Protein AF-A0A836LLL8-F1 (afdb_monomer)

Radius of gyration: 77.06 Å; Cα contacts (8 Å, |Δi|>4): 62; chains: 1; bounding box: 190×107×274 Å

Foldseek 3Di:
DDDDDDDDDDDDDDDDDDDDDDPDDDDDPDDPPPPVVVVVVVVVVVVVVVVVVVVVVVVVVVVVVVVVVVVVVVVVVVVVVVVVVVVVVVVVVPPPPVNVVVVVVVVPPPDDDDDDDDDDDDDDDDDDDCVVVVVVVVVVVVVVVVVVVVVVVVVVVVVVVVVVVVVVVVVVVVVVVVVVVVVVVVVVVVVVVVVVVVVVVVVVVVVVVVVVVVVVVVVVVVVVVVVVVVVVVVVVVVVVVVVVVVVVVVVVVVVVVVVVVVVVVVVVVVVVVVVVVVVVVVVVVVVVVVVVVVVVVVVVVVVVVVVVVVVVVVVVVVVVVVVVVVVVVVVVVVVVVVVVVVVVVVVVVVPPPDDDDDDDDDDDDDDDDDDDDDDDDDDDDDDDDDDDDDDDDDDDDDDPPPPVPVVVVVVVVVVVVVVLVVLCVVQVHNDVVSSVVVVVVVVVVVVVVVVVVVVVVVVVVVVVVVVVVVVVCVVPPPPDPPPPPPDDDDDDDDDDDDDDDDDDDDDPCPLVVLVVPPPDPVSVVVSVVVVVVVPPPDDDDDDDDPPVVVVVVVVVVVVVVVVVVVVVVVVVVVVVVVVVVVVLVVLLVVLQVLLVVLVPDQVVLCVVPVDGGRDSVSPVVSVVSSVLSVLVVVVVVVVVVVVVVVVVVVPDDPPCPVPCVVVPPPVCPVVVVSDPVVPDPPPPPPDVVVCPVVDDDPPPPPPPPPPPPPPDDDDDDDDDDDDDPDPDPDPPVVVVVVVVVVVVVVVD

pLDDT: mean 73.64, std 23.31, range [28.31, 98.06]

Structure (mmCIF, N/CA/C/O backbone):
data_AF-A0A836LLL8-F1
#
_entry.id   AF-A0A836LLL8-F1
#
loop_
_atom_site.group_PDB
_atom_site.id
_atom_site.type_symbol
_atom_site.label_atom_id
_atom_site.label_alt_id
_atom_site.label_comp_id
_atom_site.label_asym_id
_atom_site.label_entity_id
_atom_site.label_seq_id
_atom_site.pdbx_PDB_ins_code
_atom_site.Cartn_x
_atom_site.Cartn_y
_atom_site.Cartn_z
_atom_site.occupancy
_atom_site.B_iso_or_equiv
_atom_site.auth_seq_id
_atom_site.auth_comp_id
_atom_site.auth_asym_id
_atom_site.auth_atom_id
_atom_site.pdbx_PDB_model_num
ATOM 1 N N . MET A 1 1 ? 35.959 -33.601 -73.409 1.00 43.94 1 MET A N 1
ATOM 2 C CA . MET A 1 1 ? 35.351 -34.896 -73.042 1.00 43.94 1 MET A CA 1
ATOM 3 C C . MET A 1 1 ? 35.423 -35.062 -71.534 1.00 43.94 1 MET A C 1
ATOM 5 O O . MET A 1 1 ? 36.520 -35.214 -71.031 1.00 43.94 1 MET A O 1
ATOM 9 N N . MET A 1 2 ? 34.290 -34.960 -70.841 1.00 38.06 2 MET A N 1
ATOM 10 C CA . MET A 1 2 ? 33.875 -35.721 -69.649 1.00 38.06 2 MET A CA 1
ATOM 11 C C . MET A 1 2 ? 32.440 -35.265 -69.341 1.00 38.06 2 MET A C 1
ATOM 13 O O . MET A 1 2 ? 32.077 -34.116 -69.584 1.00 38.06 2 MET A O 1
ATOM 17 N N . LYS A 1 3 ? 31.596 -36.224 -68.977 1.00 44.72 3 LYS A N 1
ATOM 18 C CA . LYS A 1 3 ? 30.157 -36.276 -69.246 1.00 44.72 3 LYS A CA 1
ATOM 19 C C . LYS A 1 3 ? 29.401 -36.306 -67.913 1.00 44.72 3 LYS A C 1
ATOM 21 O O . LYS A 1 3 ? 29.686 -37.178 -67.109 1.00 44.72 3 LYS A O 1
ATOM 26 N N . GLY A 1 4 ? 28.409 -35.425 -67.762 1.00 45.28 4 GLY A N 1
ATOM 27 C CA . GLY A 1 4 ? 27.162 -35.663 -67.019 1.00 45.28 4 GLY A CA 1
ATOM 28 C C . GLY A 1 4 ? 27.156 -35.507 -65.491 1.00 45.28 4 GLY A C 1
ATOM 29 O O . GLY A 1 4 ? 27.809 -36.261 -64.788 1.00 45.28 4 GLY A O 1
ATOM 30 N N . ALA A 1 5 ? 26.286 -34.619 -64.997 1.00 39.31 5 ALA A N 1
ATOM 31 C CA . ALA A 1 5 ? 25.185 -34.957 -64.082 1.00 39.31 5 ALA A CA 1
ATOM 32 C C . ALA A 1 5 ? 24.305 -33.708 -63.865 1.00 39.31 5 ALA A C 1
ATOM 34 O O . ALA A 1 5 ? 24.755 -32.702 -63.325 1.00 39.31 5 ALA A O 1
ATOM 35 N N . ALA A 1 6 ? 23.056 -33.764 -64.327 1.00 46.50 6 ALA A N 1
ATOM 36 C CA . ALA A 1 6 ? 22.037 -32.742 -64.093 1.00 46.50 6 ALA A CA 1
ATOM 37 C C . ALA A 1 6 ? 21.301 -33.014 -62.767 1.00 46.50 6 ALA A C 1
ATOM 39 O O . ALA A 1 6 ? 21.036 -34.184 -62.482 1.00 46.50 6 ALA A O 1
ATOM 40 N N . PRO A 1 7 ? 20.878 -31.993 -61.997 1.00 55.34 7 PRO A N 1
ATOM 41 C CA . PRO A 1 7 ? 19.878 -32.172 -60.962 1.00 55.34 7 PRO A CA 1
ATOM 42 C C . PRO A 1 7 ? 18.472 -31.801 -61.450 1.00 55.34 7 PRO A C 1
ATOM 44 O O . PRO A 1 7 ? 18.259 -30.964 -62.325 1.00 55.34 7 PRO A O 1
ATOM 47 N N . GLN A 1 8 ? 17.525 -32.514 -60.859 1.00 45.84 8 GLN A N 1
ATOM 48 C CA . GLN A 1 8 ? 16.149 -32.724 -61.273 1.00 45.84 8 GLN A CA 1
ATOM 49 C C . GLN A 1 8 ? 15.241 -31.504 -61.073 1.00 45.84 8 GLN A C 1
ATOM 51 O O . GLN A 1 8 ? 15.327 -30.775 -60.085 1.00 45.84 8 GLN A O 1
ATOM 56 N N . ALA A 1 9 ? 14.307 -31.356 -62.011 1.00 44.06 9 ALA A N 1
ATOM 57 C CA . ALA A 1 9 ? 13.182 -30.440 -61.956 1.00 44.06 9 ALA A CA 1
ATOM 58 C C . ALA A 1 9 ? 12.264 -30.754 -60.759 1.00 44.06 9 ALA A C 1
ATOM 60 O O . ALA A 1 9 ? 11.801 -31.883 -60.600 1.00 44.06 9 ALA A O 1
ATOM 61 N N . ARG A 1 10 ? 11.963 -29.737 -59.941 1.00 43.59 10 ARG A N 1
ATOM 62 C CA . ARG A 1 10 ? 10.875 -29.785 -58.956 1.00 43.59 10 ARG A CA 1
ATOM 63 C C . ARG A 1 10 ? 9.575 -29.298 -59.595 1.00 43.59 10 ARG A C 1
ATOM 65 O O . ARG A 1 10 ? 9.518 -28.235 -60.205 1.00 43.59 10 ARG A O 1
ATOM 72 N N . THR A 1 11 ? 8.552 -30.122 -59.431 1.00 48.66 11 THR A N 1
ATOM 73 C CA . THR A 1 11 ? 7.167 -29.992 -59.892 1.00 48.66 11 THR A CA 1
ATOM 74 C C . THR A 1 11 ? 6.408 -28.818 -59.250 1.00 48.66 11 THR A C 1
ATOM 76 O O . THR A 1 11 ? 6.720 -28.436 -58.118 1.00 48.66 11 THR A O 1
ATOM 79 N N . PRO A 1 12 ? 5.370 -28.278 -59.919 1.00 51.50 12 PRO A N 1
ATOM 80 C CA . PRO A 1 12 ? 4.552 -27.182 -59.406 1.00 51.50 12 PRO A CA 1
ATOM 81 C C . PRO A 1 12 ? 3.572 -27.650 -58.317 1.00 51.50 12 PRO A C 1
ATOM 83 O O . PRO A 1 12 ? 3.018 -28.747 -58.367 1.00 51.50 12 PRO A O 1
ATOM 86 N N . ARG A 1 13 ? 3.369 -26.789 -57.318 1.00 47.72 13 ARG A N 1
ATOM 87 C CA . ARG A 1 13 ? 2.486 -26.985 -56.158 1.00 47.72 13 ARG A CA 1
ATOM 88 C C . ARG A 1 13 ? 1.020 -26.692 -56.552 1.00 47.72 13 ARG A C 1
ATOM 90 O O . ARG A 1 13 ? 0.799 -25.711 -57.261 1.00 47.72 13 ARG A O 1
ATOM 97 N N . PRO A 1 14 ? 0.028 -27.490 -56.112 1.00 48.91 14 PRO A N 1
ATOM 98 C CA . PRO A 1 14 ? -1.379 -27.298 -56.482 1.00 48.91 14 PRO A CA 1
ATOM 99 C C . PRO A 1 14 ? -2.060 -26.165 -55.682 1.00 48.91 14 PRO A C 1
ATOM 101 O O . PRO A 1 14 ? -1.637 -25.887 -54.555 1.00 48.91 14 PRO A O 1
ATOM 104 N N . PRO A 1 15 ? -3.132 -25.538 -56.216 1.00 53.38 15 PRO A N 1
ATOM 105 C CA . PRO A 1 15 ? -3.920 -24.529 -55.518 1.00 53.38 15 PRO A CA 1
ATOM 106 C C . PRO A 1 15 ? -5.120 -25.173 -54.805 1.00 53.38 15 PRO A C 1
ATOM 108 O O . PRO A 1 15 ? -5.953 -25.822 -55.428 1.00 53.38 15 PRO A O 1
ATOM 111 N N . LEU A 1 16 ? -5.233 -24.965 -53.498 1.00 41.41 16 LEU A N 1
ATOM 112 C CA . LEU A 1 16 ? -6.417 -25.245 -52.680 1.00 41.41 16 LEU A CA 1
ATOM 113 C C . LEU A 1 16 ? -6.424 -24.164 -51.592 1.00 41.41 16 LEU A C 1
ATOM 115 O O . LEU A 1 16 ? -5.371 -23.863 -51.042 1.00 41.41 16 LEU A O 1
ATOM 119 N N . SER A 1 17 ? -7.504 -23.519 -51.186 1.00 35.22 17 SER A N 1
ATOM 120 C CA . SER A 1 17 ? -8.917 -23.535 -51.551 1.00 35.22 17 SER A CA 1
ATOM 121 C C . SER A 1 17 ? -9.537 -22.437 -50.683 1.00 35.22 17 SER A C 1
ATOM 123 O O . SER A 1 17 ? -9.153 -22.285 -49.522 1.00 35.22 17 SER A O 1
ATOM 125 N N . ALA A 1 18 ? -10.487 -21.690 -51.230 1.00 46.06 18 ALA A N 1
ATOM 126 C CA . ALA A 1 18 ? -11.328 -20.769 -50.481 1.00 46.06 18 ALA A CA 1
ATOM 127 C C . ALA A 1 18 ? -12.052 -21.477 -49.318 1.00 46.06 18 ALA A C 1
ATOM 129 O O . ALA A 1 18 ? -12.601 -22.561 -49.506 1.00 46.06 18 ALA A O 1
ATOM 130 N N . ARG A 1 19 ? -12.067 -20.853 -48.136 1.00 37.12 19 ARG A N 1
ATOM 131 C CA . ARG A 1 19 ? -13.027 -21.077 -47.036 1.00 37.12 19 ARG A CA 1
ATOM 132 C C . ARG A 1 19 ? -12.751 -20.007 -45.976 1.00 37.12 19 ARG A C 1
ATOM 134 O O . ARG A 1 19 ? -11.667 -19.968 -45.413 1.00 37.12 19 ARG A O 1
ATOM 141 N N . SER A 1 20 ? -13.566 -18.960 -45.924 1.00 36.75 20 SER A N 1
ATOM 142 C CA . SER A 1 20 ? -14.867 -18.869 -45.242 1.00 36.75 20 SER A CA 1
ATOM 143 C C . SER A 1 20 ? -14.688 -18.115 -43.929 1.00 36.75 20 SER A C 1
ATOM 145 O O . SER A 1 20 ? -14.109 -18.643 -42.980 1.00 36.75 20 SER A O 1
ATOM 147 N N . ASP A 1 21 ? -15.195 -16.886 -43.923 1.00 48.09 21 ASP A N 1
ATOM 148 C CA . ASP A 1 21 ? -15.481 -16.100 -42.730 1.00 48.09 21 ASP A CA 1
ATOM 149 C C . ASP A 1 21 ? -16.290 -16.915 -41.713 1.00 48.09 21 ASP A C 1
ATOM 151 O O . ASP A 1 21 ? -17.183 -17.681 -42.089 1.00 48.09 21 ASP A O 1
ATOM 155 N N . PRO A 1 22 ? -16.043 -16.681 -40.416 1.00 51.50 22 PRO A N 1
ATOM 156 C CA . PRO A 1 22 ? -17.154 -16.607 -39.488 1.00 51.50 22 PRO A CA 1
ATOM 157 C C . PRO A 1 22 ? -16.987 -15.403 -38.556 1.00 51.50 22 PRO A C 1
ATOM 159 O O . PRO A 1 22 ? -16.399 -15.491 -37.480 1.00 51.50 22 PRO A O 1
ATOM 162 N N . ASN A 1 23 ? -17.584 -14.282 -38.958 1.00 46.56 23 ASN A N 1
ATOM 163 C CA . ASN A 1 23 ? -18.159 -13.342 -38.004 1.00 46.56 23 ASN A CA 1
ATOM 164 C C . ASN A 1 23 ? -19.544 -13.880 -37.619 1.00 46.56 23 ASN A C 1
ATOM 166 O O . ASN A 1 23 ? -20.494 -13.761 -38.387 1.00 46.56 23 ASN A O 1
ATOM 170 N N . SER A 1 24 ? -19.649 -14.494 -36.442 1.00 36.94 24 SER A N 1
ATOM 171 C CA . SER A 1 24 ? -20.924 -14.797 -35.786 1.00 36.94 24 SER A CA 1
ATOM 172 C C . SER A 1 24 ? -20.709 -14.848 -34.276 1.00 36.94 24 SER A C 1
ATOM 174 O O . SER A 1 24 ? -20.157 -15.797 -33.728 1.00 36.94 24 SER A O 1
ATOM 176 N N . THR A 1 25 ? -21.146 -13.776 -33.630 1.00 50.94 25 THR A N 1
ATOM 177 C CA . THR A 1 25 ? -21.337 -13.573 -32.194 1.00 50.94 25 THR A CA 1
ATOM 178 C C . THR A 1 25 ? -22.162 -14.672 -31.527 1.00 50.94 25 THR A C 1
ATOM 180 O O . THR A 1 25 ? -23.303 -14.877 -31.921 1.00 50.94 25 THR A O 1
ATOM 183 N N . THR A 1 26 ? -21.667 -15.232 -30.420 1.00 37.91 26 THR A N 1
ATOM 184 C CA . THR A 1 26 ? -22.511 -15.636 -29.281 1.00 37.91 26 THR A CA 1
ATOM 185 C C . THR A 1 26 ? -21.746 -15.442 -27.977 1.00 37.91 26 THR A C 1
ATOM 187 O O . THR A 1 26 ? -20.767 -16.124 -27.686 1.00 37.91 26 THR A O 1
ATOM 190 N N . THR A 1 27 ? -22.213 -14.474 -27.199 1.00 49.72 27 THR A N 1
ATOM 191 C CA . THR A 1 27 ? -21.930 -14.276 -25.782 1.00 49.72 27 THR A CA 1
ATOM 192 C C . THR A 1 27 ? -22.440 -15.468 -24.973 1.00 49.72 27 THR A C 1
ATOM 194 O O . THR A 1 27 ? -23.646 -15.606 -24.782 1.00 49.72 27 THR A O 1
ATOM 197 N N . THR A 1 28 ? -21.534 -16.284 -24.444 1.00 39.44 28 THR A N 1
ATOM 198 C CA . THR A 1 28 ? -21.803 -17.143 -23.283 1.00 39.44 28 THR A CA 1
ATOM 199 C C . THR A 1 28 ? -20.791 -16.812 -22.198 1.00 39.44 28 THR A C 1
ATOM 201 O O . THR A 1 28 ? -19.606 -17.131 -22.276 1.00 39.44 28 THR A O 1
ATOM 204 N N . ARG A 1 29 ? -21.310 -16.070 -21.224 1.00 47.72 29 ARG A N 1
ATOM 205 C CA . ARG A 1 29 ? -20.784 -15.810 -19.891 1.00 47.72 29 ARG A CA 1
ATOM 206 C C . ARG A 1 29 ? -20.762 -17.150 -19.157 1.00 47.72 29 ARG A C 1
ATOM 208 O O . ARG A 1 29 ? -21.835 -17.692 -18.954 1.00 47.72 29 ARG A O 1
ATOM 215 N N . ASP A 1 30 ? -19.566 -17.697 -18.933 1.00 45.62 30 ASP A N 1
ATOM 216 C CA . ASP A 1 30 ? -19.170 -18.614 -17.843 1.00 45.62 30 ASP A CA 1
ATOM 217 C C . ASP A 1 30 ? -17.924 -19.406 -18.274 1.00 45.62 30 ASP A C 1
ATOM 219 O O . ASP A 1 30 ? -17.985 -20.295 -19.120 1.00 45.62 30 ASP A O 1
ATOM 223 N N . GLY A 1 31 ? -16.752 -19.056 -17.728 1.00 47.72 31 GLY A N 1
ATOM 224 C CA . GLY A 1 31 ? -15.508 -19.757 -18.073 1.00 47.72 31 GLY A CA 1
ATOM 225 C C . GLY A 1 31 ? -14.207 -19.061 -17.675 1.00 47.72 31 GLY A C 1
ATOM 226 O O . GLY A 1 31 ? -13.261 -19.044 -18.459 1.00 47.72 31 GLY A O 1
ATOM 227 N N . ALA A 1 32 ? -14.121 -18.492 -16.469 1.00 45.28 32 ALA A N 1
ATOM 228 C CA . ALA A 1 32 ? -12.918 -17.794 -15.996 1.00 45.28 32 ALA A CA 1
ATOM 229 C C . ALA A 1 32 ? -11.735 -18.722 -15.622 1.00 45.28 32 ALA A C 1
ATOM 231 O O . ALA A 1 32 ? -10.659 -18.230 -15.302 1.00 45.28 32 ALA A O 1
ATOM 232 N N . ALA A 1 33 ? -11.884 -20.051 -15.707 1.00 48.72 33 ALA A N 1
ATOM 233 C CA . ALA A 1 33 ? -10.826 -21.006 -15.346 1.00 48.72 33 ALA A CA 1
ATOM 234 C C . ALA A 1 33 ? -10.088 -21.648 -16.546 1.00 48.72 33 ALA A C 1
ATOM 236 O O . ALA A 1 33 ? -9.007 -22.201 -16.370 1.00 48.72 33 ALA A O 1
ATOM 237 N N . ALA A 1 34 ? -10.609 -21.554 -17.779 1.00 47.94 34 ALA A N 1
ATOM 238 C CA . ALA A 1 34 ? -10.011 -22.211 -18.957 1.00 47.94 34 ALA A CA 1
ATOM 239 C C . ALA A 1 34 ? -9.044 -21.317 -19.768 1.00 47.94 34 ALA A C 1
ATOM 241 O O . ALA A 1 34 ? -8.305 -21.804 -20.626 1.00 47.94 34 ALA A O 1
ATOM 242 N N . VAL A 1 35 ? -9.009 -20.007 -19.499 1.00 48.72 35 VAL A N 1
ATOM 243 C CA . VAL A 1 35 ? -8.199 -19.040 -20.268 1.00 48.72 35 VAL A CA 1
ATOM 244 C C . VAL A 1 35 ? -6.716 -19.058 -19.857 1.00 48.72 35 VAL A C 1
ATOM 246 O O . VAL A 1 35 ? -5.851 -18.754 -20.679 1.00 48.72 35 VAL A O 1
ATOM 249 N N . ALA A 1 36 ? -6.392 -19.511 -18.641 1.00 54.09 36 ALA A N 1
ATOM 250 C CA . ALA A 1 36 ? -5.007 -19.621 -18.173 1.00 54.09 36 ALA A CA 1
ATOM 251 C C . ALA A 1 36 ? -4.221 -20.766 -18.852 1.00 54.09 36 ALA A C 1
ATOM 253 O O . ALA A 1 36 ? -3.028 -20.627 -19.098 1.00 54.09 36 ALA A O 1
ATOM 254 N N . ALA A 1 37 ? -4.878 -21.866 -19.242 1.00 52.78 37 ALA A N 1
ATOM 255 C CA . ALA A 1 37 ? -4.204 -23.008 -19.878 1.00 52.78 37 ALA A CA 1
ATOM 256 C C . ALA A 1 37 ? -3.914 -22.803 -21.386 1.00 52.78 37 ALA A C 1
ATOM 258 O O . ALA A 1 37 ? -2.994 -23.404 -21.948 1.00 52.78 37 ALA A O 1
ATOM 259 N N . MET A 1 38 ? -4.676 -21.930 -22.060 1.00 55.03 38 MET A N 1
ATOM 260 C CA . MET A 1 38 ? -4.515 -21.639 -23.495 1.00 55.03 38 MET A CA 1
ATOM 261 C C . MET A 1 38 ? -3.354 -20.676 -23.800 1.00 55.03 38 MET A C 1
ATOM 263 O O . MET A 1 38 ? -2.819 -20.684 -24.914 1.00 55.03 38 MET A O 1
ATOM 267 N N . SER A 1 39 ? -2.921 -19.857 -22.836 1.00 69.56 39 SER A N 1
ATOM 268 C CA . SER A 1 39 ? -1.759 -18.977 -23.015 1.00 69.56 39 SER A CA 1
ATOM 269 C C . SER A 1 39 ? -0.445 -19.765 -22.968 1.00 69.56 39 SER A C 1
ATOM 271 O O . SER A 1 39 ? 0.431 -19.536 -23.802 1.00 69.56 39 SER A O 1
ATOM 273 N N . GLU A 1 40 ? -0.335 -20.765 -22.091 1.00 74.06 40 GLU A N 1
ATOM 274 C CA . GLU A 1 40 ? 0.884 -21.563 -21.932 1.00 74.06 40 GLU A CA 1
ATOM 275 C C . GLU A 1 40 ? 1.197 -22.415 -23.173 1.00 74.06 40 GLU A C 1
ATOM 277 O O . GLU A 1 40 ? 2.322 -22.411 -23.678 1.00 74.06 40 GLU A O 1
ATOM 282 N N . THR A 1 41 ? 0.198 -23.085 -23.754 1.00 82.19 41 THR A N 1
ATOM 283 C CA . THR A 1 41 ? 0.381 -23.857 -24.999 1.00 82.19 41 THR A CA 1
ATOM 284 C C . THR A 1 41 ? 0.769 -22.967 -26.180 1.00 82.19 41 THR A C 1
ATOM 286 O O . THR A 1 41 ? 1.560 -23.376 -27.036 1.00 82.19 41 THR A O 1
ATOM 289 N N . ARG A 1 42 ? 0.271 -21.725 -26.225 1.00 82.94 42 ARG A N 1
ATOM 290 C CA . ARG A 1 42 ? 0.655 -20.736 -27.242 1.00 82.94 42 ARG A CA 1
ATOM 291 C C . ARG A 1 42 ? 2.094 -20.252 -27.054 1.00 82.94 42 ARG A C 1
ATOM 293 O O . ARG A 1 42 ? 2.795 -20.073 -28.050 1.00 82.94 42 ARG A O 1
ATOM 300 N N . VAL A 1 43 ? 2.544 -20.084 -25.810 1.00 78.12 43 VAL A N 1
ATOM 301 C CA . VAL A 1 43 ? 3.940 -19.752 -25.489 1.00 78.12 43 VAL A CA 1
ATOM 302 C C . VAL A 1 43 ? 4.868 -20.905 -25.872 1.00 78.12 43 VAL A C 1
ATOM 304 O O . VAL A 1 43 ? 5.839 -20.671 -26.585 1.00 78.12 43 VAL A O 1
ATOM 307 N N . ARG A 1 44 ? 4.525 -22.156 -25.533 1.00 88.44 44 ARG A N 1
ATOM 308 C CA . ARG A 1 44 ? 5.313 -23.342 -25.920 1.00 88.44 44 ARG A CA 1
ATOM 309 C C . ARG A 1 44 ? 5.445 -23.492 -27.440 1.00 88.44 44 ARG A C 1
ATOM 311 O O . ARG A 1 44 ? 6.534 -23.763 -27.932 1.00 88.44 44 ARG A O 1
ATOM 318 N N . ARG A 1 45 ? 4.373 -23.244 -28.208 1.00 91.62 45 ARG A N 1
ATOM 319 C CA . ARG A 1 45 ? 4.446 -23.237 -29.685 1.00 91.62 45 ARG A CA 1
ATOM 320 C C . ARG A 1 45 ? 5.338 -22.121 -30.227 1.00 91.62 45 ARG A C 1
ATOM 322 O O . ARG A 1 45 ? 6.074 -22.356 -31.178 1.00 91.62 45 ARG A O 1
ATOM 329 N N . ARG A 1 46 ? 5.278 -20.920 -29.641 1.00 84.44 46 ARG A N 1
ATOM 330 C CA . ARG A 1 46 ? 6.145 -19.802 -30.046 1.00 84.44 46 ARG A CA 1
ATOM 331 C C . ARG A 1 46 ? 7.613 -20.075 -29.726 1.00 84.44 46 ARG A C 1
ATOM 333 O O . ARG A 1 46 ? 8.452 -19.787 -30.568 1.00 84.44 46 ARG A O 1
ATOM 340 N N . LEU A 1 47 ? 7.910 -20.673 -28.573 1.00 88.00 47 LEU A N 1
ATOM 341 C CA . LEU A 1 47 ? 9.268 -21.094 -28.224 1.00 88.00 47 LEU A CA 1
ATOM 342 C C . LEU A 1 47 ? 9.794 -22.142 -29.208 1.00 88.00 47 LEU A C 1
ATOM 344 O O . LEU A 1 47 ? 10.843 -21.924 -29.799 1.00 88.00 47 LEU A O 1
ATOM 348 N N . ALA A 1 48 ? 9.018 -23.191 -29.498 1.00 93.44 48 ALA A N 1
ATOM 349 C CA . ALA A 1 48 ? 9.406 -24.201 -30.487 1.00 93.44 48 ALA A CA 1
ATOM 350 C C . ALA A 1 48 ? 9.631 -23.606 -31.894 1.00 93.44 48 ALA A C 1
ATOM 352 O O . ALA A 1 48 ? 10.518 -24.039 -32.625 1.00 93.44 48 ALA A O 1
ATOM 353 N N . GLN A 1 49 ? 8.849 -22.591 -32.278 1.00 94.19 49 GLN A N 1
ATOM 354 C CA . GLN A 1 49 ? 9.029 -21.887 -33.548 1.00 94.19 49 GLN A CA 1
ATOM 355 C C . GLN A 1 49 ? 10.320 -21.055 -33.575 1.00 94.19 49 GLN A C 1
ATOM 357 O O . GLN A 1 49 ? 11.017 -21.058 -34.586 1.00 94.19 49 GLN A O 1
ATOM 362 N N . ILE A 1 50 ? 10.644 -20.359 -32.482 1.00 87.88 50 ILE A N 1
ATOM 363 C CA . ILE A 1 50 ? 11.885 -19.581 -32.363 1.00 87.88 50 ILE A CA 1
ATOM 364 C C . ILE A 1 50 ? 13.100 -20.517 -32.347 1.00 87.88 50 ILE A C 1
ATOM 366 O O . ILE A 1 50 ? 14.079 -20.255 -33.037 1.00 87.88 50 ILE A O 1
ATOM 370 N N . GLU A 1 51 ? 13.024 -21.638 -31.630 1.00 90.75 51 GLU A N 1
ATOM 371 C CA . GLU A 1 51 ? 14.079 -22.658 -31.617 1.00 90.75 51 GLU A CA 1
ATOM 372 C C . GLU A 1 51 ? 14.328 -23.251 -33.009 1.00 90.75 51 GLU A C 1
ATOM 374 O O . GLU A 1 51 ? 15.480 -23.436 -33.399 1.00 90.75 51 GLU A O 1
ATOM 379 N N . ALA A 1 52 ? 13.271 -23.511 -33.786 1.00 92.88 52 ALA A N 1
ATOM 380 C CA . ALA A 1 52 ? 13.408 -23.958 -35.171 1.00 92.88 52 ALA A CA 1
ATOM 381 C C . ALA A 1 52 ? 14.085 -22.892 -36.051 1.00 92.88 52 ALA A C 1
ATOM 383 O O . ALA A 1 52 ? 15.010 -23.212 -36.791 1.00 92.88 52 ALA A O 1
ATOM 384 N N . GLN A 1 53 ? 13.695 -21.620 -35.912 1.00 89.31 53 GLN A N 1
ATOM 385 C CA . GLN A 1 53 ? 14.319 -20.515 -36.651 1.00 89.31 53 GLN A CA 1
ATOM 386 C C . GLN A 1 53 ? 15.800 -20.323 -36.300 1.00 89.31 53 GLN A C 1
ATOM 388 O O . GLN A 1 53 ? 16.593 -20.001 -37.182 1.00 89.31 53 GLN A O 1
ATOM 393 N N . LEU A 1 54 ? 16.185 -20.535 -35.037 1.00 89.12 54 LEU A N 1
ATOM 394 C CA . LEU A 1 54 ? 17.588 -20.493 -34.622 1.00 89.12 54 LEU A CA 1
ATOM 395 C C . LEU A 1 54 ? 18.400 -21.627 -35.259 1.00 89.12 54 LEU A C 1
ATOM 397 O O . LEU A 1 54 ? 19.500 -21.377 -35.743 1.00 89.12 54 LEU A O 1
ATOM 401 N N . ARG A 1 55 ? 17.847 -22.846 -35.334 1.00 93.12 55 ARG A N 1
ATOM 402 C CA . ARG A 1 55 ? 18.513 -23.969 -36.016 1.00 93.12 55 ARG A CA 1
ATOM 403 C C . ARG A 1 55 ? 18.697 -23.712 -37.509 1.00 93.12 55 ARG A C 1
ATOM 405 O O . ARG A 1 55 ? 19.785 -23.955 -38.020 1.00 93.12 55 ARG A O 1
ATOM 412 N N . ASP A 1 56 ? 17.679 -23.183 -38.184 1.00 91.56 56 ASP A N 1
ATOM 413 C CA . ASP A 1 56 ? 17.770 -22.841 -39.609 1.00 91.56 56 ASP A CA 1
ATOM 414 C C . ASP A 1 56 ? 18.841 -21.761 -39.856 1.00 91.56 56 ASP A C 1
ATOM 416 O O . ASP A 1 56 ? 19.655 -21.885 -40.772 1.00 91.56 56 ASP A O 1
ATOM 420 N N . ALA A 1 57 ? 18.901 -20.733 -38.999 1.00 88.00 57 ALA A N 1
ATOM 421 C CA . ALA A 1 57 ? 19.920 -19.687 -39.080 1.00 88.00 57 ALA A CA 1
ATOM 422 C C . ALA A 1 57 ? 21.342 -20.226 -38.829 1.00 88.00 57 ALA A C 1
ATOM 424 O O . ALA A 1 57 ? 22.280 -19.838 -39.530 1.00 88.00 57 ALA A O 1
ATOM 425 N N . ASP A 1 58 ? 21.507 -21.144 -37.872 1.00 91.94 58 ASP A N 1
ATOM 426 C CA . ASP A 1 58 ? 22.784 -21.811 -37.603 1.00 91.94 58 ASP A CA 1
ATOM 427 C C . ASP A 1 58 ? 23.221 -22.711 -38.770 1.00 91.94 58 ASP A C 1
ATOM 429 O O . ASP A 1 58 ? 24.405 -22.749 -39.119 1.00 91.94 58 ASP A O 1
ATOM 433 N N . GLU A 1 59 ? 22.289 -23.429 -39.403 1.00 95.62 59 GLU A N 1
ATOM 434 C CA . GLU A 1 59 ? 22.566 -24.228 -40.601 1.00 95.62 59 GLU A CA 1
ATOM 435 C C . GLU A 1 59 ? 22.977 -23.356 -41.790 1.00 95.62 59 GLU A C 1
ATOM 437 O O . GLU A 1 59 ? 23.949 -23.678 -42.479 1.00 95.62 59 GLU A O 1
ATOM 442 N N . ASP A 1 60 ? 22.301 -22.230 -42.014 1.00 91.00 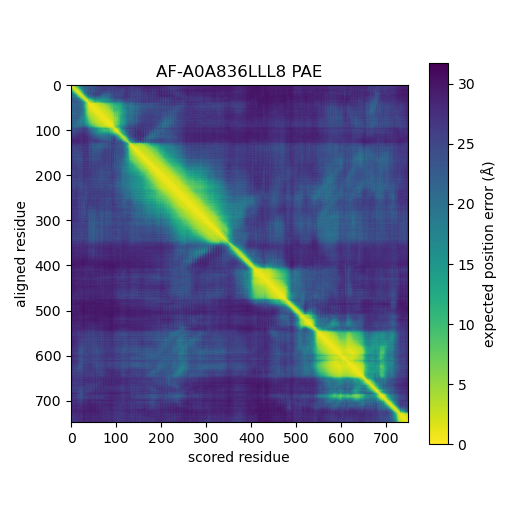60 ASP A N 1
ATOM 443 C CA . ASP A 1 60 ? 22.668 -21.289 -43.072 1.00 91.00 60 ASP A CA 1
ATOM 444 C C . ASP A 1 60 ? 24.029 -20.632 -42.798 1.00 91.00 60 ASP A C 1
ATOM 446 O O . ASP A 1 60 ? 24.856 -20.531 -43.708 1.00 91.00 60 ASP A O 1
ATOM 450 N N . ALA A 1 61 ? 24.338 -20.289 -41.543 1.00 89.38 61 ALA A N 1
ATOM 451 C CA . ALA A 1 61 ? 25.666 -19.812 -41.161 1.00 89.38 61 ALA A CA 1
ATOM 452 C C . ALA A 1 61 ? 26.757 -20.864 -41.436 1.00 89.38 61 ALA A C 1
ATOM 454 O O . ALA A 1 61 ? 27.839 -20.521 -41.920 1.00 89.38 61 ALA A O 1
ATOM 455 N N . ARG A 1 62 ? 26.479 -22.154 -41.191 1.00 95.94 62 ARG A N 1
ATOM 456 C CA . ARG A 1 62 ? 27.395 -23.255 -41.546 1.00 95.94 62 ARG A CA 1
ATOM 457 C C . ARG A 1 62 ? 27.575 -23.389 -43.057 1.00 95.94 62 ARG A C 1
ATOM 459 O O . ARG A 1 62 ? 28.704 -23.584 -43.500 1.00 95.94 62 ARG A O 1
ATOM 466 N N . ARG A 1 63 ? 26.508 -23.249 -43.853 1.00 96.56 63 ARG A N 1
ATOM 467 C CA . ARG A 1 63 ? 26.590 -23.276 -45.327 1.00 96.56 63 ARG A CA 1
ATOM 468 C C . ARG A 1 63 ? 27.439 -22.131 -45.868 1.00 96.56 63 ARG A C 1
ATOM 470 O O . ARG A 1 63 ? 28.265 -22.357 -46.744 1.00 96.56 63 ARG A O 1
ATOM 477 N N . VAL A 1 64 ? 27.269 -20.923 -45.329 1.00 93.00 64 VAL A N 1
ATOM 478 C CA . VAL A 1 64 ? 28.069 -19.757 -45.731 1.00 93.00 64 VAL A CA 1
ATOM 479 C C . VAL A 1 64 ? 29.546 -19.964 -45.396 1.00 93.00 64 VAL A C 1
ATOM 481 O O . VAL A 1 64 ? 30.385 -19.723 -46.258 1.00 93.00 64 VAL A O 1
ATOM 484 N N . ARG A 1 65 ? 29.869 -20.474 -44.198 1.00 91.94 65 ARG A N 1
ATOM 485 C CA . ARG A 1 65 ? 31.258 -20.808 -43.833 1.00 91.94 65 ARG A CA 1
ATOM 486 C C . ARG A 1 65 ? 31.859 -21.855 -44.769 1.00 91.94 65 ARG A C 1
ATOM 488 O O . ARG A 1 65 ? 32.939 -21.634 -45.291 1.00 91.94 65 ARG A O 1
ATOM 495 N N . ALA A 1 66 ? 31.125 -22.926 -45.075 1.00 94.88 66 ALA A N 1
ATOM 496 C CA . ALA A 1 66 ? 31.598 -23.958 -45.998 1.00 94.88 66 ALA A CA 1
ATOM 497 C C . ALA A 1 66 ? 31.875 -23.419 -47.418 1.00 94.88 66 ALA A C 1
ATOM 499 O O . ALA A 1 66 ? 32.838 -23.835 -48.057 1.00 94.88 66 ALA A O 1
ATOM 500 N N . LEU A 1 67 ? 31.060 -22.477 -47.913 1.00 95.50 67 LEU A N 1
ATOM 501 C CA . LEU A 1 67 ? 31.309 -21.810 -49.198 1.00 95.50 67 LEU A CA 1
ATOM 502 C C . LEU A 1 67 ? 32.544 -20.900 -49.147 1.00 95.50 67 LEU A C 1
ATOM 504 O O . LEU A 1 67 ? 33.318 -20.883 -50.101 1.00 95.50 67 LEU A O 1
ATOM 508 N N . GLN A 1 68 ? 32.739 -20.173 -48.044 1.00 92.81 68 GLN A N 1
ATOM 509 C CA . GLN A 1 68 ? 33.931 -19.346 -47.836 1.00 92.81 68 GLN A CA 1
ATOM 510 C C . GLN A 1 68 ? 35.200 -20.199 -47.768 1.00 92.81 68 GLN A C 1
ATOM 512 O O . GLN A 1 68 ? 36.183 -19.866 -48.422 1.00 92.81 68 GLN A O 1
ATOM 517 N N . ASP A 1 69 ? 35.167 -21.324 -47.054 1.00 92.25 69 ASP A N 1
ATOM 518 C CA . ASP A 1 69 ? 36.293 -22.259 -46.978 1.00 92.25 69 ASP A CA 1
ATOM 519 C C . ASP A 1 69 ? 36.631 -22.825 -48.369 1.00 92.25 69 ASP A C 1
ATOM 521 O O . ASP A 1 69 ? 37.794 -22.850 -48.770 1.00 92.25 69 ASP A O 1
ATOM 525 N N . GLN A 1 70 ? 35.618 -23.177 -49.170 1.00 96.56 70 GLN A N 1
ATOM 526 C CA . GLN A 1 70 ? 35.813 -23.627 -50.553 1.00 96.56 70 GLN A CA 1
ATOM 527 C C . GLN A 1 70 ? 36.419 -22.534 -51.458 1.00 96.56 70 GLN A C 1
ATOM 529 O O . GLN A 1 70 ? 37.238 -22.830 -52.337 1.00 96.56 70 GLN A O 1
ATOM 534 N N . GLU A 1 71 ? 36.015 -21.275 -51.273 1.00 95.94 71 GLU A N 1
ATOM 535 C CA . GLU A 1 71 ? 36.582 -20.127 -51.988 1.00 95.94 71 GLU A CA 1
ATOM 536 C C . GLU A 1 71 ? 38.048 -19.904 -51.594 1.00 95.94 71 GLU A C 1
ATOM 538 O O . GLU A 1 71 ? 38.899 -19.763 -52.478 1.00 95.94 71 GLU A O 1
ATOM 543 N N . ILE A 1 72 ? 38.366 -19.973 -50.296 1.00 93.31 72 ILE A N 1
ATOM 544 C CA . ILE A 1 72 ? 39.736 -19.885 -49.772 1.00 93.31 72 ILE A CA 1
ATOM 545 C C . ILE A 1 72 ? 40.606 -20.995 -50.368 1.00 93.31 72 ILE A C 1
ATOM 547 O O . ILE A 1 72 ? 41.650 -20.696 -50.946 1.00 93.31 72 ILE A O 1
ATOM 551 N N . GLU A 1 73 ? 40.156 -22.252 -50.347 1.00 96.19 73 GLU A N 1
ATOM 552 C CA . GLU A 1 73 ? 40.883 -23.370 -50.965 1.00 96.19 73 GLU A CA 1
ATOM 553 C C . GLU A 1 73 ? 41.116 -23.159 -52.472 1.00 96.19 73 GLU A C 1
ATOM 555 O O . GLU A 1 73 ? 42.137 -23.579 -53.028 1.00 96.19 73 GLU A O 1
ATOM 560 N N . SER A 1 74 ? 40.176 -22.515 -53.174 1.00 96.75 74 SER A N 1
ATOM 561 C CA . SER A 1 74 ? 40.358 -22.176 -54.587 1.00 96.75 74 SER A CA 1
ATOM 562 C C . SER A 1 74 ? 41.415 -21.099 -54.794 1.00 96.75 74 SER A C 1
ATOM 564 O O . SER A 1 74 ? 42.280 -21.256 -55.659 1.00 96.75 74 SER A O 1
ATOM 566 N N . LEU A 1 75 ? 41.385 -20.047 -53.977 1.00 92.31 75 LEU A N 1
ATOM 567 C CA . LEU A 1 75 ? 42.377 -18.976 -54.006 1.00 92.31 75 LEU A CA 1
ATOM 568 C C . LEU A 1 75 ? 43.772 -19.480 -53.616 1.00 92.31 75 LEU A C 1
ATOM 570 O O . LEU A 1 75 ? 44.766 -19.031 -54.186 1.00 92.31 75 LEU A O 1
ATOM 574 N N . GLU A 1 76 ? 43.878 -20.436 -52.696 1.00 94.81 76 GLU A N 1
ATOM 575 C CA . GLU A 1 76 ? 45.145 -21.088 -52.349 1.00 94.81 76 GLU A CA 1
ATOM 576 C C . GLU A 1 76 ? 45.706 -21.908 -53.516 1.00 94.81 76 GLU A C 1
ATOM 578 O O . GLU A 1 76 ? 46.897 -21.800 -53.831 1.00 94.81 76 GLU A O 1
ATOM 583 N N . ARG A 1 77 ? 44.854 -22.674 -54.215 1.00 96.94 77 ARG A N 1
ATOM 584 C CA . ARG A 1 77 ? 45.241 -23.408 -55.433 1.00 96.94 77 ARG A CA 1
ATOM 585 C C . ARG A 1 77 ? 45.738 -22.470 -56.533 1.00 96.94 77 ARG A C 1
ATOM 587 O O . ARG A 1 77 ? 46.759 -22.758 -57.159 1.00 96.94 77 ARG A O 1
ATOM 594 N N . ASP A 1 78 ? 45.063 -21.347 -56.754 1.00 94.62 78 ASP A N 1
ATOM 595 C CA . ASP A 1 78 ? 45.471 -20.374 -57.770 1.00 94.62 78 ASP A CA 1
ATOM 596 C C . ASP A 1 78 ? 46.738 -19.608 -57.364 1.00 94.62 78 ASP A C 1
ATOM 598 O O . ASP A 1 78 ? 47.635 -19.431 -58.189 1.00 94.62 78 ASP A O 1
ATOM 602 N N . ASN A 1 79 ? 46.895 -19.254 -56.085 1.00 94.25 79 ASN A N 1
ATOM 603 C CA . ASN A 1 79 ? 48.146 -18.694 -55.568 1.00 94.25 79 ASN A CA 1
ATOM 604 C C . ASN A 1 79 ? 49.322 -19.658 -55.743 1.00 94.25 79 ASN A C 1
ATOM 606 O O . ASN A 1 79 ? 50.413 -19.232 -56.123 1.00 94.25 79 ASN A O 1
ATOM 610 N N . LYS A 1 80 ? 49.115 -20.958 -55.506 1.00 96.88 80 LYS A N 1
ATOM 611 C CA . LYS A 1 80 ? 50.140 -21.977 -55.748 1.00 96.88 80 LYS A CA 1
ATOM 612 C C . LYS A 1 80 ? 50.552 -22.014 -57.223 1.00 96.88 80 LYS A C 1
ATOM 614 O O . LYS A 1 80 ? 51.742 -21.943 -57.511 1.00 96.88 80 LYS A O 1
ATOM 619 N N . ARG A 1 81 ? 49.588 -22.006 -58.151 1.00 95.88 81 ARG A N 1
ATOM 620 C CA . ARG A 1 81 ? 49.856 -21.941 -59.603 1.00 95.88 81 ARG A CA 1
ATOM 621 C C . ARG A 1 81 ? 50.608 -20.676 -60.010 1.00 95.88 81 ARG A C 1
ATOM 623 O O . ARG A 1 81 ? 51.502 -20.730 -60.851 1.00 95.88 81 ARG A O 1
ATOM 630 N N . LEU A 1 82 ? 50.251 -19.527 -59.436 1.00 95.50 82 LEU A N 1
ATOM 631 C CA . LEU A 1 82 ? 50.939 -18.265 -59.708 1.00 95.50 82 LEU A CA 1
ATOM 632 C C . LEU A 1 82 ? 52.376 -18.280 -59.182 1.00 95.50 82 LEU A C 1
ATOM 634 O O . LEU A 1 82 ? 53.263 -17.782 -59.870 1.00 95.50 82 LEU A O 1
ATOM 638 N N . ARG A 1 83 ? 52.625 -18.881 -58.012 1.00 95.19 83 ARG A N 1
ATOM 639 C CA . ARG A 1 83 ? 53.986 -19.082 -57.488 1.00 95.19 83 ARG A CA 1
ATOM 640 C C . ARG A 1 83 ? 54.811 -19.988 -58.398 1.00 95.19 83 ARG A C 1
ATOM 642 O O . ARG A 1 83 ? 55.907 -19.592 -58.767 1.00 95.19 83 ARG A O 1
ATOM 649 N N . GLU A 1 84 ? 54.261 -21.126 -58.820 1.00 95.19 84 GLU A N 1
ATOM 650 C CA . GLU A 1 84 ? 54.913 -22.033 -59.779 1.00 95.19 84 GLU A CA 1
ATOM 651 C C . GLU A 1 84 ? 55.239 -21.307 -61.097 1.00 95.19 84 GLU A C 1
ATOM 653 O O . GLU A 1 84 ? 56.351 -21.405 -61.609 1.00 95.19 84 GLU A O 1
ATOM 658 N N . ARG A 1 85 ? 54.315 -20.490 -61.623 1.00 95.25 85 ARG A N 1
ATOM 659 C CA . ARG A 1 85 ? 54.549 -19.690 -62.837 1.00 95.25 85 ARG A CA 1
ATOM 660 C C . ARG A 1 85 ? 55.612 -18.607 -62.645 1.00 95.25 85 ARG A C 1
ATOM 662 O O . ARG A 1 85 ? 56.408 -18.379 -63.549 1.00 95.25 85 ARG A O 1
ATOM 669 N N . LEU A 1 86 ? 55.624 -17.930 -61.498 1.00 92.56 86 LEU A N 1
ATOM 670 C CA . LEU A 1 86 ? 56.667 -16.957 -61.165 1.00 92.56 86 LEU A CA 1
ATOM 671 C C . LEU A 1 86 ? 58.035 -17.624 -61.029 1.00 92.56 86 LEU A C 1
ATOM 673 O O . LEU A 1 86 ? 59.037 -17.017 -61.388 1.00 92.56 86 LEU A O 1
ATOM 677 N N . GLU A 1 87 ? 58.087 -18.856 -60.533 1.00 94.31 87 GLU A N 1
ATOM 678 C CA . GLU A 1 87 ? 59.319 -19.634 -60.450 1.00 94.31 87 GLU A CA 1
ATOM 679 C C . GLU A 1 87 ? 59.819 -20.059 -61.835 1.00 94.31 87 GLU A C 1
ATOM 681 O O . GLU A 1 87 ? 61.004 -19.905 -62.110 1.00 94.31 87 GLU A O 1
ATOM 686 N N . VAL A 1 88 ? 58.924 -20.456 -62.748 1.00 89.19 88 VAL A N 1
ATOM 687 C CA . VAL A 1 88 ? 59.267 -20.677 -64.166 1.00 89.19 88 VAL A CA 1
ATOM 688 C C . VAL A 1 88 ? 59.832 -19.406 -64.800 1.00 89.19 88 VAL A C 1
ATOM 690 O O . VAL A 1 88 ? 60.906 -19.461 -65.385 1.00 89.19 88 VAL A O 1
ATOM 693 N N . ILE A 1 89 ? 59.171 -18.256 -64.623 1.00 88.81 89 ILE A N 1
ATOM 694 C CA . ILE A 1 89 ? 59.660 -16.972 -65.153 1.00 88.81 89 ILE A CA 1
ATOM 695 C C . ILE A 1 89 ? 61.015 -16.614 -64.536 1.00 88.81 89 ILE A C 1
ATOM 697 O O . ILE A 1 89 ? 61.911 -16.180 -65.246 1.00 88.81 89 ILE A O 1
ATOM 701 N N . ARG A 1 90 ? 61.214 -16.837 -63.231 1.00 90.19 90 ARG A N 1
ATOM 702 C CA . ARG A 1 90 ? 62.523 -16.631 -62.596 1.00 90.19 90 ARG A CA 1
ATOM 703 C C . ARG A 1 90 ? 63.588 -17.552 -63.172 1.00 90.19 90 ARG A C 1
ATOM 705 O O . ARG A 1 90 ? 64.703 -17.093 -63.376 1.00 90.19 90 ARG A O 1
ATOM 712 N N . MET A 1 91 ? 63.273 -18.818 -63.445 1.00 82.19 91 MET A N 1
ATOM 713 C CA . MET A 1 91 ? 64.213 -19.710 -64.122 1.00 82.19 91 MET A CA 1
ATOM 714 C C . MET A 1 91 ? 64.512 -19.221 -65.544 1.00 82.19 91 MET A C 1
ATOM 716 O O . MET A 1 91 ? 65.676 -19.194 -65.918 1.00 82.19 91 MET A O 1
ATOM 720 N N . GLU A 1 92 ? 63.510 -18.759 -66.296 1.00 80.50 92 GLU A N 1
ATOM 721 C CA . GLU A 1 92 ? 63.683 -18.157 -67.628 1.00 80.50 92 GLU A CA 1
ATOM 722 C C . GLU A 1 92 ? 64.537 -16.876 -67.592 1.00 80.50 92 GLU A C 1
ATOM 724 O O . GLU A 1 92 ? 65.388 -16.684 -68.455 1.00 80.50 92 GLU A O 1
ATOM 729 N N . GLU A 1 93 ? 64.351 -16.015 -66.589 1.00 81.06 93 GLU A N 1
ATOM 730 C CA . GLU A 1 93 ? 65.117 -14.776 -66.397 1.00 81.06 93 GLU A CA 1
ATOM 731 C C . GLU A 1 93 ? 66.537 -15.031 -65.864 1.00 81.06 93 GLU A C 1
ATOM 733 O O . GLU A 1 93 ? 67.454 -14.259 -66.154 1.00 81.06 93 GLU A O 1
ATOM 738 N N . CYS A 1 94 ? 66.736 -16.105 -65.093 1.00 75.31 94 CYS A N 1
ATOM 739 C CA . CYS A 1 94 ? 68.047 -16.544 -64.614 1.00 75.31 94 CYS A CA 1
ATOM 740 C C . CYS A 1 94 ? 68.812 -17.399 -65.637 1.00 75.31 94 CYS A C 1
ATOM 742 O O . CYS A 1 94 ? 70.015 -17.596 -65.450 1.00 75.31 94 CYS A O 1
ATOM 744 N N . MET A 1 95 ? 68.174 -17.864 -66.720 1.00 68.81 95 MET A N 1
ATOM 745 C CA . MET A 1 95 ? 68.898 -18.414 -67.865 1.00 68.81 95 MET A CA 1
ATOM 746 C C . MET A 1 95 ? 69.686 -17.293 -68.544 1.00 68.81 95 MET A C 1
ATOM 748 O O . MET A 1 95 ? 69.146 -16.293 -69.019 1.00 68.81 95 MET A O 1
ATOM 752 N N . SER A 1 96 ? 71.001 -17.469 -68.598 1.00 67.19 96 SER A N 1
ATOM 753 C CA . SER A 1 96 ? 71.911 -16.554 -69.276 1.00 67.19 96 SER A CA 1
ATOM 754 C C . SER A 1 96 ? 71.498 -16.373 -70.744 1.00 67.19 96 SER A C 1
ATOM 756 O O . SER A 1 96 ? 71.174 -17.339 -71.435 1.00 67.19 96 SER A O 1
ATOM 758 N N . LEU A 1 97 ? 71.587 -15.144 -71.270 1.00 59.28 97 LEU A N 1
ATOM 759 C CA . LEU A 1 97 ? 71.370 -14.833 -72.696 1.00 59.28 97 LEU A CA 1
ATOM 760 C C . LEU A 1 97 ? 72.209 -15.712 -73.65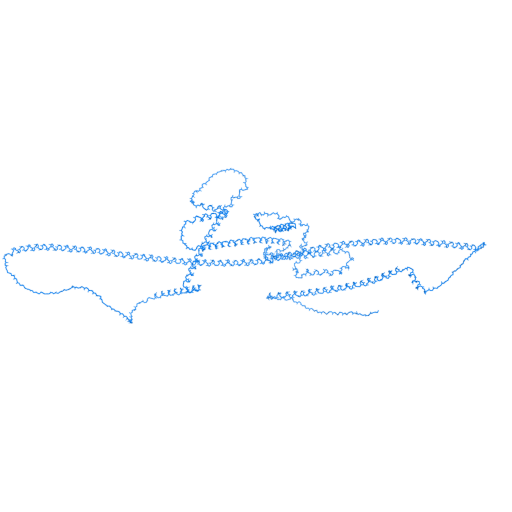2 1.00 59.28 97 LEU A C 1
ATOM 762 O O . LEU A 1 97 ? 71.886 -15.788 -74.835 1.00 59.28 97 LEU A O 1
ATOM 766 N N . ALA A 1 98 ? 73.273 -16.364 -73.166 1.00 57.78 98 ALA A N 1
ATOM 767 C CA . ALA A 1 98 ? 74.057 -17.341 -73.922 1.00 57.78 98 ALA A CA 1
ATOM 768 C C . ALA A 1 98 ? 73.387 -18.731 -74.008 1.00 57.78 98 ALA A C 1
ATOM 770 O O . ALA A 1 98 ? 73.457 -19.371 -75.052 1.00 57.78 98 ALA A O 1
ATOM 771 N N . GLU A 1 99 ? 72.686 -19.176 -72.963 1.00 59.09 99 GLU A N 1
ATOM 772 C CA . GLU A 1 99 ? 71.980 -20.469 -72.916 1.00 59.09 99 GLU A CA 1
ATOM 773 C C . GLU A 1 99 ? 70.627 -20.404 -73.642 1.00 59.09 99 GLU A C 1
ATOM 775 O O . GLU A 1 99 ? 70.265 -21.330 -74.367 1.00 59.09 99 GLU A O 1
ATOM 780 N N . ALA A 1 100 ? 69.928 -19.264 -73.558 1.00 57.28 100 ALA A N 1
ATOM 781 C CA . ALA A 1 100 ? 68.723 -19.008 -74.352 1.00 57.28 100 ALA A CA 1
ATOM 782 C C . ALA A 1 100 ? 69.016 -18.988 -75.868 1.00 57.28 100 ALA A C 1
ATOM 784 O O . ALA A 1 100 ? 68.212 -19.470 -76.664 1.00 57.28 100 ALA A O 1
ATOM 785 N N . ARG A 1 101 ? 70.198 -18.493 -76.275 1.00 58.09 101 ARG A N 1
ATOM 786 C CA . ARG A 1 101 ? 70.663 -18.548 -77.674 1.00 58.09 101 ARG A CA 1
ATOM 787 C C . ARG A 1 101 ? 71.051 -19.961 -78.111 1.00 58.09 101 ARG A C 1
ATOM 789 O O . ARG A 1 101 ? 70.722 -20.326 -79.231 1.00 58.09 101 ARG A O 1
ATOM 796 N N . ALA A 1 102 ? 71.644 -20.774 -77.235 1.00 58.69 102 ALA A N 1
ATOM 797 C CA . ALA A 1 102 ? 71.978 -22.168 -77.542 1.00 58.69 102 ALA A CA 1
ATOM 798 C C . ALA A 1 102 ? 70.731 -23.054 -77.769 1.00 58.69 102 ALA A C 1
ATOM 800 O O . ALA A 1 102 ? 70.748 -23.941 -78.621 1.00 58.69 102 ALA A O 1
ATOM 801 N N . LEU A 1 103 ? 69.622 -22.795 -77.060 1.00 57.25 103 LEU A N 1
ATOM 802 C CA . LEU A 1 103 ? 68.339 -23.476 -77.296 1.00 57.25 103 LEU A CA 1
ATOM 803 C C . LEU A 1 103 ? 67.614 -22.964 -78.552 1.00 57.25 103 LEU A C 1
ATOM 805 O O . LEU A 1 103 ? 66.985 -23.755 -79.253 1.00 57.25 103 LEU A O 1
ATOM 809 N N . GLN A 1 104 ? 67.743 -21.674 -78.875 1.00 53.53 104 GLN A N 1
ATOM 810 C CA . GLN A 1 104 ? 67.170 -21.091 -80.092 1.00 53.53 104 GLN A CA 1
ATOM 811 C C . GLN A 1 104 ? 67.931 -21.530 -81.360 1.00 53.53 104 GLN A C 1
ATOM 813 O O . GLN A 1 104 ? 67.310 -21.824 -82.383 1.00 53.53 104 GLN A O 1
ATOM 818 N N . GLU A 1 105 ? 69.255 -21.709 -81.264 1.00 51.25 105 GLU A N 1
ATOM 819 C CA . GLU A 1 105 ? 70.093 -22.311 -82.313 1.00 51.25 105 GLU A CA 1
ATOM 820 C C . GLU A 1 105 ? 69.766 -23.799 -82.555 1.00 51.25 105 GLU A C 1
ATOM 822 O O . GLU A 1 105 ? 69.904 -24.269 -83.684 1.00 51.25 105 GLU A O 1
ATOM 827 N N . TYR A 1 106 ? 69.231 -24.525 -81.562 1.00 52.38 106 TYR A N 1
ATOM 828 C CA . TYR A 1 106 ? 68.775 -25.913 -81.737 1.00 52.38 106 TYR A CA 1
ATOM 829 C C . TYR A 1 106 ? 67.428 -26.020 -82.482 1.00 52.38 106 TYR A C 1
ATOM 831 O O . TYR A 1 106 ? 67.175 -27.012 -83.166 1.00 52.38 106 TYR A O 1
ATOM 839 N N . THR A 1 107 ? 66.565 -24.998 -82.406 1.00 54.38 107 THR A N 1
ATOM 840 C CA . THR A 1 107 ? 65.264 -24.978 -83.105 1.00 54.38 107 THR A CA 1
ATOM 841 C C . THR A 1 107 ? 65.312 -24.418 -84.532 1.00 54.38 107 THR A C 1
ATOM 843 O O . THR A 1 107 ? 64.456 -24.774 -85.342 1.00 54.38 107 THR A O 1
ATOM 846 N N . ASP A 1 108 ? 66.326 -23.620 -84.883 1.00 46.72 108 ASP A N 1
ATOM 847 C CA . ASP A 1 108 ? 66.433 -22.974 -86.206 1.00 46.72 108 ASP A CA 1
ATOM 848 C C . ASP A 1 108 ? 67.278 -23.754 -87.239 1.00 46.72 108 ASP A C 1
ATOM 850 O O . ASP A 1 108 ? 67.444 -23.323 -88.381 1.00 46.72 108 ASP A O 1
ATOM 854 N N . HIS A 1 109 ? 67.760 -24.956 -86.911 1.00 45.03 109 HIS A N 1
ATOM 855 C CA . HIS A 1 109 ? 68.559 -25.793 -87.823 1.00 45.03 109 HIS A CA 1
ATOM 856 C C . HIS A 1 109 ? 67.766 -26.591 -88.880 1.00 45.03 109 HIS A C 1
ATOM 858 O O . HIS A 1 109 ? 68.306 -27.528 -89.466 1.00 45.03 109 HIS A O 1
ATOM 864 N N . HIS A 1 110 ? 66.521 -26.215 -89.209 1.00 45.09 110 HIS A N 1
ATOM 865 C CA . HIS A 1 110 ? 65.734 -26.954 -90.213 1.00 45.09 110 HIS A CA 1
ATOM 866 C C . HIS A 1 110 ? 65.159 -26.190 -91.412 1.00 45.09 110 HIS A C 1
ATOM 868 O O . HIS A 1 110 ? 64.404 -26.791 -92.180 1.00 45.09 110 HIS A O 1
ATOM 874 N N . ARG A 1 111 ? 65.547 -24.938 -91.695 1.00 40.25 111 ARG A N 1
ATOM 875 C CA . ARG A 1 111 ? 65.156 -24.303 -92.972 1.00 40.25 111 ARG A CA 1
ATOM 876 C C . ARG A 1 111 ? 66.279 -23.529 -93.670 1.00 40.25 111 ARG A C 1
ATOM 878 O O . ARG A 1 111 ? 66.494 -22.357 -93.408 1.00 40.25 111 ARG A O 1
ATOM 885 N N . THR A 1 112 ? 66.877 -24.225 -94.646 1.00 37.44 112 THR A N 1
ATOM 886 C CA . THR A 1 112 ? 67.214 -23.757 -96.015 1.00 37.44 112 THR A CA 1
ATOM 887 C C . THR A 1 112 ? 68.153 -22.546 -96.139 1.00 37.44 112 THR A C 1
ATOM 889 O O . THR A 1 112 ? 67.768 -21.423 -95.856 1.00 37.44 112 THR A O 1
ATOM 892 N N . ALA A 1 113 ? 69.425 -22.746 -96.504 1.00 35.78 113 ALA A N 1
ATOM 893 C CA . ALA A 1 113 ? 69.931 -22.897 -97.884 1.00 35.78 113 ALA A CA 1
ATOM 894 C C . ALA A 1 113 ? 69.932 -21.589 -98.703 1.00 35.78 113 ALA A C 1
ATOM 896 O O . ALA A 1 113 ? 68.874 -21.032 -98.972 1.00 35.78 113 ALA A O 1
ATOM 897 N N . GLY A 1 114 ? 71.112 -21.165 -99.183 1.00 34.72 114 GLY A N 1
ATOM 898 C CA . GLY A 1 114 ? 71.221 -20.198 -100.287 1.00 34.72 114 GLY A CA 1
ATOM 899 C C . GLY A 1 114 ? 72.385 -19.207 -100.205 1.00 34.72 114 GLY A C 1
ATOM 900 O O . GLY A 1 114 ? 72.224 -18.095 -99.728 1.00 34.72 114 GLY A O 1
ATOM 901 N N . ALA A 1 115 ? 73.544 -19.624 -100.708 1.00 36.47 115 ALA A N 1
ATOM 902 C CA . ALA A 1 115 ? 74.758 -18.847 -100.997 1.00 36.47 115 ALA A CA 1
ATOM 903 C C . ALA A 1 115 ? 74.571 -17.920 -102.251 1.00 36.47 115 ALA A C 1
ATOM 905 O O . ALA A 1 115 ? 73.466 -17.895 -102.789 1.00 36.47 115 ALA A O 1
ATOM 906 N N . PRO A 1 116 ? 75.615 -17.372 -102.922 1.00 56.53 116 PRO A N 1
ATOM 907 C CA . PRO A 1 116 ? 76.744 -16.506 -102.511 1.00 56.53 116 PRO A CA 1
ATOM 908 C C . PRO A 1 116 ? 77.067 -15.385 -103.560 1.00 56.53 116 PRO A C 1
ATOM 910 O O . PRO A 1 116 ? 76.303 -15.166 -104.494 1.00 56.53 116 PRO A O 1
ATOM 913 N N . ALA A 1 117 ? 78.272 -14.790 -103.439 1.00 33.56 117 ALA A N 1
ATOM 914 C CA . ALA A 1 117 ? 79.140 -14.154 -104.463 1.00 33.56 117 ALA A CA 1
ATOM 915 C C . ALA A 1 117 ? 79.288 -12.622 -104.330 1.00 33.56 117 ALA A C 1
ATOM 917 O O . ALA A 1 117 ? 78.304 -11.916 -104.186 1.00 33.56 117 ALA A O 1
ATOM 918 N N . GLY A 1 118 ? 80.471 -12.003 -104.383 1.00 33.22 118 GLY A N 1
ATOM 919 C CA . GLY A 1 118 ? 81.850 -12.460 -104.584 1.00 33.22 118 GLY A CA 1
ATOM 920 C C . GLY A 1 118 ? 82.680 -11.324 -105.211 1.00 33.22 118 GLY A C 1
ATOM 921 O O . GLY A 1 118 ? 82.114 -10.550 -105.970 1.00 33.22 118 GLY A O 1
ATOM 922 N N . SER A 1 119 ? 84.002 -11.311 -104.956 1.00 33.72 119 SER A N 1
ATOM 923 C CA . SER A 1 119 ? 85.067 -10.818 -105.870 1.00 33.72 119 SER A CA 1
ATOM 924 C C . SER A 1 119 ? 85.113 -9.299 -106.187 1.00 33.72 119 SER A C 1
ATOM 926 O O . SER A 1 119 ? 84.087 -8.664 -106.345 1.00 33.72 119 SER A O 1
ATOM 928 N N . ALA A 1 120 ? 86.221 -8.580 -106.372 1.00 35.81 120 ALA A N 1
ATOM 929 C CA . ALA A 1 120 ? 87.662 -8.797 -106.323 1.00 35.81 120 ALA A CA 1
ATOM 930 C C . ALA A 1 120 ? 88.340 -7.407 -106.323 1.00 35.81 120 ALA A C 1
ATOM 932 O O . ALA A 1 120 ? 87.766 -6.396 -106.730 1.00 35.81 120 ALA A O 1
ATOM 933 N N . GLU A 1 121 ? 89.591 -7.395 -105.885 1.00 36.09 121 GLU A N 1
ATOM 934 C CA . GLU A 1 121 ? 90.583 -6.331 -106.025 1.00 36.09 121 GLU A CA 1
ATOM 935 C C . GLU A 1 121 ? 90.973 -6.108 -107.506 1.00 36.09 121 GLU A C 1
ATOM 937 O O . GLU A 1 121 ? 90.936 -7.062 -108.275 1.00 36.09 121 GLU A O 1
ATOM 942 N N . SER A 1 122 ? 91.432 -4.908 -107.904 1.00 34.84 122 SER A N 1
ATOM 943 C CA . SER A 1 122 ? 92.678 -4.729 -108.691 1.00 34.84 122 SER A CA 1
ATOM 944 C C . SER A 1 122 ? 92.963 -3.259 -109.052 1.00 34.84 122 SER A C 1
ATOM 946 O O . SER A 1 122 ? 92.078 -2.416 -109.169 1.00 34.84 122 SER A O 1
ATOM 948 N N . LYS A 1 123 ? 94.259 -2.984 -109.195 1.00 40.31 123 LYS A N 1
ATOM 949 C CA . LYS A 1 123 ? 94.953 -1.701 -109.333 1.00 40.31 123 LYS A CA 1
ATOM 950 C C . LYS A 1 123 ? 95.073 -1.255 -110.806 1.00 40.31 123 LYS A C 1
ATOM 952 O O . LYS A 1 123 ? 94.957 -2.063 -111.717 1.00 40.31 123 LYS A O 1
ATOM 957 N N . LEU A 1 124 ? 95.541 -0.008 -110.960 1.00 37.00 124 LEU A N 1
ATOM 958 C CA . LEU A 1 124 ? 96.498 0.477 -111.979 1.00 37.00 124 LEU A CA 1
ATOM 959 C C . LEU A 1 124 ? 95.972 1.298 -113.192 1.00 37.00 124 LEU A C 1
ATOM 961 O O . LEU A 1 124 ? 95.482 0.766 -114.175 1.00 37.00 124 LEU A O 1
ATOM 965 N N . VAL A 1 125 ? 96.217 2.618 -113.091 1.00 34.28 125 VAL A N 1
ATOM 966 C CA . VAL A 1 125 ? 96.863 3.543 -114.063 1.00 34.28 125 VAL A CA 1
ATOM 967 C C . VAL A 1 125 ? 96.228 3.811 -115.448 1.00 34.28 125 VAL A C 1
ATOM 969 O O . VAL A 1 125 ? 96.171 2.949 -116.308 1.00 34.28 125 VAL A O 1
ATOM 972 N N . GLY A 1 126 ? 95.973 5.105 -115.718 1.00 32.56 126 GLY A N 1
ATOM 973 C CA . GLY A 1 126 ? 96.549 5.781 -116.899 1.00 32.56 126 GLY A CA 1
ATOM 974 C C . GLY A 1 126 ? 95.658 6.122 -118.107 1.00 32.56 126 GLY A C 1
ATOM 975 O O . GLY A 1 126 ? 95.371 5.279 -118.941 1.00 32.56 126 GLY A O 1
ATOM 976 N N . SER A 1 127 ? 95.397 7.427 -118.271 1.00 39.41 127 SER A N 1
ATOM 977 C CA . SER A 1 127 ? 95.253 8.189 -119.537 1.00 39.41 127 SER A CA 1
ATOM 978 C C . SER A 1 127 ? 94.072 7.953 -120.511 1.00 39.41 127 SER A C 1
ATOM 980 O O . SER A 1 127 ? 94.076 7.074 -121.364 1.00 39.41 127 SER A O 1
ATOM 982 N N . ALA A 1 128 ? 93.142 8.920 -120.456 1.00 49.62 128 ALA A N 1
ATOM 983 C CA . ALA A 1 128 ? 92.540 9.666 -121.576 1.00 49.62 128 ALA A CA 1
ATOM 984 C C . ALA A 1 128 ? 91.868 8.887 -122.726 1.00 49.62 128 ALA A C 1
ATOM 986 O O . ALA A 1 128 ? 92.413 8.746 -123.813 1.00 49.62 128 ALA A O 1
ATOM 987 N N . THR A 1 129 ? 90.612 8.485 -122.527 1.00 46.84 129 THR A N 1
ATOM 988 C CA . THR A 1 129 ? 89.683 8.033 -123.584 1.00 46.84 129 THR A CA 1
ATOM 989 C C . THR A 1 129 ? 88.243 8.169 -123.066 1.00 46.84 129 THR A C 1
ATOM 991 O O . THR A 1 129 ? 88.044 8.217 -121.856 1.00 46.84 129 THR A O 1
ATOM 994 N N . LEU A 1 130 ? 87.231 8.251 -123.941 1.00 56.78 130 LEU A N 1
ATOM 995 C CA . LEU A 1 130 ? 85.785 8.450 -123.660 1.00 56.78 130 LEU A CA 1
ATOM 996 C C . LEU A 1 130 ? 85.209 7.724 -122.422 1.00 56.78 130 LEU A C 1
ATOM 998 O O . LEU A 1 130 ? 84.281 8.225 -121.787 1.00 56.78 130 LEU A O 1
ATOM 1002 N N . LYS A 1 131 ? 85.803 6.598 -122.016 1.00 56.22 131 LYS A N 1
ATOM 1003 C CA . LYS A 1 131 ? 85.512 5.902 -120.755 1.00 56.22 131 LYS A CA 1
ATOM 1004 C C . LYS A 1 131 ? 85.709 6.776 -119.510 1.00 56.22 131 LYS A C 1
ATOM 1006 O O . LYS A 1 131 ? 84.982 6.583 -118.553 1.00 56.22 131 LYS A O 1
ATOM 1011 N N . TYR A 1 132 ? 86.606 7.766 -119.511 1.00 59.44 132 TYR A N 1
ATOM 1012 C CA . TYR A 1 132 ? 86.746 8.740 -118.419 1.00 59.44 132 TYR A CA 1
ATOM 1013 C C . TYR A 1 132 ? 85.598 9.752 -118.390 1.00 59.44 132 TYR A C 1
ATOM 1015 O O . TYR A 1 132 ? 85.194 10.165 -117.313 1.00 59.44 132 TYR A O 1
ATOM 1023 N N . GLN A 1 133 ? 85.033 10.145 -119.537 1.00 63.62 133 GLN A N 1
ATOM 1024 C CA . GLN A 1 133 ? 83.834 10.993 -119.544 1.00 63.62 133 GLN A CA 1
ATOM 1025 C C . GLN A 1 133 ? 82.609 10.204 -119.078 1.00 63.62 133 GLN A C 1
ATOM 1027 O O . GLN A 1 133 ? 81.837 10.725 -118.278 1.00 63.62 133 GLN A O 1
ATOM 1032 N N . HIS A 1 134 ? 82.491 8.937 -119.487 1.00 73.81 134 HIS A N 1
ATOM 1033 C CA . HIS A 1 134 ? 81.465 8.026 -118.978 1.00 73.81 134 HIS A CA 1
ATOM 1034 C C . HIS A 1 134 ? 81.643 7.753 -117.480 1.00 73.81 134 HIS A C 1
ATOM 1036 O O . HIS A 1 134 ? 80.717 7.973 -116.717 1.00 73.81 134 HIS A O 1
ATOM 1042 N N . ALA A 1 135 ? 82.850 7.407 -117.029 1.00 73.94 135 ALA A N 1
ATOM 1043 C CA . ALA A 1 135 ? 83.164 7.203 -115.617 1.00 73.94 135 ALA A CA 1
ATOM 1044 C C . ALA A 1 135 ? 83.014 8.495 -114.805 1.00 73.94 135 ALA A C 1
ATOM 1046 O O . ALA A 1 135 ? 82.601 8.449 -113.659 1.00 73.94 135 ALA A O 1
ATOM 1047 N N . LYS A 1 136 ? 83.290 9.676 -115.373 1.00 76.75 136 LYS A N 1
ATOM 1048 C CA . LYS A 1 136 ? 83.033 10.968 -114.719 1.00 76.75 136 LYS A CA 1
ATOM 1049 C C . LYS A 1 136 ? 81.537 11.265 -114.640 1.00 76.75 136 LYS A C 1
ATOM 1051 O O . LYS A 1 136 ? 81.103 11.790 -113.620 1.00 76.75 136 LYS A O 1
ATOM 1056 N N . ALA A 1 137 ? 80.757 10.927 -115.666 1.00 80.69 137 ALA A N 1
ATOM 1057 C CA . ALA A 1 137 ? 79.300 11.034 -115.651 1.00 80.69 137 ALA A CA 1
ATOM 1058 C C . ALA A 1 137 ? 78.672 10.032 -114.668 1.00 80.69 137 ALA A C 1
ATOM 1060 O O . ALA A 1 137 ? 77.782 10.409 -113.914 1.00 80.69 137 ALA A O 1
ATOM 1061 N N . GLU A 1 138 ? 79.187 8.804 -114.591 1.00 83.38 138 GLU A N 1
ATOM 1062 C CA . GLU A 1 138 ? 78.813 7.796 -113.595 1.00 83.38 138 GLU A CA 1
ATOM 1063 C C . GLU A 1 138 ? 79.231 8.216 -112.192 1.00 83.38 138 GLU A C 1
ATOM 1065 O O . GLU A 1 138 ? 78.416 8.158 -111.287 1.00 83.38 138 GLU A O 1
ATOM 1070 N N . VAL A 1 139 ? 80.440 8.740 -111.992 1.00 83.44 139 VAL A N 1
ATOM 1071 C CA . VAL A 1 139 ? 80.868 9.302 -110.704 1.00 83.44 139 VAL A CA 1
ATOM 1072 C C . VAL A 1 139 ? 80.009 10.509 -110.337 1.00 83.44 139 VAL A C 1
ATOM 1074 O O . VAL A 1 139 ? 79.685 10.686 -109.171 1.00 83.44 139 VAL A O 1
ATOM 1077 N N . GLN A 1 140 ? 79.594 11.344 -111.292 1.00 85.75 140 GLN A N 1
ATOM 1078 C CA . GLN A 1 140 ? 78.652 12.434 -111.028 1.00 85.75 140 GLN A CA 1
ATOM 1079 C C . GLN A 1 140 ? 77.245 11.921 -110.701 1.00 85.75 140 GLN A C 1
ATOM 1081 O O . GLN A 1 140 ? 76.602 12.480 -109.816 1.00 85.75 140 GLN A O 1
ATOM 1086 N N . LYS A 1 141 ? 76.775 10.861 -111.365 1.00 88.06 141 LYS A N 1
ATOM 1087 C CA . LYS A 1 141 ? 75.508 10.185 -111.065 1.00 88.06 141 LYS A CA 1
ATOM 1088 C C . LYS A 1 141 ? 75.549 9.559 -109.670 1.00 88.06 141 LYS A C 1
ATOM 1090 O O . LYS A 1 141 ? 74.706 9.895 -108.851 1.00 88.06 141 LYS A O 1
ATOM 1095 N N . LEU A 1 142 ? 76.590 8.794 -109.356 1.00 88.00 142 LEU A N 1
ATOM 1096 C CA . LEU A 1 142 ? 76.848 8.222 -108.035 1.00 88.00 142 LEU A CA 1
ATOM 1097 C C . LEU A 1 142 ? 77.025 9.305 -106.970 1.00 88.00 142 LEU A C 1
ATOM 1099 O O . LEU A 1 142 ? 76.545 9.146 -105.862 1.00 88.00 142 LEU A O 1
ATOM 1103 N N . ARG A 1 143 ? 77.639 10.454 -107.280 1.00 88.56 143 ARG A N 1
ATOM 1104 C CA . ARG A 1 143 ? 77.691 11.598 -106.351 1.00 88.56 143 ARG A CA 1
ATOM 1105 C C . ARG A 1 143 ? 76.311 12.189 -106.088 1.00 88.56 143 ARG A C 1
ATOM 1107 O O . ARG A 1 143 ? 76.050 12.602 -104.965 1.00 88.56 143 ARG A O 1
ATOM 1114 N N . ARG A 1 144 ? 75.432 12.245 -107.094 1.00 90.06 144 ARG A N 1
ATOM 1115 C CA . ARG A 1 144 ? 74.035 12.675 -106.911 1.00 90.06 144 ARG A CA 1
ATOM 1116 C C . ARG A 1 144 ? 73.243 11.650 -106.103 1.00 90.06 144 ARG A C 1
ATOM 1118 O O . ARG A 1 144 ? 72.495 12.062 -105.228 1.00 90.06 144 ARG A O 1
ATOM 1125 N N . GLU A 1 145 ? 73.444 10.359 -106.349 1.00 89.88 145 GLU A N 1
ATOM 1126 C CA . GLU A 1 145 ? 72.826 9.264 -105.590 1.00 89.88 145 GLU A CA 1
ATOM 1127 C C . GLU A 1 145 ? 73.332 9.225 -104.143 1.00 89.88 145 GLU A C 1
ATOM 1129 O O . GLU A 1 145 ? 72.519 9.139 -103.232 1.00 89.88 145 GLU A O 1
ATOM 1134 N N . CYS A 1 146 ? 74.635 9.406 -103.902 1.00 89.06 146 CYS A N 1
ATOM 1135 C CA . CYS A 1 146 ? 75.197 9.574 -102.561 1.00 89.06 146 CYS A CA 1
ATOM 1136 C C . CYS A 1 146 ? 74.630 10.818 -101.880 1.00 89.06 146 CYS A C 1
ATOM 1138 O O . CYS A 1 146 ? 74.168 10.719 -100.753 1.00 89.06 146 CYS A O 1
ATOM 1140 N N . ALA A 1 147 ? 74.577 11.966 -102.561 1.00 90.19 147 ALA A N 1
ATOM 1141 C CA . ALA A 1 147 ? 73.971 13.172 -101.998 1.00 90.19 147 ALA A CA 1
ATOM 1142 C C . ALA A 1 147 ? 72.469 12.984 -101.708 1.00 90.19 147 ALA A C 1
ATOM 1144 O O . ALA A 1 147 ? 71.947 13.538 -100.744 1.00 90.19 147 ALA A O 1
ATOM 1145 N N . GLN A 1 148 ? 71.754 12.202 -102.522 1.00 92.62 148 GLN A N 1
ATOM 1146 C CA . GLN A 1 148 ? 70.353 11.853 -102.291 1.00 92.62 148 GLN A CA 1
ATOM 1147 C C . GLN A 1 148 ? 70.201 10.891 -101.106 1.00 92.62 148 GLN A C 1
ATOM 1149 O O . GLN A 1 148 ? 69.339 11.117 -100.261 1.00 92.62 148 GLN A O 1
ATOM 1154 N N . ALA A 1 149 ? 71.052 9.872 -101.000 1.00 89.62 149 ALA A N 1
ATOM 1155 C CA . ALA A 1 149 ? 71.087 8.948 -99.874 1.00 89.62 149 ALA A CA 1
ATOM 1156 C C . ALA A 1 149 ? 71.470 9.668 -98.572 1.00 89.62 149 ALA A C 1
ATOM 1158 O O . ALA A 1 149 ? 70.865 9.420 -97.538 1.00 89.62 149 ALA A O 1
ATOM 1159 N N . GLU A 1 150 ? 72.406 10.619 -98.613 1.00 90.31 150 GLU A N 1
ATOM 1160 C CA . GLU A 1 150 ? 72.771 11.474 -97.480 1.00 90.31 150 GLU A CA 1
ATOM 1161 C C . GLU A 1 150 ? 71.606 12.365 -97.040 1.00 90.31 150 GLU A C 1
ATOM 1163 O O . GLU A 1 150 ? 71.374 12.497 -95.839 1.00 90.31 150 GLU A O 1
ATOM 1168 N N . ARG A 1 151 ? 70.832 12.926 -97.983 1.00 91.44 151 ARG A N 1
ATOM 1169 C CA . ARG A 1 151 ? 69.594 13.659 -97.664 1.00 91.44 151 ARG A CA 1
ATOM 1170 C C . ARG A 1 151 ? 68.554 12.750 -97.021 1.00 91.44 151 ARG A C 1
ATOM 1172 O O . ARG A 1 151 ? 68.054 13.092 -95.959 1.00 91.44 151 ARG A O 1
ATOM 1179 N N . GLN A 1 152 ? 68.293 11.574 -97.593 1.00 92.81 152 GLN A N 1
ATOM 1180 C CA . GLN A 1 152 ? 67.362 10.594 -97.020 1.00 92.81 152 GLN A CA 1
ATOM 1181 C C . GLN A 1 152 ? 67.808 10.129 -95.629 1.00 92.81 152 GLN A C 1
ATOM 1183 O O . GLN A 1 152 ? 66.992 9.955 -94.728 1.00 92.81 152 GLN A O 1
ATOM 1188 N N . LEU A 1 153 ? 69.114 9.962 -95.422 1.00 90.31 153 LEU A N 1
ATOM 1189 C CA . LEU A 1 153 ? 69.685 9.585 -94.137 1.00 90.31 153 LEU A CA 1
ATOM 1190 C C . LEU A 1 153 ? 69.571 10.739 -93.130 1.00 90.31 153 LEU A C 1
ATOM 1192 O O . LEU A 1 153 ? 69.233 10.502 -91.970 1.00 90.31 153 LEU A O 1
ATOM 1196 N N . ALA A 1 154 ? 69.794 11.985 -93.553 1.00 91.44 154 ALA A N 1
ATOM 1197 C CA . ALA A 1 154 ? 69.569 13.171 -92.730 1.00 91.44 154 ALA A CA 1
ATOM 1198 C C . ALA A 1 154 ? 68.085 13.332 -92.349 1.00 91.44 154 ALA A C 1
ATOM 1200 O O . ALA A 1 154 ? 67.789 13.562 -91.178 1.00 91.44 154 ALA A O 1
ATOM 1201 N N . GLU A 1 155 ? 67.161 13.123 -93.289 1.00 93.06 155 GLU A N 1
ATOM 1202 C CA . GLU A 1 155 ? 65.709 13.110 -93.060 1.00 93.06 155 GLU A CA 1
ATOM 1203 C C . GLU A 1 155 ? 65.305 11.993 -92.087 1.00 93.06 155 GLU A C 1
ATOM 1205 O O . GLU A 1 155 ? 64.611 12.248 -91.104 1.00 93.06 155 GLU A O 1
ATOM 1210 N N . ALA A 1 156 ? 65.807 10.769 -92.278 1.00 91.62 156 ALA A N 1
ATOM 1211 C CA . ALA A 1 156 ? 65.554 9.645 -91.377 1.00 91.62 156 ALA A CA 1
ATOM 1212 C C . ALA A 1 156 ? 66.125 9.888 -89.969 1.00 91.62 156 ALA A C 1
ATOM 1214 O O . ALA A 1 156 ? 65.480 9.567 -88.968 1.00 91.62 156 ALA A O 1
ATOM 1215 N N . ARG A 1 157 ? 67.316 10.496 -89.862 1.00 93.19 157 ARG A N 1
ATOM 1216 C CA . ARG A 1 157 ? 67.895 10.924 -88.578 1.00 93.19 157 ARG A CA 1
ATOM 1217 C C . ARG A 1 157 ? 67.037 12.002 -87.914 1.00 93.19 157 ARG A C 1
ATOM 1219 O O . ARG A 1 157 ? 66.802 11.898 -86.711 1.00 93.19 157 ARG A O 1
ATOM 1226 N N . GLY A 1 158 ? 66.540 12.976 -88.677 1.00 93.19 158 GLY A N 1
ATOM 1227 C CA . GLY A 1 158 ? 65.588 13.987 -88.208 1.00 93.19 158 GLY A CA 1
ATOM 1228 C C . GLY A 1 158 ? 64.313 13.349 -87.655 1.00 93.19 158 GLY A C 1
ATOM 1229 O O . GLY A 1 158 ? 63.977 13.545 -86.488 1.00 93.19 158 GLY A O 1
ATOM 1230 N N . HIS A 1 159 ? 63.683 12.461 -88.429 1.00 94.56 159 HIS A N 1
ATOM 1231 C CA . HIS A 1 159 ? 62.508 11.703 -87.996 1.00 94.56 159 HIS A CA 1
ATOM 1232 C C . HIS A 1 159 ? 62.764 10.854 -86.744 1.00 94.56 159 HIS A C 1
ATOM 1234 O O . HIS A 1 159 ? 61.916 10.802 -85.853 1.00 94.56 159 HIS A O 1
ATOM 1240 N N . LEU A 1 160 ? 63.928 10.208 -86.621 1.00 92.81 160 LEU A N 1
ATOM 1241 C CA . LEU A 1 160 ? 64.283 9.453 -85.416 1.00 92.81 160 LEU A CA 1
ATOM 1242 C C . LEU A 1 160 ? 64.427 10.354 -84.184 1.00 92.81 160 LEU A C 1
ATOM 1244 O O . LEU A 1 160 ? 64.022 9.954 -83.089 1.00 92.81 160 LEU A O 1
ATOM 1248 N N . VAL A 1 161 ? 64.993 11.553 -84.336 1.00 95.12 161 VAL A N 1
ATOM 1249 C CA . VAL A 1 161 ? 65.063 12.545 -83.254 1.00 95.12 161 VAL A CA 1
ATOM 1250 C C . VAL A 1 161 ? 63.656 12.992 -82.856 1.00 95.12 161 VAL A C 1
ATOM 1252 O O . VAL A 1 161 ? 63.343 12.980 -81.664 1.00 95.12 161 VAL A O 1
ATOM 1255 N N . ASP A 1 162 ? 62.777 13.264 -83.819 1.00 93.69 162 ASP A N 1
ATOM 1256 C CA . ASP A 1 162 ? 61.384 13.637 -83.558 1.00 93.69 162 ASP A CA 1
ATOM 1257 C C . ASP A 1 162 ? 60.604 12.527 -82.851 1.00 93.69 162 ASP A C 1
ATOM 1259 O O . ASP A 1 162 ? 59.914 12.784 -81.864 1.00 93.69 162 ASP A O 1
ATOM 1263 N N . VAL A 1 163 ? 60.746 11.271 -83.285 1.00 94.00 163 VAL A N 1
ATOM 1264 C CA . VAL A 1 163 ? 60.118 10.113 -82.627 1.00 94.00 163 VAL A CA 1
ATOM 1265 C C . VAL A 1 163 ? 60.660 9.934 -81.208 1.00 94.00 163 VAL A C 1
ATOM 1267 O O . VAL A 1 163 ? 59.886 9.684 -80.282 1.00 94.00 163 VAL A O 1
ATOM 1270 N N . ARG A 1 164 ? 61.970 10.111 -80.988 1.00 94.00 164 ARG A N 1
ATOM 1271 C CA . ARG A 1 164 ? 62.562 10.075 -79.640 1.00 94.00 164 ARG A CA 1
ATOM 1272 C C . ARG A 1 164 ? 62.032 11.205 -78.760 1.00 94.00 164 ARG A C 1
ATOM 1274 O O . ARG A 1 164 ? 61.736 10.955 -77.592 1.00 94.00 164 ARG A O 1
ATOM 1281 N N . ASN A 1 165 ? 61.877 12.411 -79.299 1.00 93.88 165 ASN A N 1
ATOM 1282 C CA . ASN A 1 165 ? 61.312 13.550 -78.579 1.00 93.88 165 ASN A CA 1
ATOM 1283 C C . ASN A 1 165 ? 59.832 13.319 -78.246 1.00 93.88 165 ASN A C 1
ATOM 1285 O O . ASN A 1 165 ? 59.447 13.466 -77.087 1.00 93.88 165 ASN A O 1
ATOM 1289 N N . ARG A 1 166 ? 59.026 12.834 -79.200 1.00 93.81 166 ARG A N 1
ATOM 1290 C CA . ARG A 1 166 ? 57.625 12.431 -78.972 1.00 93.81 166 ARG A CA 1
ATOM 1291 C C . ARG A 1 166 ? 57.512 11.326 -77.923 1.00 93.81 166 ARG A C 1
ATOM 1293 O O . ARG A 1 166 ? 56.657 11.408 -77.050 1.00 93.81 166 ARG A O 1
ATOM 1300 N N . ARG A 1 167 ? 58.399 10.325 -77.945 1.00 93.69 167 ARG A N 1
ATOM 1301 C CA . ARG A 1 167 ? 58.444 9.265 -76.924 1.00 93.69 167 ARG A CA 1
ATOM 1302 C C . ARG A 1 167 ? 58.789 9.818 -75.540 1.00 93.69 167 ARG A C 1
ATOM 1304 O O . ARG A 1 167 ? 58.166 9.411 -74.564 1.00 93.69 167 ARG A O 1
ATOM 1311 N N . LYS A 1 168 ? 59.765 10.730 -75.435 1.00 94.75 168 LYS A N 1
ATOM 1312 C CA . LYS A 1 168 ? 60.109 11.398 -74.166 1.00 94.75 168 LYS A CA 1
ATOM 1313 C C . LYS A 1 168 ? 58.930 12.211 -73.630 1.00 94.75 168 LYS A C 1
ATOM 1315 O O . LYS A 1 168 ? 58.644 12.131 -72.441 1.00 94.75 168 LYS A O 1
ATOM 1320 N N . GLU A 1 169 ? 58.236 12.936 -74.500 1.00 94.56 169 GLU A N 1
ATOM 1321 C CA . GLU A 1 169 ? 57.055 13.725 -74.144 1.00 94.56 169 GLU A CA 1
ATOM 1322 C C . GLU A 1 169 ? 55.886 12.836 -73.694 1.00 94.56 169 GLU A C 1
ATOM 1324 O O . GLU A 1 169 ? 55.317 13.064 -72.631 1.00 94.56 169 GLU A O 1
ATOM 1329 N N . LEU A 1 170 ? 55.584 11.759 -74.427 1.00 93.81 170 LEU A N 1
ATOM 1330 C CA . LEU A 1 170 ? 54.584 10.769 -74.011 1.00 93.81 170 LEU A CA 1
ATOM 1331 C C . LEU A 1 170 ? 54.947 10.119 -72.674 1.00 93.81 170 LEU A C 1
ATOM 1333 O O . LEU A 1 170 ? 54.073 9.951 -71.831 1.00 93.81 170 LEU A O 1
ATOM 1337 N N . LYS A 1 171 ? 56.229 9.809 -72.438 1.00 95.31 171 LYS A N 1
ATOM 1338 C CA . LYS A 1 171 ? 56.686 9.273 -71.149 1.00 95.31 171 LYS A CA 1
ATOM 1339 C C . LYS A 1 171 ? 56.483 10.282 -70.017 1.00 95.31 171 LYS A C 1
ATOM 1341 O O . LYS A 1 171 ? 56.008 9.893 -68.958 1.00 95.31 171 LYS A O 1
ATOM 1346 N N . ARG A 1 172 ? 56.793 11.567 -70.233 1.00 94.06 172 ARG A N 1
ATOM 1347 C CA . ARG A 1 172 ? 56.519 12.633 -69.250 1.00 94.06 172 ARG A CA 1
ATOM 1348 C C . ARG A 1 172 ? 55.028 12.732 -68.950 1.00 94.06 172 ARG A C 1
ATOM 1350 O O . ARG A 1 172 ? 54.663 12.715 -67.783 1.00 94.06 172 ARG A O 1
ATOM 1357 N N . ARG A 1 173 ? 54.181 12.743 -69.986 1.00 94.12 173 ARG A N 1
ATOM 1358 C CA . ARG A 1 173 ? 52.718 12.767 -69.839 1.00 94.12 173 ARG A CA 1
ATOM 1359 C C . ARG A 1 173 ? 52.189 11.544 -69.090 1.00 94.12 173 ARG A C 1
ATOM 1361 O O . ARG A 1 173 ? 51.372 11.719 -68.193 1.00 94.12 173 ARG A O 1
ATOM 1368 N N . SER A 1 174 ? 52.686 10.344 -69.405 1.00 94.38 174 SER A N 1
ATOM 1369 C CA . SER A 1 174 ? 52.341 9.099 -68.698 1.00 94.38 174 SER A CA 1
ATOM 1370 C C . SER A 1 174 ? 52.684 9.204 -67.219 1.00 94.38 174 SER A C 1
ATOM 1372 O O . SER A 1 174 ? 51.802 9.044 -66.388 1.00 94.38 174 SER A O 1
ATOM 1374 N N . VAL A 1 175 ? 53.918 9.595 -66.885 1.00 94.81 175 VAL A N 1
ATOM 1375 C CA . VAL A 1 175 ? 54.353 9.741 -65.487 1.00 94.81 175 VAL A CA 1
ATOM 1376 C C . VAL A 1 175 ? 53.535 10.812 -64.761 1.00 94.81 175 VAL A C 1
ATOM 1378 O O . VAL A 1 175 ? 53.091 10.581 -63.643 1.00 94.81 175 VAL A O 1
ATOM 1381 N N . THR A 1 176 ? 53.254 11.963 -65.381 1.00 94.06 176 THR A N 1
ATOM 1382 C CA . THR A 1 176 ? 52.392 12.983 -64.754 1.00 94.06 176 THR A CA 1
ATOM 1383 C C . THR A 1 176 ? 50.954 12.497 -64.565 1.00 94.06 176 THR A C 1
ATOM 1385 O O . THR A 1 176 ? 50.339 12.792 -63.541 1.00 94.06 176 THR A O 1
ATOM 1388 N N . ALA A 1 177 ? 50.415 11.722 -65.513 1.00 93.25 177 ALA A N 1
ATOM 1389 C CA . ALA A 1 177 ? 49.084 11.138 -65.406 1.00 93.25 177 ALA A CA 1
ATOM 1390 C C . ALA A 1 177 ? 49.039 10.073 -64.300 1.00 93.25 177 ALA A C 1
ATOM 1392 O O . ALA A 1 177 ? 48.115 10.097 -63.490 1.00 93.25 177 ALA A O 1
ATOM 1393 N N . GLU A 1 178 ? 50.059 9.219 -64.205 1.00 94.44 178 GLU A N 1
ATOM 1394 C CA . GLU A 1 178 ? 50.246 8.234 -63.135 1.00 94.44 178 GLU A CA 1
ATOM 1395 C C . GLU A 1 178 ? 50.351 8.912 -61.766 1.00 94.44 178 GLU A C 1
ATOM 1397 O O . GLU A 1 178 ? 49.620 8.537 -60.854 1.00 94.44 178 GLU A O 1
ATOM 1402 N N . MET A 1 179 ? 51.157 9.971 -61.626 1.00 93.62 179 MET A N 1
ATOM 1403 C CA . MET A 1 179 ? 51.240 10.748 -60.383 1.00 93.62 179 MET A CA 1
ATOM 1404 C C . MET A 1 179 ? 49.897 11.397 -60.026 1.00 93.62 179 MET A C 1
ATOM 1406 O O . MET A 1 179 ? 49.484 11.352 -58.870 1.00 93.62 179 MET A O 1
ATOM 1410 N N . SER A 1 180 ? 49.171 11.952 -61.004 1.00 94.69 180 SER A N 1
ATOM 1411 C CA . SER A 1 180 ? 47.834 12.523 -60.772 1.00 94.69 180 SER A CA 1
ATOM 1412 C C . SER A 1 180 ? 46.788 11.462 -60.398 1.00 94.69 180 SER A C 1
ATOM 1414 O O . SER A 1 180 ? 45.871 11.730 -59.623 1.00 94.69 180 SER A O 1
ATOM 1416 N N . ALA A 1 181 ? 46.901 10.245 -60.939 1.00 93.56 181 ALA A N 1
ATOM 1417 C CA . ALA A 1 181 ? 46.042 9.121 -60.592 1.00 93.56 181 ALA A CA 1
ATOM 1418 C C . ALA A 1 181 ? 46.366 8.611 -59.184 1.00 93.56 181 ALA A C 1
ATOM 1420 O O . ALA A 1 181 ? 45.451 8.464 -58.380 1.00 93.56 181 ALA A O 1
ATOM 1421 N N . ALA A 1 182 ? 47.650 8.449 -58.854 1.00 94.44 182 ALA A N 1
ATOM 1422 C CA . ALA A 1 182 ? 48.111 8.088 -57.518 1.00 94.44 182 ALA A CA 1
ATOM 1423 C C . ALA A 1 182 ? 47.674 9.121 -56.468 1.00 94.44 182 ALA A C 1
ATOM 1425 O O . ALA A 1 182 ? 47.162 8.741 -55.420 1.00 94.44 182 ALA A O 1
ATOM 1426 N N . ALA A 1 183 ? 47.771 10.420 -56.772 1.00 94.75 183 ALA A N 1
ATOM 1427 C CA . ALA A 1 183 ? 47.287 11.484 -55.893 1.00 94.75 183 ALA A CA 1
ATOM 1428 C C . ALA A 1 183 ? 45.766 11.413 -55.668 1.00 94.75 183 ALA A C 1
ATOM 1430 O O . ALA A 1 183 ? 45.300 11.591 -54.545 1.00 94.75 183 ALA A O 1
ATOM 1431 N N . ARG A 1 184 ? 44.980 11.107 -56.712 1.00 95.12 184 ARG A N 1
ATOM 1432 C CA . ARG A 1 184 ? 43.525 10.905 -56.584 1.00 95.12 184 ARG A CA 1
ATOM 1433 C C . ARG A 1 184 ? 43.173 9.661 -55.769 1.00 95.12 184 ARG A C 1
ATOM 1435 O O . ARG A 1 184 ? 42.231 9.719 -54.986 1.00 95.12 184 ARG A O 1
ATOM 1442 N N . ILE A 1 185 ? 43.918 8.566 -55.932 1.00 94.94 185 ILE A N 1
ATOM 1443 C CA . ILE A 1 185 ? 43.741 7.342 -55.138 1.00 94.94 185 ILE A CA 1
ATOM 1444 C C . ILE A 1 185 ? 44.065 7.627 -53.668 1.00 94.94 185 ILE A C 1
ATOM 1446 O O . ILE A 1 185 ? 43.224 7.372 -52.814 1.00 94.94 185 ILE A O 1
ATOM 1450 N N . ALA A 1 186 ? 45.202 8.267 -53.382 1.00 95.75 186 ALA A N 1
ATOM 1451 C CA . ALA A 1 186 ? 45.577 8.656 -52.023 1.00 95.75 186 ALA A CA 1
ATOM 1452 C C . ALA A 1 186 ? 44.540 9.592 -51.377 1.00 95.75 186 ALA A C 1
ATOM 1454 O O . ALA A 1 186 ? 44.178 9.413 -50.218 1.00 95.75 186 ALA A O 1
ATOM 1455 N N . ALA A 1 187 ? 44.001 10.558 -52.130 1.00 95.38 187 ALA A N 1
ATOM 1456 C CA . ALA A 1 187 ? 42.912 11.404 -51.648 1.00 95.38 187 ALA A CA 1
ATOM 1457 C C . ALA A 1 187 ? 41.645 10.586 -51.339 1.00 95.38 187 ALA A C 1
ATOM 1459 O O . ALA A 1 187 ? 41.039 10.777 -50.287 1.00 95.38 187 ALA A O 1
ATOM 1460 N N . ALA A 1 188 ? 41.258 9.651 -52.213 1.00 94.25 188 ALA A N 1
ATOM 1461 C CA . ALA A 1 188 ? 40.112 8.772 -51.986 1.00 94.25 188 ALA A CA 1
ATOM 1462 C C . ALA A 1 188 ? 40.302 7.868 -50.756 1.00 94.25 188 ALA A C 1
ATOM 1464 O O . ALA A 1 188 ? 39.357 7.685 -49.988 1.00 94.25 188 ALA A O 1
ATOM 1465 N N . ASP A 1 189 ? 41.508 7.349 -50.534 1.00 94.62 189 ASP A N 1
ATOM 1466 C CA . ASP A 1 189 ? 41.827 6.527 -49.366 1.00 94.62 189 ASP A CA 1
ATOM 1467 C C . ASP A 1 189 ? 41.819 7.352 -48.071 1.00 94.62 189 ASP A C 1
ATOM 1469 O O . ASP A 1 189 ? 41.258 6.901 -47.072 1.00 94.62 1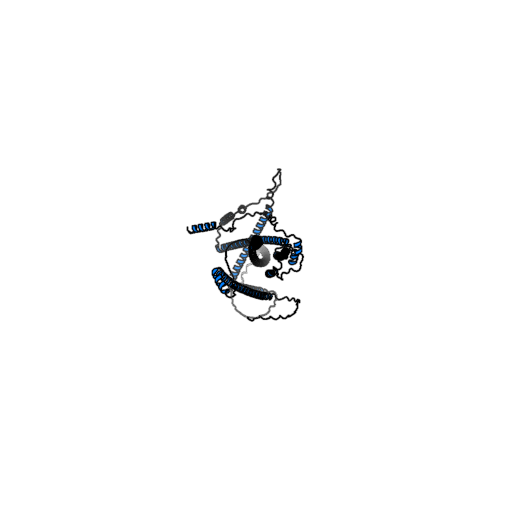89 ASP A O 1
ATOM 1473 N N . ASN A 1 190 ? 42.295 8.601 -48.106 1.00 95.50 190 ASN A N 1
ATOM 1474 C CA . ASN A 1 190 ? 42.152 9.535 -46.984 1.00 95.50 190 ASN A CA 1
ATOM 1475 C C . ASN A 1 190 ? 40.675 9.819 -46.660 1.00 95.50 190 ASN A C 1
ATOM 1477 O O . ASN A 1 190 ? 40.288 9.821 -45.491 1.00 95.50 190 ASN A O 1
ATOM 1481 N N . TYR A 1 191 ? 39.822 10.005 -47.675 1.00 96.12 191 TYR A N 1
ATOM 1482 C CA . TYR A 1 191 ? 38.381 10.168 -47.454 1.00 96.12 191 TYR A CA 1
ATOM 1483 C C . TYR A 1 191 ? 37.736 8.908 -46.872 1.00 96.12 191 TYR A C 1
ATOM 1485 O O . TYR A 1 191 ? 36.905 9.016 -45.973 1.00 96.12 191 TYR A O 1
ATOM 1493 N N . ARG A 1 192 ? 38.121 7.711 -47.333 1.00 96.06 192 ARG A N 1
ATOM 1494 C CA . ARG A 1 192 ? 37.640 6.448 -46.747 1.00 96.06 192 ARG A CA 1
ATOM 1495 C C . ARG A 1 192 ? 38.047 6.326 -45.284 1.00 96.06 192 ARG A C 1
ATOM 1497 O O . ARG A 1 192 ? 37.197 5.996 -44.464 1.00 96.06 192 ARG A O 1
ATOM 1504 N N . ALA A 1 193 ? 39.301 6.632 -44.951 1.00 95.25 193 ALA A N 1
ATOM 1505 C CA . ALA A 1 193 ? 39.789 6.610 -43.575 1.00 95.25 193 ALA A CA 1
ATOM 1506 C C . ALA A 1 193 ? 38.977 7.556 -42.673 1.00 95.25 193 ALA A C 1
ATOM 1508 O O . ALA A 1 193 ? 38.497 7.129 -41.625 1.00 95.25 193 ALA A O 1
ATOM 1509 N N . LEU A 1 194 ? 38.719 8.787 -43.129 1.00 97.44 194 LEU A N 1
ATOM 1510 C CA . LEU A 1 194 ? 37.894 9.760 -42.405 1.00 97.44 194 LEU A CA 1
ATOM 1511 C C . LEU A 1 194 ? 36.449 9.270 -42.201 1.00 97.44 194 LEU A C 1
ATOM 1513 O O . LEU A 1 194 ? 35.867 9.442 -41.130 1.00 97.44 194 LEU A O 1
ATOM 1517 N N . ILE A 1 195 ? 35.852 8.647 -43.223 1.00 96.00 195 ILE A N 1
ATOM 1518 C CA . ILE A 1 195 ? 34.506 8.067 -43.118 1.00 96.00 195 ILE A CA 1
ATOM 1519 C C . ILE A 1 195 ? 34.497 6.921 -42.103 1.00 96.00 195 ILE A C 1
ATOM 1521 O O . ILE A 1 195 ? 33.583 6.855 -41.286 1.00 96.00 195 ILE A O 1
ATOM 1525 N N . HIS A 1 196 ? 35.505 6.047 -42.113 1.00 97.25 196 HIS A N 1
ATOM 1526 C CA . HIS A 1 196 ? 35.615 4.953 -41.148 1.00 97.25 196 HIS A CA 1
ATOM 1527 C C . HIS A 1 196 ? 35.811 5.451 -39.715 1.00 97.25 196 HIS A C 1
ATOM 1529 O O . HIS A 1 196 ? 35.187 4.912 -38.806 1.00 97.25 196 HIS A O 1
ATOM 1535 N N . GLU A 1 197 ? 36.611 6.495 -39.506 1.00 97.12 197 GLU A N 1
ATOM 1536 C CA . GLU A 1 197 ? 36.776 7.122 -38.192 1.00 97.12 197 GLU A CA 1
ATOM 1537 C C . GLU A 1 197 ? 35.454 7.714 -37.683 1.00 97.12 197 GLU A C 1
ATOM 1539 O O . GLU A 1 197 ? 35.064 7.481 -36.539 1.00 97.12 197 GLU A O 1
ATOM 1544 N N . ARG A 1 198 ? 34.702 8.397 -38.555 1.00 96.81 198 ARG A N 1
ATOM 1545 C CA . ARG A 1 198 ? 33.372 8.918 -38.215 1.00 96.81 198 ARG A CA 1
ATOM 1546 C C . ARG A 1 198 ? 32.347 7.812 -37.955 1.00 96.81 198 ARG A C 1
ATOM 1548 O O . ARG A 1 198 ? 31.489 7.972 -37.093 1.00 96.81 198 ARG A O 1
ATOM 1555 N N . LEU A 1 199 ? 32.393 6.711 -38.704 1.00 96.50 199 LEU A N 1
ATOM 1556 C CA . LEU A 1 199 ? 31.521 5.562 -38.453 1.00 96.50 199 LEU A CA 1
ATOM 1557 C C . LEU A 1 199 ? 31.846 4.924 -37.102 1.00 96.50 199 LEU A C 1
ATOM 1559 O O . LEU A 1 199 ? 30.928 4.685 -36.328 1.00 96.50 199 LEU A O 1
ATOM 1563 N N . ARG A 1 200 ? 33.133 4.755 -36.779 1.00 97.69 200 ARG A N 1
ATOM 1564 C CA . ARG A 1 200 ? 33.573 4.233 -35.483 1.00 97.69 200 ARG A CA 1
ATOM 1565 C C . ARG A 1 200 ? 33.116 5.122 -34.322 1.00 97.69 200 ARG A C 1
ATOM 1567 O O . ARG A 1 200 ? 32.612 4.602 -33.335 1.00 97.69 200 ARG A O 1
ATOM 1574 N N . SER A 1 201 ? 33.224 6.448 -34.435 1.00 96.50 201 SER A N 1
ATOM 1575 C CA . SER A 1 201 ? 32.764 7.347 -33.364 1.00 96.50 201 SER A CA 1
ATOM 1576 C C . SER A 1 201 ? 31.243 7.322 -33.175 1.00 96.50 201 SER A C 1
ATOM 1578 O O . SER A 1 201 ? 30.766 7.369 -32.041 1.00 96.50 201 SER A O 1
ATOM 1580 N N . LEU A 1 202 ? 30.470 7.183 -34.259 1.00 96.50 202 LEU A N 1
ATOM 1581 C CA . LEU A 1 202 ? 29.020 6.981 -34.181 1.00 96.50 202 LEU A CA 1
ATOM 1582 C C . LEU A 1 202 ? 28.658 5.619 -33.574 1.00 96.50 202 LEU A C 1
ATOM 1584 O O . LEU A 1 202 ? 27.722 5.544 -32.785 1.00 96.50 202 LEU A O 1
ATOM 1588 N N . GLU A 1 203 ? 29.389 4.554 -33.906 1.00 96.75 203 GLU A N 1
ATOM 1589 C CA . GLU A 1 203 ? 29.216 3.228 -33.298 1.00 96.75 203 GLU A CA 1
ATOM 1590 C C . GLU A 1 203 ? 29.492 3.264 -31.790 1.00 96.75 203 GLU A C 1
ATOM 1592 O O . GLU A 1 203 ? 28.695 2.750 -31.006 1.00 96.75 203 GLU A O 1
ATOM 1597 N N . GLU A 1 204 ? 30.566 3.936 -31.367 1.00 97.44 204 GLU A N 1
ATOM 1598 C CA . GLU A 1 204 ? 30.867 4.156 -29.951 1.00 97.44 204 GLU A CA 1
ATOM 1599 C C . GLU A 1 204 ? 29.780 4.976 -29.250 1.00 97.44 204 GLU A C 1
ATOM 1601 O O . GLU A 1 204 ? 29.411 4.661 -28.119 1.00 97.44 204 GLU A O 1
ATOM 1606 N N . GLN A 1 205 ? 29.243 6.011 -29.902 1.00 97.56 205 GLN A N 1
ATOM 1607 C CA . GLN A 1 205 ? 28.145 6.797 -29.343 1.00 97.56 205 GLN A CA 1
ATOM 1608 C C . GLN A 1 205 ? 26.883 5.943 -29.174 1.00 97.56 205 GLN A C 1
ATOM 1610 O O . GLN A 1 205 ? 26.285 5.955 -28.104 1.00 97.56 205 GLN A O 1
ATOM 1615 N N . VAL A 1 206 ? 26.510 5.151 -30.184 1.00 96.88 206 VAL A N 1
ATOM 1616 C CA . VAL A 1 206 ? 25.366 4.228 -30.098 1.00 96.88 206 VAL A CA 1
ATOM 1617 C C . VAL A 1 206 ? 25.567 3.203 -28.980 1.00 96.88 206 VAL A C 1
ATOM 1619 O O . VAL A 1 206 ? 24.623 2.925 -28.244 1.00 96.88 206 VAL A O 1
ATOM 1622 N N . ALA A 1 207 ? 26.783 2.681 -28.799 1.00 97.12 207 ALA A N 1
ATOM 1623 C CA . ALA A 1 207 ? 27.087 1.761 -27.705 1.00 97.12 207 ALA A CA 1
ATOM 1624 C C . ALA A 1 207 ? 26.895 2.414 -26.323 1.00 97.12 207 ALA A C 1
ATOM 1626 O O . ALA A 1 207 ? 26.295 1.799 -25.442 1.00 97.12 207 ALA A O 1
ATOM 1627 N N . ARG A 1 208 ? 27.336 3.669 -26.144 1.00 97.62 208 ARG A N 1
ATOM 1628 C CA . ARG A 1 208 ? 27.132 4.429 -24.894 1.00 97.62 208 ARG A CA 1
ATOM 1629 C C . ARG A 1 208 ? 25.656 4.707 -24.625 1.00 97.62 208 ARG A C 1
ATOM 1631 O O . ARG A 1 208 ? 25.201 4.511 -23.503 1.00 97.62 208 ARG A O 1
ATOM 1638 N N . GLU A 1 209 ? 24.902 5.117 -25.643 1.00 95.69 209 GLU A N 1
ATOM 1639 C CA . GLU A 1 209 ? 23.455 5.336 -25.514 1.00 95.69 209 GLU A CA 1
ATOM 1640 C C . GLU A 1 209 ? 22.717 4.034 -25.187 1.00 95.69 209 GLU A C 1
ATOM 1642 O O . GLU A 1 209 ? 21.795 4.022 -24.375 1.00 95.69 209 GLU A O 1
ATOM 1647 N N . GLN A 1 210 ? 23.148 2.909 -25.758 1.00 96.81 210 GLN A N 1
ATOM 1648 C CA . GLN A 1 210 ? 22.572 1.607 -25.443 1.00 96.81 210 GLN A CA 1
ATOM 1649 C C . GLN A 1 210 ? 22.896 1.156 -24.012 1.00 96.81 210 GLN A C 1
ATOM 1651 O O . GLN A 1 210 ? 22.036 0.583 -23.343 1.00 96.81 210 GLN A O 1
ATOM 1656 N N . GLU A 1 211 ? 24.101 1.434 -23.512 1.00 96.94 211 GLU A N 1
ATOM 1657 C CA . GLU A 1 211 ? 24.444 1.210 -22.106 1.00 96.94 211 GLU A CA 1
ATOM 1658 C C . GLU A 1 211 ? 23.605 2.098 -21.176 1.00 96.94 211 GLU A C 1
ATOM 1660 O O . GLU A 1 211 ? 23.044 1.599 -20.200 1.00 96.94 211 GLU A O 1
ATOM 1665 N N . CYS A 1 212 ? 23.450 3.383 -21.511 1.00 97.56 212 CYS A N 1
ATOM 1666 C CA . CYS A 1 212 ? 22.598 4.327 -20.787 1.00 97.56 212 CYS A CA 1
ATOM 1667 C C . CYS A 1 212 ? 21.141 3.840 -20.728 1.00 97.56 212 CYS A C 1
ATOM 1669 O O . CYS A 1 212 ? 20.558 3.735 -19.650 1.00 97.56 212 CYS A O 1
ATOM 1671 N N . PHE A 1 213 ? 20.578 3.431 -21.869 1.00 95.75 213 PHE A N 1
ATOM 1672 C CA . PHE A 1 213 ? 19.234 2.861 -21.943 1.00 95.75 213 PHE A CA 1
ATOM 1673 C C . PHE A 1 213 ? 19.090 1.604 -21.077 1.00 95.75 213 PHE A C 1
ATOM 1675 O O . PHE A 1 213 ? 18.107 1.462 -20.354 1.00 95.75 213 PHE A O 1
ATOM 1682 N N . ASN A 1 214 ? 20.074 0.701 -21.102 1.00 96.69 214 ASN A N 1
ATOM 1683 C CA . ASN A 1 214 ? 20.043 -0.497 -20.267 1.00 96.69 214 ASN A CA 1
ATOM 1684 C C . ASN A 1 214 ? 20.046 -0.157 -18.768 1.00 96.69 214 ASN A C 1
ATOM 1686 O O . ASN A 1 214 ? 19.308 -0.798 -18.019 1.00 96.69 214 ASN A O 1
ATOM 1690 N N . ARG A 1 215 ? 20.812 0.859 -18.341 1.00 96.75 215 ARG A N 1
ATOM 1691 C CA . ARG A 1 215 ? 20.808 1.349 -16.951 1.00 96.75 215 ARG A CA 1
ATOM 1692 C C . ARG A 1 215 ? 19.437 1.903 -16.554 1.00 96.75 215 ARG A C 1
ATOM 1694 O O . ARG A 1 215 ? 18.874 1.458 -15.557 1.00 96.75 215 ARG A O 1
ATOM 1701 N N . LEU A 1 216 ? 18.842 2.756 -17.388 1.00 96.00 216 LEU A N 1
ATOM 1702 C CA . LEU A 1 216 ? 17.491 3.285 -17.156 1.00 96.00 216 LEU A CA 1
ATOM 1703 C C . LEU A 1 216 ? 16.435 2.171 -17.088 1.00 96.00 216 LEU A C 1
ATOM 1705 O O . LEU A 1 216 ? 15.531 2.212 -16.259 1.00 96.00 216 LEU A O 1
ATOM 1709 N N . VAL A 1 217 ? 16.554 1.129 -17.917 1.00 96.75 217 VAL A N 1
ATOM 1710 C CA . VAL A 1 217 ? 15.658 -0.038 -17.858 1.00 96.75 217 VAL A CA 1
ATOM 1711 C C . VAL A 1 217 ? 15.836 -0.824 -16.556 1.00 96.75 217 VAL A C 1
ATOM 1713 O O . VAL A 1 217 ? 14.849 -1.332 -16.023 1.00 96.75 217 VAL A O 1
ATOM 1716 N N . THR A 1 218 ? 17.059 -0.961 -16.035 1.00 96.38 218 THR A N 1
ATOM 1717 C CA . THR A 1 218 ? 17.280 -1.611 -14.733 1.00 96.38 218 THR A CA 1
ATOM 1718 C C . THR A 1 218 ? 16.738 -0.781 -13.575 1.00 96.38 218 THR A C 1
ATOM 1720 O O . THR A 1 218 ? 16.085 -1.347 -12.703 1.00 96.38 218 THR A O 1
ATOM 1723 N N . GLU A 1 219 ? 16.908 0.540 -13.608 1.00 95.88 219 GLU A N 1
ATOM 1724 C CA . GLU A 1 219 ? 16.334 1.459 -12.617 1.00 95.88 219 GLU A CA 1
ATOM 1725 C C . GLU A 1 219 ? 14.802 1.419 -12.652 1.00 95.88 219 GLU A C 1
ATOM 1727 O O . GLU A 1 219 ? 14.166 1.235 -11.620 1.00 95.88 219 GLU A O 1
ATOM 1732 N N . ALA A 1 220 ? 14.190 1.457 -13.838 1.00 93.31 220 ALA A N 1
ATOM 1733 C CA . ALA A 1 220 ? 12.740 1.340 -13.980 1.00 93.31 220 ALA A CA 1
ATOM 1734 C C . ALA A 1 220 ? 12.200 -0.003 -13.451 1.00 93.31 220 ALA A C 1
ATOM 1736 O O . ALA A 1 220 ? 11.114 -0.058 -12.874 1.00 93.31 220 ALA A O 1
ATOM 1737 N N . LYS A 1 221 ? 12.949 -1.102 -13.627 1.00 97.12 221 LYS A N 1
ATOM 1738 C CA . LYS A 1 221 ? 12.602 -2.404 -13.031 1.00 97.12 221 LYS A CA 1
ATOM 1739 C C . LYS A 1 221 ? 12.716 -2.387 -11.510 1.00 97.12 221 LYS A C 1
ATOM 1741 O O . LYS A 1 221 ? 11.863 -2.985 -10.860 1.00 97.12 221 LYS A O 1
ATOM 1746 N N . GLN A 1 222 ? 13.734 -1.720 -10.969 1.00 96.69 222 GLN A N 1
ATOM 1747 C CA . GLN A 1 222 ? 13.905 -1.566 -9.529 1.00 96.69 222 GLN A CA 1
ATOM 1748 C C . GLN A 1 222 ? 12.743 -0.771 -8.931 1.00 96.69 222 GLN A C 1
ATOM 1750 O O . GLN A 1 222 ? 12.042 -1.296 -8.076 1.00 96.69 222 GLN A O 1
ATOM 1755 N N . VAL A 1 223 ? 12.441 0.409 -9.483 1.00 95.69 223 VAL A N 1
ATOM 1756 C CA . VAL A 1 223 ? 11.304 1.240 -9.052 1.00 95.69 223 VAL A CA 1
ATOM 1757 C C . VAL A 1 223 ? 9.992 0.459 -9.117 1.00 95.69 223 VAL A C 1
ATOM 1759 O O . VAL A 1 223 ? 9.171 0.549 -8.211 1.00 95.69 223 VAL A O 1
ATOM 1762 N N . ARG A 1 224 ? 9.788 -0.363 -10.154 1.00 97.25 224 ARG A N 1
ATOM 1763 C CA . ARG A 1 224 ? 8.604 -1.229 -10.239 1.00 97.25 224 ARG A CA 1
ATOM 1764 C C . ARG A 1 224 ? 8.550 -2.263 -9.111 1.00 97.25 224 ARG A C 1
ATOM 1766 O O . ARG A 1 224 ? 7.486 -2.457 -8.538 1.00 97.25 224 ARG A O 1
ATOM 1773 N N . SER A 1 225 ? 9.675 -2.904 -8.796 1.00 95.12 225 SER A N 1
ATOM 1774 C CA . SER A 1 225 ? 9.772 -3.840 -7.671 1.00 95.12 225 SER A CA 1
ATOM 1775 C C . SER A 1 225 ? 9.491 -3.150 -6.335 1.00 95.12 225 SER A C 1
ATOM 1777 O O . SER A 1 225 ? 8.832 -3.734 -5.478 1.00 95.12 225 SER A O 1
ATOM 1779 N N . ASP A 1 226 ? 9.960 -1.914 -6.167 1.00 93.62 226 ASP A N 1
ATOM 1780 C CA . ASP A 1 226 ? 9.737 -1.124 -4.956 1.00 93.62 226 ASP A CA 1
ATOM 1781 C C . ASP A 1 226 ? 8.256 -0.731 -4.826 1.00 93.62 226 ASP A C 1
ATOM 1783 O O . ASP A 1 226 ? 7.668 -0.874 -3.756 1.00 93.62 226 ASP A O 1
ATOM 1787 N N . VAL A 1 227 ? 7.609 -0.331 -5.929 1.00 94.88 227 VAL A N 1
ATOM 1788 C CA . VAL A 1 227 ? 6.157 -0.082 -5.976 1.00 94.88 227 VAL A CA 1
ATOM 1789 C C . VAL A 1 227 ? 5.369 -1.343 -5.619 1.00 94.88 227 VAL A C 1
ATOM 1791 O O . VAL A 1 227 ? 4.454 -1.274 -4.800 1.00 94.88 227 VAL A O 1
ATOM 1794 N N . ASP A 1 228 ? 5.726 -2.499 -6.180 1.00 96.81 228 ASP A N 1
ATOM 1795 C CA . ASP A 1 228 ? 5.059 -3.766 -5.864 1.00 96.81 228 ASP A CA 1
ATOM 1796 C C . ASP A 1 228 ? 5.222 -4.126 -4.372 1.00 96.81 228 ASP A C 1
ATOM 1798 O O . ASP A 1 228 ? 4.259 -4.553 -3.728 1.00 96.81 228 ASP A O 1
ATOM 1802 N N . ALA A 1 229 ? 6.404 -3.897 -3.788 1.00 93.75 229 ALA A N 1
ATOM 1803 C CA . ALA A 1 229 ? 6.650 -4.098 -2.359 1.00 93.75 229 ALA A CA 1
ATOM 1804 C C . ALA A 1 229 ? 5.813 -3.148 -1.483 1.00 93.75 229 ALA A C 1
ATOM 1806 O O . ALA A 1 229 ? 5.197 -3.591 -0.509 1.00 93.75 229 ALA A O 1
ATOM 1807 N N . LEU A 1 230 ? 5.724 -1.866 -1.851 1.00 95.56 230 LEU A N 1
ATOM 1808 C CA . LEU A 1 230 ? 4.890 -0.883 -1.154 1.00 95.56 230 LEU A CA 1
ATOM 1809 C C . LEU A 1 230 ? 3.403 -1.245 -1.220 1.00 95.56 230 LEU A C 1
ATOM 1811 O O . LEU A 1 230 ? 2.710 -1.142 -0.209 1.00 95.56 230 LEU A O 1
ATOM 1815 N N . LEU A 1 231 ? 2.913 -1.741 -2.360 1.00 95.38 231 LEU A N 1
ATOM 1816 C CA . LEU A 1 231 ? 1.528 -2.202 -2.494 1.00 95.38 231 LEU A CA 1
ATOM 1817 C C . LEU A 1 231 ? 1.243 -3.426 -1.611 1.00 95.38 231 LEU A C 1
ATOM 1819 O O . LEU A 1 231 ? 0.195 -3.491 -0.965 1.00 95.38 231 LEU A O 1
ATOM 1823 N N . VAL A 1 232 ? 2.171 -4.386 -1.525 1.00 96.69 232 VAL A N 1
ATOM 1824 C CA . VAL A 1 232 ? 2.036 -5.530 -0.604 1.00 96.69 232 VAL A CA 1
ATOM 1825 C C . VAL A 1 232 ? 1.982 -5.047 0.847 1.00 96.69 232 VAL A C 1
ATOM 1827 O O . VAL A 1 232 ? 1.075 -5.448 1.583 1.00 96.69 232 VAL A O 1
ATOM 1830 N N . ASN A 1 233 ? 2.873 -4.136 1.243 1.00 93.00 233 ASN A N 1
ATOM 1831 C CA . ASN A 1 233 ? 2.879 -3.556 2.587 1.00 93.00 233 ASN A CA 1
ATOM 1832 C C . ASN A 1 233 ? 1.581 -2.795 2.890 1.00 93.00 233 ASN A C 1
ATOM 1834 O O . ASN A 1 233 ? 0.984 -3.010 3.944 1.00 93.00 233 ASN A O 1
ATOM 1838 N N . GLN A 1 234 ? 1.079 -1.994 1.947 1.00 96.94 234 GLN A N 1
ATOM 1839 C CA . GLN A 1 234 ? -0.199 -1.294 2.077 1.00 96.94 234 GLN A CA 1
ATOM 1840 C C . GLN A 1 234 ? -1.355 -2.277 2.302 1.00 96.94 234 GLN A C 1
ATOM 1842 O O . GLN A 1 234 ? -2.124 -2.119 3.247 1.00 96.94 234 GLN A O 1
ATOM 1847 N N . THR A 1 235 ? -1.447 -3.350 1.506 1.00 95.25 235 THR A N 1
ATOM 1848 C CA . THR A 1 235 ? -2.507 -4.358 1.698 1.00 95.25 235 THR A CA 1
ATOM 1849 C C . THR A 1 235 ? -2.393 -5.108 3.028 1.00 95.25 235 THR A C 1
ATOM 1851 O O . THR A 1 235 ? -3.413 -5.519 3.587 1.00 95.25 235 THR A O 1
ATOM 1854 N N . SER A 1 236 ? -1.176 -5.297 3.547 1.00 96.94 236 SER A N 1
ATOM 1855 C CA . SER A 1 236 ? -0.943 -5.872 4.875 1.00 96.94 236 SER A CA 1
ATOM 1856 C C . SER A 1 236 ? -1.416 -4.922 5.979 1.00 96.94 236 SER A C 1
ATOM 1858 O O . SER A 1 236 ? -2.180 -5.326 6.860 1.00 96.94 236 SER A O 1
ATOM 1860 N N . ASN A 1 237 ? -1.052 -3.642 5.883 1.00 94.81 237 ASN A N 1
ATOM 1861 C CA . ASN A 1 237 ? -1.468 -2.602 6.822 1.00 94.81 237 ASN A CA 1
ATOM 1862 C C . ASN A 1 237 ? -2.992 -2.438 6.841 1.00 94.81 237 ASN A C 1
ATOM 1864 O O . ASN A 1 237 ? -3.591 -2.452 7.914 1.00 94.81 237 ASN A O 1
ATOM 1868 N N . ASP A 1 238 ? -3.645 -2.413 5.677 1.00 93.88 238 ASP A N 1
ATOM 1869 C CA . ASP A 1 238 ? -5.108 -2.358 5.572 1.00 93.88 238 ASP A CA 1
ATOM 1870 C C . ASP A 1 238 ? -5.793 -3.516 6.312 1.00 93.88 238 ASP A C 1
ATOM 1872 O O . ASP A 1 238 ? -6.831 -3.332 6.954 1.00 93.88 238 ASP A O 1
ATOM 1876 N N . ARG A 1 239 ? -5.222 -4.727 6.252 1.00 94.81 239 ARG A N 1
ATOM 1877 C CA . ARG A 1 239 ? -5.739 -5.878 7.008 1.00 94.81 239 ARG A CA 1
ATOM 1878 C C . ARG A 1 239 ? -5.577 -5.676 8.510 1.00 94.81 239 ARG A C 1
ATOM 1880 O O . ARG A 1 239 ? -6.515 -5.973 9.249 1.00 94.81 239 ARG A O 1
ATOM 1887 N N . MET A 1 240 ? -4.434 -5.154 8.959 1.00 93.81 240 MET A N 1
ATOM 1888 C CA . MET A 1 240 ? -4.222 -4.838 10.373 1.00 93.81 240 MET A CA 1
ATOM 1889 C C . MET A 1 240 ? -5.203 -3.770 10.866 1.00 93.81 240 MET A C 1
ATOM 1891 O O . MET A 1 240 ? -5.801 -3.949 11.926 1.00 93.81 240 MET A O 1
ATOM 1895 N N . TYR A 1 241 ? -5.442 -2.708 10.091 1.00 93.25 241 TYR A N 1
ATOM 1896 C CA . TYR A 1 241 ? -6.408 -1.668 10.451 1.00 93.25 241 TYR A CA 1
ATOM 1897 C C . TYR A 1 241 ? -7.831 -2.203 10.548 1.00 93.25 241 TYR A C 1
ATOM 1899 O O . TYR A 1 241 ? -8.519 -1.917 11.527 1.00 93.25 241 TYR A O 1
ATOM 1907 N N . ARG A 1 242 ? -8.265 -3.030 9.590 1.00 96.56 242 ARG A N 1
ATOM 1908 C CA . ARG A 1 242 ? -9.579 -3.689 9.667 1.00 96.56 242 ARG A CA 1
ATOM 1909 C C . ARG A 1 242 ? -9.686 -4.571 10.907 1.00 96.56 242 ARG A C 1
ATOM 1911 O O . ARG A 1 242 ? -10.650 -4.446 11.650 1.00 96.56 242 ARG A O 1
ATOM 1918 N N . SER A 1 243 ? -8.660 -5.374 11.191 1.00 95.88 243 SER A N 1
ATOM 1919 C CA . SER A 1 243 ? -8.629 -6.212 12.393 1.00 95.88 243 SER A CA 1
ATOM 1920 C C . SER A 1 243 ? -8.698 -5.392 13.687 1.00 95.88 243 SER A C 1
ATOM 1922 O O . SER A 1 243 ? -9.407 -5.779 14.614 1.00 95.88 243 SER A O 1
ATOM 1924 N N . ARG A 1 244 ? -7.977 -4.265 13.771 1.00 94.62 244 ARG A N 1
ATOM 1925 C CA . ARG A 1 244 ? -8.029 -3.354 14.927 1.00 94.62 244 ARG A CA 1
ATOM 1926 C C . ARG A 1 244 ? -9.405 -2.697 15.054 1.00 94.62 244 ARG A C 1
ATOM 1928 O O . ARG A 1 244 ? -9.940 -2.612 16.155 1.00 94.62 244 ARG A O 1
ATOM 1935 N N . HIS A 1 245 ? -10.001 -2.282 13.939 1.00 94.81 245 HIS A N 1
ATOM 1936 C CA . HIS A 1 245 ? -11.345 -1.712 13.917 1.00 94.81 245 HIS A CA 1
ATOM 1937 C C . HIS A 1 245 ? -12.400 -2.717 14.400 1.00 94.81 245 HIS A C 1
ATOM 1939 O O . HIS A 1 245 ? -13.220 -2.384 15.255 1.00 94.81 245 HIS A O 1
ATOM 1945 N N . ASP A 1 246 ? -12.333 -3.964 13.932 1.00 95.88 246 ASP A N 1
ATOM 1946 C CA . ASP A 1 246 ? -13.225 -5.040 14.371 1.00 95.88 246 ASP A CA 1
ATOM 1947 C C . ASP A 1 246 ? -13.070 -5.331 15.874 1.00 95.88 246 ASP A C 1
ATOM 1949 O O . ASP A 1 246 ? -14.068 -5.501 16.580 1.00 95.88 246 ASP A O 1
ATOM 1953 N N . ALA A 1 247 ? -11.837 -5.311 16.395 1.00 92.06 247 ALA A N 1
ATOM 1954 C CA . ALA A 1 247 ? -11.569 -5.463 17.826 1.00 92.06 247 ALA A CA 1
ATOM 1955 C C . ALA A 1 247 ? -12.151 -4.305 18.660 1.00 92.06 247 ALA A C 1
ATOM 1957 O O . ALA A 1 247 ? -12.768 -4.543 19.701 1.00 92.06 247 ALA A O 1
ATOM 1958 N N . LEU A 1 248 ? -12.028 -3.058 18.191 1.00 94.94 248 LEU A N 1
ATOM 1959 C CA . LEU A 1 248 ? -12.645 -1.894 18.837 1.00 94.94 248 LEU A CA 1
ATOM 1960 C C . LEU A 1 248 ? -14.176 -1.981 18.827 1.00 94.94 248 LEU A C 1
ATOM 1962 O O . LEU A 1 248 ? -14.823 -1.672 19.829 1.00 94.94 248 LEU A O 1
ATOM 1966 N N . LEU A 1 249 ? -14.773 -2.445 17.725 1.00 95.12 249 LEU A N 1
ATOM 1967 C CA . LEU A 1 249 ? -16.215 -2.681 17.652 1.00 95.12 249 LEU A CA 1
ATOM 1968 C C . LEU A 1 249 ? -16.665 -3.775 18.626 1.00 95.12 249 LEU A C 1
ATOM 1970 O O . LEU A 1 249 ? -17.704 -3.615 19.268 1.00 95.12 249 LEU A O 1
ATOM 1974 N N . ALA A 1 250 ? -15.896 -4.856 18.776 1.00 93.44 250 ALA A N 1
ATOM 1975 C CA . ALA A 1 250 ? -16.169 -5.890 19.771 1.00 93.44 250 ALA A CA 1
ATOM 1976 C C . ALA A 1 250 ? -16.121 -5.319 21.198 1.00 93.44 250 ALA A C 1
ATOM 1978 O O . ALA A 1 250 ? -17.081 -5.484 21.948 1.00 93.44 250 ALA A O 1
ATOM 1979 N N . LYS A 1 251 ? -15.083 -4.542 21.537 1.00 95.75 251 LYS A N 1
ATOM 1980 C CA . LYS A 1 251 ? -14.964 -3.877 22.846 1.00 95.75 251 LYS A CA 1
ATOM 1981 C C . LYS A 1 251 ? -16.098 -2.892 23.117 1.00 95.75 251 LYS A C 1
ATOM 1983 O O . LYS A 1 251 ? -16.624 -2.848 24.225 1.00 95.75 251 LYS A O 1
ATOM 1988 N N . ARG A 1 252 ? -16.550 -2.151 22.102 1.00 94.94 252 ARG A N 1
ATOM 1989 C CA . ARG A 1 252 ? -17.718 -1.266 22.221 1.00 94.94 252 ARG A CA 1
ATOM 1990 C C . ARG A 1 252 ? -19.004 -2.043 22.514 1.00 94.94 252 ARG A C 1
ATOM 1992 O O . ARG A 1 252 ? -19.817 -1.571 23.303 1.00 94.94 252 ARG A O 1
ATOM 1999 N N . ARG A 1 253 ? -19.194 -3.218 21.902 1.00 96.38 253 ARG A N 1
ATOM 2000 C CA . ARG A 1 253 ? -20.338 -4.103 22.192 1.00 96.38 253 ARG A CA 1
ATOM 2001 C C . ARG A 1 253 ? -20.257 -4.679 23.607 1.00 96.38 253 ARG A C 1
ATOM 2003 O O . ARG A 1 253 ? -21.264 -4.672 24.301 1.00 96.38 253 ARG A O 1
ATOM 2010 N N . GLU A 1 254 ? -19.076 -5.112 24.048 1.00 94.31 254 GLU A N 1
ATOM 2011 C CA . GLU A 1 254 ? -18.847 -5.572 25.428 1.00 94.31 254 GLU A CA 1
ATOM 2012 C C . GLU A 1 254 ? -19.148 -4.467 26.452 1.00 94.31 254 GLU A C 1
ATOM 2014 O O . GLU A 1 254 ? -19.832 -4.712 27.441 1.00 94.31 254 GLU A O 1
ATOM 2019 N N . MET A 1 255 ? -18.703 -3.234 26.193 1.00 94.06 255 MET A N 1
ATOM 2020 C CA . MET A 1 255 ? -18.986 -2.086 27.058 1.00 94.06 255 MET A CA 1
ATOM 2021 C C . MET A 1 255 ? -20.480 -1.736 27.081 1.00 94.06 255 MET A C 1
ATOM 2023 O O . MET A 1 255 ? -21.017 -1.441 28.145 1.00 94.06 255 MET A O 1
ATOM 2027 N N . ALA A 1 256 ? -21.168 -1.807 25.936 1.00 91.44 256 ALA A N 1
ATOM 2028 C CA . ALA A 1 256 ? 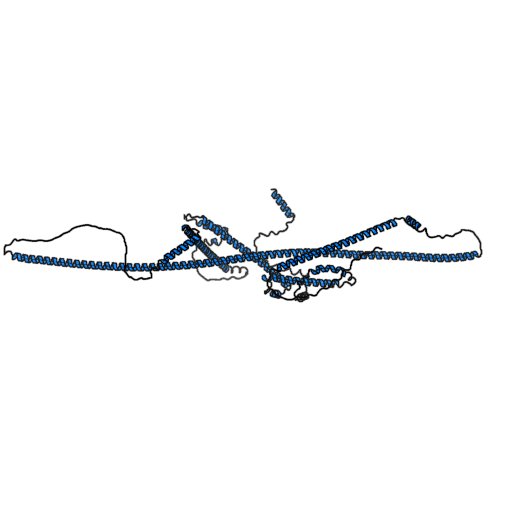-22.621 -1.640 25.875 1.00 91.44 256 ALA A CA 1
ATOM 2029 C C . ALA A 1 256 ? -23.355 -2.699 26.712 1.00 91.44 256 ALA A C 1
ATOM 2031 O O . ALA A 1 256 ? -24.215 -2.349 27.515 1.00 91.44 256 ALA A O 1
ATOM 2032 N N . TYR A 1 257 ? -22.947 -3.964 26.599 1.00 96.88 257 TYR A N 1
ATOM 2033 C CA . TYR A 1 257 ? -23.481 -5.051 27.417 1.00 96.88 257 TYR A CA 1
ATOM 2034 C C . TYR A 1 257 ? -23.229 -4.828 28.917 1.00 96.88 257 TYR A C 1
ATOM 2036 O O . TYR A 1 257 ? -24.137 -4.994 29.728 1.00 96.88 257 TYR A O 1
ATOM 2044 N N . LEU A 1 258 ? -22.024 -4.396 29.308 1.00 96.75 258 LEU A N 1
ATOM 2045 C CA . LEU A 1 258 ? -21.716 -4.101 30.709 1.00 96.75 258 LEU A CA 1
ATOM 2046 C C . LEU A 1 258 ? -22.589 -2.961 31.256 1.00 96.75 258 LEU A C 1
ATOM 2048 O O . LEU A 1 258 ? -23.087 -3.065 32.375 1.00 96.75 258 LEU A O 1
ATOM 2052 N N . MET A 1 259 ? -22.821 -1.907 30.465 1.00 91.94 259 MET A N 1
ATOM 2053 C CA . MET A 1 259 ? -23.738 -0.825 30.842 1.00 91.94 259 MET A CA 1
ATOM 2054 C C . MET A 1 259 ? -25.171 -1.333 31.044 1.00 91.94 259 MET A C 1
ATOM 2056 O O . MET A 1 259 ? -25.810 -0.947 32.019 1.00 91.94 259 MET A O 1
ATOM 2060 N N . GLU A 1 260 ? -25.670 -2.216 30.174 1.00 96.69 260 GLU A N 1
ATOM 2061 C CA . GLU A 1 260 ? -26.992 -2.837 30.340 1.00 96.69 260 GLU A CA 1
ATOM 2062 C C . GLU A 1 260 ? -27.075 -3.649 31.639 1.00 96.69 260 GLU A C 1
ATOM 2064 O O . GLU A 1 260 ? -28.012 -3.469 32.415 1.00 96.69 260 GLU A O 1
ATOM 2069 N N . VAL A 1 261 ? -26.064 -4.472 31.936 1.00 96.38 261 VAL A N 1
ATOM 2070 C CA . VAL A 1 261 ? -25.998 -5.235 33.194 1.00 96.38 261 VAL A CA 1
ATOM 2071 C C . VAL A 1 261 ? -25.966 -4.303 34.412 1.00 96.38 261 VAL A C 1
ATOM 2073 O O . VAL A 1 261 ? -26.684 -4.535 35.385 1.00 96.38 261 VAL A O 1
ATOM 2076 N N . CYS A 1 262 ? -25.178 -3.225 34.372 1.00 93.50 262 CYS A N 1
ATOM 2077 C CA . CYS A 1 262 ? -25.137 -2.232 35.447 1.00 93.50 262 CYS A CA 1
ATOM 2078 C C . CYS A 1 262 ? -26.480 -1.514 35.640 1.00 93.50 262 CYS A C 1
ATOM 2080 O O . CYS A 1 262 ? -26.855 -1.243 36.782 1.00 93.50 262 CYS A O 1
ATOM 2082 N N . ASN A 1 263 ? -27.212 -1.234 34.559 1.00 95.19 263 ASN A N 1
ATOM 2083 C CA . ASN A 1 263 ? -28.547 -0.644 34.638 1.00 95.19 263 ASN A CA 1
ATOM 2084 C C . ASN A 1 263 ? -29.533 -1.603 35.314 1.00 95.19 263 ASN A C 1
ATOM 2086 O O . ASN A 1 263 ? -30.202 -1.194 36.259 1.00 95.19 263 ASN A O 1
ATOM 2090 N N . VAL A 1 264 ? -29.544 -2.885 34.926 1.00 96.00 264 VAL A N 1
ATOM 2091 C CA . VAL A 1 264 ? -30.390 -3.912 35.565 1.00 96.00 264 VAL A CA 1
ATOM 2092 C C . VAL A 1 264 ? -30.082 -4.032 37.059 1.00 96.00 264 VAL A C 1
ATOM 2094 O O . VAL A 1 264 ? -30.992 -4.005 37.882 1.00 96.00 264 VAL A O 1
ATOM 2097 N N . LEU A 1 265 ? -28.803 -4.074 37.447 1.00 95.75 265 LEU A N 1
ATOM 2098 C CA . LEU A 1 265 ? -28.416 -4.117 38.863 1.00 95.75 265 LEU A CA 1
ATOM 2099 C C . LEU A 1 265 ? -28.851 -2.858 39.633 1.00 95.75 265 LEU A C 1
ATOM 2101 O O . LEU A 1 265 ? -29.229 -2.940 40.805 1.00 95.75 265 LEU A O 1
ATOM 2105 N N . CYS A 1 266 ? -28.807 -1.683 38.999 1.00 95.62 266 CYS A N 1
ATOM 2106 C CA . CYS A 1 266 ? -29.322 -0.451 39.594 1.00 95.62 266 CYS A CA 1
ATOM 2107 C C . CYS A 1 266 ? -30.845 -0.504 39.786 1.00 95.62 266 CYS A C 1
ATOM 2109 O O . CYS A 1 266 ? -31.326 -0.104 40.848 1.00 95.62 266 CYS A O 1
ATOM 2111 N N . GLU A 1 267 ? -31.589 -1.011 38.802 1.00 95.81 267 GLU A N 1
ATOM 2112 C CA . GLU A 1 267 ? -33.042 -1.203 38.874 1.00 95.81 267 GLU A CA 1
ATOM 2113 C C . GLU A 1 267 ? -33.423 -2.200 39.979 1.00 95.81 267 GLU A C 1
ATOM 2115 O O . GLU A 1 267 ? -34.282 -1.902 40.812 1.00 95.81 267 GLU A O 1
ATOM 2120 N N . GLU A 1 268 ? -32.730 -3.339 40.070 1.00 96.50 268 GLU A N 1
ATOM 2121 C CA . GLU A 1 268 ? -32.920 -4.326 41.140 1.00 96.50 268 GLU A CA 1
ATOM 2122 C C . GLU A 1 268 ? -32.630 -3.730 42.521 1.00 96.50 268 GLU A C 1
ATOM 2124 O O . GLU A 1 268 ? -33.417 -3.891 43.457 1.00 96.50 268 GLU A O 1
ATOM 2129 N N . ARG A 1 269 ? -31.534 -2.974 42.661 1.00 97.00 269 ARG A N 1
ATOM 2130 C CA . ARG A 1 269 ? -31.216 -2.275 43.912 1.00 97.00 269 ARG A CA 1
ATOM 2131 C C . ARG A 1 269 ? -32.317 -1.287 44.293 1.00 97.00 269 ARG A C 1
ATOM 2133 O O . ARG A 1 269 ? -32.715 -1.251 45.456 1.00 97.00 269 ARG A O 1
ATOM 2140 N N . GLN A 1 270 ? -32.802 -0.480 43.348 1.00 97.31 270 GLN A N 1
ATOM 2141 C CA . GLN A 1 270 ? -33.903 0.457 43.591 1.00 97.31 270 GLN A CA 1
ATOM 2142 C C . GLN A 1 270 ? -35.178 -0.283 44.009 1.00 97.31 270 GLN A C 1
ATOM 2144 O O . GLN A 1 270 ? -35.854 0.149 44.944 1.00 97.31 270 GLN A O 1
ATOM 2149 N N . HIS A 1 271 ? -35.463 -1.426 43.385 1.00 96.62 271 HIS A N 1
ATOM 2150 C CA . HIS A 1 271 ? -36.586 -2.281 43.746 1.00 96.62 271 HIS A CA 1
ATOM 2151 C C . HIS A 1 271 ? -36.474 -2.805 45.186 1.00 96.62 271 HIS A C 1
ATOM 2153 O O . HIS A 1 271 ? -37.418 -2.664 45.963 1.00 96.62 271 HIS A O 1
ATOM 2159 N N . VAL A 1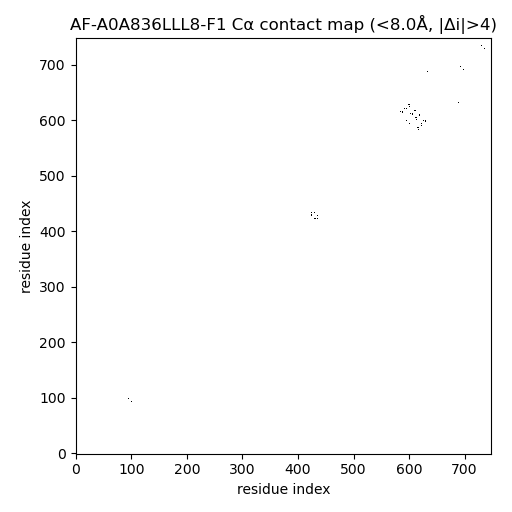 272 ? -35.314 -3.336 45.585 1.00 96.88 272 VAL A N 1
ATOM 2160 C CA . VAL A 1 272 ? -35.073 -3.817 46.959 1.00 96.88 272 VAL A CA 1
ATOM 2161 C C . VAL A 1 272 ? -35.167 -2.679 47.976 1.00 96.88 272 VAL A C 1
ATOM 2163 O O . VAL A 1 272 ? -35.778 -2.844 49.031 1.00 96.88 272 VAL A O 1
ATOM 2166 N N . VAL A 1 273 ? -34.621 -1.500 47.666 1.00 95.56 273 VAL A N 1
ATOM 2167 C CA . VAL A 1 273 ? -34.753 -0.317 48.532 1.00 95.56 273 VAL A CA 1
ATOM 2168 C C . VAL A 1 273 ? -36.224 0.076 48.695 1.00 95.56 273 VAL A C 1
ATOM 2170 O O . VAL A 1 273 ? -36.645 0.353 49.815 1.00 95.56 273 VAL A O 1
ATOM 2173 N N . ALA A 1 274 ? -37.021 0.043 47.623 1.00 97.19 274 ALA A N 1
ATOM 2174 C CA . ALA A 1 274 ? -38.459 0.305 47.689 1.00 97.19 274 ALA A CA 1
ATOM 2175 C C . ALA A 1 274 ? -39.218 -0.742 48.529 1.00 97.19 274 ALA A C 1
ATOM 2177 O O . ALA A 1 274 ? -40.147 -0.400 49.260 1.00 97.19 274 ALA A O 1
ATOM 2178 N N . GLN A 1 275 ? -38.813 -2.015 48.478 1.00 97.19 275 GLN A N 1
ATOM 2179 C CA . GLN A 1 275 ? -39.375 -3.050 49.350 1.00 97.19 275 GLN A CA 1
ATOM 2180 C C . GLN A 1 275 ? -39.010 -2.816 50.823 1.00 97.19 275 GLN A C 1
ATOM 2182 O O . GLN A 1 275 ? -39.880 -2.909 51.689 1.00 97.19 275 GLN A O 1
ATOM 2187 N N . LEU A 1 276 ? -37.749 -2.479 51.116 1.00 94.81 276 LEU A N 1
ATOM 2188 C CA . LEU A 1 276 ? -37.283 -2.193 52.476 1.00 94.81 276 LEU A CA 1
ATOM 2189 C C . LEU A 1 276 ? -37.993 -0.983 53.082 1.00 94.81 276 LEU A C 1
ATOM 2191 O O . LEU A 1 276 ? -38.430 -1.053 54.229 1.00 94.81 276 LEU A O 1
ATOM 2195 N N . THR A 1 277 ? -38.159 0.103 52.326 1.00 96.56 277 THR A N 1
ATOM 2196 C CA . THR A 1 277 ? -38.917 1.274 52.793 1.00 96.56 277 THR A CA 1
ATOM 2197 C C . THR A 1 277 ? -40.392 0.935 53.004 1.00 96.56 277 THR A C 1
ATOM 2199 O O . THR A 1 277 ? -40.975 1.356 54.002 1.00 96.56 277 THR A O 1
ATOM 2202 N N . GLY A 1 278 ? -40.984 0.108 52.135 1.00 96.44 278 GLY A N 1
ATOM 2203 C CA . GLY A 1 278 ? -42.336 -0.420 52.321 1.00 96.44 278 GLY A CA 1
ATOM 2204 C C . GLY A 1 278 ? -42.490 -1.257 53.598 1.00 96.44 278 GLY A C 1
ATOM 2205 O O . GLY A 1 278 ? -43.457 -1.077 54.337 1.00 96.44 278 GLY A O 1
ATOM 2206 N N . LEU A 1 279 ? -41.530 -2.137 53.900 1.00 96.25 279 LEU A N 1
ATOM 2207 C CA . LEU A 1 279 ? -41.514 -2.924 55.139 1.00 96.25 279 LEU A CA 1
ATOM 2208 C C . LEU A 1 279 ? -41.314 -2.045 56.376 1.00 96.25 279 LEU A C 1
ATOM 2210 O O . LEU A 1 279 ? -42.022 -2.223 57.362 1.00 96.25 279 LEU A O 1
ATOM 2214 N N . GLN A 1 280 ? -40.409 -1.066 56.323 1.00 96.25 280 GLN A N 1
ATOM 2215 C CA . GLN A 1 280 ? -40.218 -0.096 57.406 1.00 96.25 280 GLN A CA 1
ATOM 2216 C C . GLN A 1 280 ? -41.491 0.709 57.683 1.00 96.25 280 GLN A C 1
ATOM 2218 O O . GLN A 1 280 ? -41.844 0.901 58.843 1.00 96.25 280 GLN A O 1
ATOM 2223 N N . ALA A 1 281 ? -42.209 1.132 56.638 1.00 97.44 281 ALA A N 1
ATOM 2224 C CA . ALA A 1 281 ? -43.487 1.821 56.787 1.00 97.44 281 ALA A CA 1
ATOM 2225 C C . ALA A 1 281 ? -44.547 0.929 57.455 1.00 97.44 281 ALA A C 1
ATOM 2227 O O . ALA A 1 281 ? -45.249 1.395 58.349 1.00 97.44 281 ALA A O 1
ATOM 2228 N N . ARG A 1 282 ? -44.628 -0.357 57.080 1.00 97.00 282 ARG A N 1
ATOM 2229 C CA . ARG A 1 282 ? -45.527 -1.327 57.734 1.00 97.00 282 ARG A CA 1
ATOM 2230 C C . ARG A 1 282 ? -45.159 -1.558 59.198 1.00 97.00 282 ARG A C 1
ATOM 2232 O O . ARG A 1 282 ? -46.041 -1.495 60.040 1.00 97.00 282 ARG A O 1
ATOM 2239 N N . MET A 1 283 ? -43.875 -1.740 59.514 1.00 96.19 283 MET A N 1
ATOM 2240 C CA . MET A 1 283 ? -43.419 -1.890 60.903 1.00 96.19 283 MET A CA 1
ATOM 2241 C C . MET A 1 283 ? -43.708 -0.642 61.744 1.00 96.19 283 MET A C 1
ATOM 2243 O O . MET A 1 283 ? -44.102 -0.762 62.899 1.00 96.19 283 MET A O 1
ATOM 2247 N N . ALA A 1 284 ? -43.532 0.558 61.183 1.00 96.88 284 ALA A N 1
ATOM 2248 C CA . ALA A 1 284 ? -43.864 1.801 61.875 1.00 96.88 284 ALA A CA 1
ATOM 2249 C C . ALA A 1 284 ? -45.373 1.921 62.138 1.00 96.88 284 ALA A C 1
ATOM 2251 O O . ALA A 1 284 ? -45.774 2.382 63.203 1.00 96.88 284 ALA A O 1
ATOM 2252 N N . GLU A 1 285 ? -46.204 1.490 61.189 1.00 98.06 285 GLU A N 1
ATOM 2253 C CA . GLU A 1 285 ? -47.656 1.464 61.350 1.00 98.06 285 GLU A CA 1
ATOM 2254 C C . GLU A 1 285 ? -48.096 0.436 62.400 1.00 98.06 285 GLU A C 1
ATOM 2256 O O . GLU A 1 285 ? -48.862 0.773 63.297 1.00 98.06 285 GLU A O 1
ATOM 2261 N N . GLU A 1 286 ? -47.553 -0.783 62.364 1.00 97.00 286 GLU A N 1
ATOM 2262 C CA . GLU A 1 286 ? -47.788 -1.796 63.400 1.00 97.00 286 GLU A CA 1
ATOM 2263 C C . GLU A 1 286 ? -47.334 -1.293 64.779 1.00 97.00 286 GLU A C 1
ATOM 2265 O O . GLU A 1 286 ? -48.075 -1.419 65.749 1.00 97.00 286 GLU A O 1
ATOM 2270 N N . SER A 1 287 ? -46.167 -0.645 64.877 1.00 94.56 287 SER A N 1
ATOM 2271 C CA . SER A 1 287 ? -45.689 -0.032 66.126 1.00 94.56 287 SER A CA 1
ATOM 2272 C C . SER A 1 287 ? -46.665 1.017 66.659 1.00 94.56 287 SER A C 1
ATOM 2274 O O . SER A 1 287 ? -46.976 1.005 67.847 1.00 94.56 287 SER A O 1
ATOM 2276 N N . ARG A 1 288 ? -47.203 1.888 65.794 1.00 97.81 288 ARG A N 1
ATOM 2277 C CA . ARG A 1 288 ? -48.233 2.868 66.183 1.00 97.81 288 ARG A CA 1
ATOM 2278 C C . ARG A 1 288 ? -49.518 2.195 66.650 1.00 97.81 288 ARG A C 1
ATOM 2280 O O . ARG A 1 288 ? -50.137 2.661 67.605 1.00 97.81 288 ARG A O 1
ATOM 2287 N N . GLN A 1 289 ? -49.925 1.107 65.998 1.00 97.38 289 GLN A N 1
ATOM 2288 C CA . GLN A 1 289 ? -51.091 0.323 66.411 1.00 97.38 289 GLN A CA 1
ATOM 2289 C C . GLN A 1 289 ? -50.872 -0.309 67.791 1.00 97.38 289 GLN A C 1
ATOM 2291 O O . GLN A 1 289 ? -51.765 -0.240 68.635 1.00 97.38 289 GLN A O 1
ATOM 2296 N N . TYR A 1 290 ? -49.680 -0.853 68.059 1.00 97.62 290 TYR A N 1
ATOM 2297 C CA . TYR A 1 290 ? -49.320 -1.376 69.378 1.00 97.62 290 TYR A CA 1
ATOM 2298 C C . TYR A 1 290 ? -49.290 -0.287 70.453 1.00 97.62 290 TYR A C 1
ATOM 2300 O O . TYR A 1 290 ? -49.831 -0.509 71.533 1.00 97.62 290 TYR A O 1
ATOM 2308 N N . GLU A 1 291 ? -48.706 0.880 70.171 1.00 97.75 291 GLU A N 1
ATOM 2309 C CA . GLU A 1 291 ? -48.703 2.026 71.093 1.00 97.75 291 GLU A CA 1
ATOM 2310 C C . GLU A 1 291 ? -50.131 2.484 71.414 1.00 97.75 291 GLU A C 1
ATOM 2312 O O . GLU A 1 291 ? -50.480 2.622 72.582 1.00 97.75 291 GLU A O 1
ATOM 2317 N N . THR A 1 292 ? -50.990 2.606 70.398 1.00 97.62 292 THR A N 1
ATOM 2318 C CA . THR A 1 292 ? -52.401 2.989 70.579 1.00 97.62 292 THR A CA 1
ATOM 2319 C C . THR A 1 292 ? -53.145 1.973 71.451 1.00 97.62 292 THR A C 1
ATOM 2321 O O . THR A 1 292 ? -53.804 2.348 72.418 1.00 97.62 292 THR A O 1
ATOM 2324 N N . ALA A 1 293 ? -52.996 0.674 71.167 1.00 97.44 293 ALA A N 1
ATOM 2325 C CA . ALA A 1 293 ? -53.610 -0.386 71.968 1.00 97.44 293 ALA A CA 1
ATOM 2326 C C . ALA A 1 293 ? -53.066 -0.420 73.410 1.00 97.44 293 ALA A C 1
ATOM 2328 O O . ALA A 1 293 ? -53.795 -0.724 74.358 1.00 97.44 293 ALA A O 1
ATOM 2329 N N . PHE A 1 294 ? -51.783 -0.106 73.595 1.00 98.00 294 PHE A N 1
ATOM 2330 C CA . PHE A 1 294 ? -51.157 -0.025 74.910 1.00 98.00 294 PHE A CA 1
ATOM 2331 C C . PHE A 1 294 ? -51.676 1.170 75.722 1.00 98.00 294 PHE A C 1
ATOM 2333 O O . PHE A 1 294 ? -51.974 1.023 76.913 1.00 98.00 294 PHE A O 1
ATOM 2340 N N . ASP A 1 295 ? -51.841 2.329 75.086 1.00 97.69 295 ASP A N 1
ATOM 2341 C CA . ASP A 1 295 ? -52.437 3.520 75.691 1.00 97.69 295 ASP A CA 1
ATOM 2342 C C . ASP A 1 295 ? -53.901 3.275 76.078 1.00 97.69 295 ASP A C 1
ATOM 2344 O O . ASP A 1 295 ? -54.309 3.625 77.189 1.00 97.69 295 ASP A O 1
ATOM 2348 N N . GLU A 1 296 ? -54.679 2.595 75.228 1.00 97.44 296 GLU A N 1
ATOM 2349 C CA . GLU A 1 296 ? -56.046 2.160 75.543 1.00 97.44 296 GLU A CA 1
ATOM 2350 C C . GLU A 1 296 ? -56.079 1.240 76.772 1.00 97.44 296 GLU A C 1
ATOM 2352 O O . GLU A 1 296 ? -56.856 1.469 77.705 1.00 97.44 296 GLU A O 1
ATOM 2357 N N . LEU A 1 297 ? -55.203 0.229 76.828 1.00 96.88 297 LEU A N 1
ATOM 2358 C CA . LEU A 1 297 ? -55.116 -0.696 77.963 1.00 96.88 297 LEU A CA 1
ATOM 2359 C C . LEU A 1 297 ? -54.727 0.027 79.262 1.00 96.88 297 LEU A C 1
ATOM 2361 O O . LEU A 1 297 ? -55.313 -0.220 80.321 1.00 96.88 297 LEU A O 1
ATOM 2365 N N . THR A 1 298 ? -53.766 0.946 79.179 1.00 96.94 298 THR A N 1
ATOM 2366 C CA . THR A 1 298 ? -53.340 1.789 80.304 1.00 96.94 298 THR A CA 1
ATOM 2367 C C . THR A 1 298 ? -54.480 2.709 80.753 1.00 96.94 298 THR A C 1
ATOM 2369 O O . THR A 1 298 ? -54.717 2.876 81.955 1.00 96.94 298 THR A O 1
ATOM 2372 N N . GLY A 1 299 ? -55.251 3.243 79.801 1.00 97.06 299 GLY A N 1
ATOM 2373 C CA . GLY A 1 299 ? -56.481 3.994 80.036 1.00 97.06 299 GLY A CA 1
ATOM 2374 C C . GLY A 1 299 ? -57.496 3.182 80.840 1.00 97.06 299 GLY A C 1
ATOM 2375 O O . GLY A 1 299 ? -57.882 3.605 81.935 1.00 97.06 299 GLY A O 1
ATOM 2376 N N . VAL A 1 300 ? -57.832 1.973 80.379 1.00 96.50 300 VAL A N 1
ATOM 2377 C CA . VAL A 1 300 ? -58.742 1.038 81.070 1.00 96.50 300 VAL A CA 1
ATOM 2378 C C . VAL A 1 300 ? -58.229 0.677 82.467 1.00 96.50 300 VAL A C 1
ATOM 2380 O O . VAL A 1 300 ? -59.001 0.628 83.428 1.00 96.50 300 VAL A O 1
ATOM 2383 N N . GLN A 1 301 ? -56.921 0.460 82.634 1.00 94.81 301 GLN A N 1
ATOM 2384 C CA . GLN A 1 301 ? -56.330 0.199 83.947 1.00 94.81 301 GLN A CA 1
ATOM 2385 C C . GLN A 1 301 ? -56.499 1.398 84.890 1.00 94.81 301 GLN A C 1
ATOM 2387 O O . GLN A 1 301 ? -56.829 1.212 86.066 1.00 94.81 301 GLN A O 1
ATOM 2392 N N . SER A 1 302 ? -56.319 2.622 84.386 1.00 96.31 302 SER A N 1
ATOM 2393 C CA . SER A 1 302 ? -56.514 3.851 85.160 1.00 96.31 302 SER A CA 1
ATOM 2394 C C . SER A 1 302 ? -57.978 4.034 85.579 1.00 96.31 302 SER A C 1
ATOM 2396 O O . SER A 1 302 ? -58.252 4.381 86.729 1.00 96.31 302 SER A O 1
ATOM 2398 N N . GLU A 1 303 ? -58.932 3.724 84.699 1.00 95.94 303 GLU A N 1
ATOM 2399 C CA . GLU A 1 303 ? -60.365 3.737 85.003 1.00 95.94 303 GLU A CA 1
ATOM 2400 C C . GLU A 1 303 ? -60.733 2.652 86.021 1.00 95.94 303 GLU A C 1
ATOM 2402 O O . GLU A 1 303 ? -61.467 2.911 86.977 1.00 95.94 303 GLU A O 1
ATOM 2407 N N . SER A 1 304 ? -60.158 1.453 85.898 1.00 95.12 304 SER A N 1
ATOM 2408 C CA . SER A 1 304 ? -60.302 0.386 86.894 1.00 95.12 304 SER A CA 1
ATOM 2409 C C . SER A 1 304 ? -59.737 0.801 88.256 1.00 95.12 304 SER A C 1
ATOM 2411 O O . SER A 1 304 ? -60.333 0.521 89.296 1.00 95.12 304 SER A O 1
ATOM 2413 N N . ALA A 1 305 ? -58.599 1.499 88.284 1.00 95.38 305 ALA A N 1
ATOM 2414 C CA . ALA A 1 305 ? -58.019 2.019 89.518 1.00 95.38 305 ALA A CA 1
ATOM 2415 C C . ALA A 1 305 ? -58.907 3.104 90.147 1.00 95.38 305 ALA A C 1
ATOM 2417 O O . ALA A 1 305 ? -59.155 3.051 91.352 1.00 95.38 305 ALA A O 1
ATOM 2418 N N . LYS A 1 306 ? -59.447 4.028 89.339 1.00 96.56 306 LYS A N 1
ATOM 2419 C CA . LYS A 1 306 ? -60.400 5.063 89.779 1.00 96.56 306 LYS A CA 1
ATOM 2420 C C . LYS A 1 306 ? -61.686 4.454 90.332 1.00 96.56 306 LYS A C 1
ATOM 2422 O O . LYS A 1 306 ? -62.102 4.815 91.426 1.00 96.56 306 LYS A O 1
ATOM 2427 N N . THR A 1 307 ? -62.289 3.497 89.629 1.00 95.12 307 THR A N 1
ATOM 2428 C CA . THR A 1 307 ? -63.505 2.804 90.093 1.00 95.12 307 THR A CA 1
ATOM 2429 C C . THR A 1 307 ? -63.246 1.992 91.361 1.00 95.12 307 THR A C 1
ATOM 2431 O O . THR A 1 307 ? -64.047 2.040 92.288 1.00 95.12 307 THR A O 1
ATOM 2434 N N . LYS A 1 308 ? -62.099 1.306 91.476 1.00 95.06 308 LYS A N 1
ATOM 2435 C CA . LYS A 1 308 ? -61.690 0.637 92.724 1.00 95.06 308 LYS A CA 1
ATOM 2436 C C . LYS A 1 308 ? -61.475 1.624 93.870 1.00 95.06 308 LYS A C 1
ATOM 2438 O O . LYS A 1 308 ? -61.859 1.303 94.991 1.00 95.06 308 LYS A O 1
ATOM 2443 N N . ALA A 1 309 ? -60.867 2.784 93.619 1.00 94.19 309 ALA A N 1
ATOM 2444 C CA . ALA A 1 309 ? -60.695 3.834 94.621 1.00 94.19 309 ALA A CA 1
ATOM 2445 C C . ALA A 1 309 ? -62.053 4.385 95.081 1.00 94.19 309 ALA A C 1
ATOM 2447 O O . ALA A 1 309 ? -62.330 4.358 96.275 1.00 94.19 309 ALA A O 1
ATOM 2448 N N . ALA A 1 310 ? -62.943 4.733 94.147 1.00 94.69 310 ALA A N 1
ATOM 2449 C CA . ALA A 1 310 ? -64.307 5.166 94.448 1.00 94.69 310 ALA A CA 1
ATOM 2450 C C . ALA A 1 310 ? -65.094 4.102 95.235 1.00 94.69 310 ALA A C 1
ATOM 2452 O O . ALA A 1 310 ? -65.753 4.411 96.223 1.00 94.69 310 ALA A O 1
ATOM 2453 N N . ASN A 1 311 ? -64.976 2.822 94.867 1.00 93.19 311 ASN A N 1
ATOM 2454 C CA . ASN A 1 311 ? -65.596 1.725 95.612 1.00 93.19 311 ASN A CA 1
ATOM 2455 C C . ASN A 1 311 ? -65.004 1.573 97.023 1.00 93.19 311 ASN A C 1
ATOM 2457 O O . ASN A 1 311 ? -65.732 1.245 97.958 1.00 93.19 311 ASN A O 1
ATOM 2461 N N . ARG A 1 312 ? -63.694 1.796 97.207 1.00 93.94 312 ARG A N 1
ATOM 2462 C CA . ARG A 1 312 ? -63.064 1.803 98.540 1.00 93.94 312 ARG A CA 1
ATOM 2463 C C . ARG A 1 312 ? -63.585 2.958 99.387 1.00 93.94 312 ARG A C 1
ATOM 2465 O O . ARG A 1 312 ? -63.956 2.710 100.527 1.00 93.94 312 ARG A O 1
ATOM 2472 N N . GLU A 1 313 ? -63.684 4.159 98.825 1.00 94.62 313 GLU A N 1
ATOM 2473 C CA . GLU A 1 313 ? -64.272 5.325 99.494 1.00 94.62 313 GLU A CA 1
ATOM 2474 C C . GLU A 1 313 ? -65.732 5.062 99.892 1.00 94.62 313 GLU A C 1
ATOM 2476 O O . GLU A 1 313 ? -66.110 5.302 101.035 1.00 94.62 313 GLU A O 1
ATOM 2481 N N . GLN A 1 314 ? -66.540 4.470 99.003 1.00 93.25 314 GLN A N 1
ATOM 2482 C CA . GLN A 1 314 ? -67.912 4.054 99.321 1.00 93.25 314 GLN A CA 1
ATOM 2483 C C . GLN A 1 314 ? -67.964 2.996 100.431 1.00 93.25 314 GLN A C 1
ATOM 2485 O O . GLN A 1 314 ? -68.814 3.070 101.316 1.00 93.25 314 GLN A O 1
ATOM 2490 N N . LEU A 1 315 ? -67.065 2.006 100.420 1.00 91.50 315 LEU A N 1
ATOM 2491 C CA . LEU A 1 315 ? -66.974 1.004 101.486 1.00 91.50 315 LEU A CA 1
ATOM 2492 C C . LEU A 1 315 ? -66.549 1.622 102.821 1.00 91.50 315 LEU A C 1
ATOM 2494 O O . LEU A 1 315 ? -67.036 1.201 103.868 1.00 91.50 315 LEU A O 1
ATOM 2498 N N . GLU A 1 316 ? -65.640 2.592 102.806 1.00 94.31 316 GLU A N 1
ATOM 2499 C CA . GLU A 1 316 ? -65.236 3.348 103.992 1.00 94.31 316 GLU A CA 1
ATOM 2500 C C . GLU A 1 316 ? -66.378 4.212 104.524 1.00 94.31 316 GLU A C 1
ATOM 2502 O O . GLU A 1 316 ? -66.607 4.223 105.732 1.00 94.31 316 GLU A O 1
ATOM 2507 N N . GLU A 1 317 ? -67.152 4.842 103.642 1.00 94.81 317 GLU A N 1
ATOM 2508 C CA . GLU A 1 317 ? -68.359 5.582 104.008 1.00 94.81 317 GLU A CA 1
ATOM 2509 C C . GLU A 1 317 ? -69.415 4.658 104.626 1.00 94.81 317 GLU A C 1
ATOM 2511 O O . GLU A 1 317 ? -69.916 4.921 105.716 1.00 94.81 317 GLU A O 1
ATOM 2516 N N . LEU A 1 318 ? -69.687 3.504 104.010 1.00 91.44 318 LEU A N 1
ATOM 2517 C CA . LEU A 1 318 ? -70.584 2.497 104.583 1.00 91.44 318 LEU A CA 1
ATOM 2518 C C . LEU A 1 318 ? -70.081 1.992 105.941 1.00 91.44 318 LEU A C 1
ATOM 2520 O O . LEU A 1 318 ? -70.871 1.834 106.871 1.00 91.44 318 LEU A O 1
ATOM 2524 N N . ARG A 1 319 ? -68.771 1.765 106.100 1.00 93.25 319 ARG A N 1
ATOM 2525 C CA . ARG A 1 319 ? -68.173 1.401 107.396 1.00 93.25 319 ARG A CA 1
ATOM 2526 C C . ARG A 1 319 ? -68.340 2.512 108.428 1.00 93.25 319 ARG A C 1
ATOM 2528 O O . ARG A 1 319 ? -68.629 2.195 109.579 1.00 93.25 319 ARG A O 1
ATOM 2535 N N . ARG A 1 320 ? -68.192 3.781 108.034 1.00 94.00 320 ARG A N 1
ATOM 2536 C CA . ARG A 1 320 ? -68.423 4.954 108.889 1.00 94.00 320 ARG A CA 1
ATOM 2537 C C . ARG A 1 320 ? -69.882 5.019 109.338 1.00 94.00 320 ARG A C 1
ATOM 2539 O O . ARG A 1 320 ? -70.117 5.123 110.536 1.00 94.00 320 ARG A O 1
ATOM 2546 N N . ILE A 1 321 ? -70.842 4.845 108.428 1.00 93.44 321 ILE A N 1
ATOM 2547 C CA . ILE A 1 321 ? -72.282 4.794 108.742 1.00 93.44 321 ILE A CA 1
ATOM 2548 C C . ILE A 1 321 ? -72.603 3.613 109.672 1.00 93.44 321 ILE A C 1
ATOM 2550 O O . ILE A 1 321 ? -73.343 3.763 110.643 1.00 93.44 321 ILE A O 1
ATOM 2554 N N . ILE A 1 322 ? -72.025 2.430 109.436 1.00 90.94 322 ILE A N 1
ATOM 2555 C CA . ILE A 1 322 ? -72.196 1.267 110.326 1.00 90.94 322 ILE A CA 1
ATOM 2556 C C . ILE A 1 322 ? -71.600 1.544 111.713 1.00 90.94 322 ILE A C 1
ATOM 2558 O O . ILE A 1 322 ? -72.207 1.200 112.722 1.00 90.94 322 ILE A O 1
ATOM 2562 N N . ALA A 1 323 ? -70.415 2.151 111.789 1.00 91.12 323 ALA A N 1
ATOM 2563 C CA . ALA A 1 323 ? -69.797 2.514 113.061 1.00 91.12 323 ALA A CA 1
ATOM 2564 C C . ALA A 1 323 ? -70.624 3.570 113.807 1.00 91.12 323 ALA A C 1
ATOM 2566 O O . ALA A 1 323 ? -70.841 3.429 115.006 1.00 91.12 323 ALA A O 1
ATOM 2567 N N . GLN A 1 324 ? -71.146 4.572 113.096 1.00 93.19 324 GLN A N 1
ATOM 2568 C CA . GLN A 1 324 ? -72.030 5.593 113.647 1.00 93.19 324 GLN A CA 1
ATOM 2569 C C . GLN A 1 324 ? -73.333 4.983 114.167 1.00 93.19 324 GLN A C 1
ATOM 2571 O O . GLN A 1 324 ? -73.675 5.195 115.320 1.00 93.19 324 GLN A O 1
ATOM 2576 N N . THR A 1 325 ? -74.026 4.167 113.371 1.00 90.88 325 THR A N 1
ATOM 2577 C CA . THR A 1 325 ? -75.263 3.490 113.804 1.00 90.88 325 THR A CA 1
ATOM 2578 C C . THR A 1 325 ? -75.024 2.525 114.964 1.00 90.88 325 THR A C 1
ATOM 2580 O O . THR A 1 325 ? -75.891 2.375 115.822 1.00 90.88 325 THR A O 1
ATOM 2583 N N . ARG A 1 326 ? -73.847 1.886 115.043 1.00 88.75 326 ARG A N 1
ATOM 2584 C CA . ARG A 1 326 ? -73.433 1.116 116.226 1.00 88.75 326 ARG A CA 1
ATOM 2585 C C . ARG A 1 326 ? -73.225 2.009 117.443 1.00 88.75 326 ARG A C 1
ATOM 2587 O O . ARG A 1 326 ? -73.752 1.665 118.488 1.00 88.75 326 ARG A O 1
ATOM 2594 N N . ALA A 1 327 ? -72.526 3.135 117.311 1.00 89.50 327 ALA A N 1
ATOM 2595 C CA . ALA A 1 327 ? -72.317 4.082 118.405 1.00 89.50 327 ALA A CA 1
ATOM 2596 C C . ALA A 1 327 ? -73.639 4.712 118.880 1.00 89.50 327 ALA A C 1
ATOM 2598 O O . ALA A 1 327 ? -73.888 4.791 120.076 1.00 89.50 327 ALA A O 1
ATOM 2599 N N . GLU A 1 328 ? -74.525 5.093 117.958 1.00 88.25 328 GLU A N 1
ATOM 2600 C CA . GLU A 1 328 ? -75.881 5.565 118.256 1.00 88.25 328 GLU A CA 1
ATOM 2601 C C . GLU A 1 328 ? -76.700 4.479 118.956 1.00 88.25 328 GLU A C 1
ATOM 2603 O O . GLU A 1 328 ? -77.379 4.752 119.942 1.00 88.25 328 GLU A O 1
ATOM 2608 N N . ARG A 1 329 ? -76.609 3.225 118.497 1.00 85.38 329 ARG A N 1
ATOM 2609 C CA . ARG A 1 329 ? -77.256 2.091 119.159 1.00 85.38 329 ARG A CA 1
ATOM 2610 C C . ARG A 1 329 ? -76.675 1.831 120.543 1.00 85.38 329 ARG A C 1
ATOM 2612 O O . ARG A 1 329 ? -77.448 1.581 121.454 1.00 85.38 329 ARG A O 1
ATOM 2619 N N . GLU A 1 330 ? -75.360 1.879 120.717 1.00 87.06 330 GLU A N 1
ATOM 2620 C CA . GLU A 1 330 ? -74.702 1.741 122.019 1.00 87.06 330 GLU A CA 1
ATOM 2621 C C . GLU A 1 330 ? -75.130 2.865 122.965 1.00 87.06 330 GLU A C 1
ATOM 2623 O O . GLU A 1 330 ? -75.499 2.575 124.098 1.00 87.06 330 GLU A O 1
ATOM 2628 N N . ALA A 1 331 ? -75.198 4.111 122.490 1.00 87.69 331 ALA A N 1
ATOM 2629 C CA . ALA A 1 331 ? -75.701 5.252 123.251 1.00 87.69 331 ALA A CA 1
ATOM 2630 C C . ALA A 1 331 ? -77.182 5.083 123.630 1.00 87.69 331 ALA A C 1
ATOM 2632 O O . ALA A 1 331 ? -77.549 5.289 124.784 1.00 87.69 331 ALA A O 1
ATOM 2633 N N . LEU A 1 332 ? -78.031 4.632 122.700 1.00 85.88 332 LEU A N 1
ATOM 2634 C CA . LEU A 1 332 ? -79.436 4.309 122.972 1.00 85.88 332 LEU A CA 1
ATOM 2635 C C . LEU A 1 332 ? -79.582 3.107 123.910 1.00 85.88 332 LEU A C 1
ATOM 2637 O O . LEU A 1 332 ? -80.519 3.055 124.703 1.00 85.88 332 LEU A O 1
ATOM 2641 N N . GLU A 1 333 ? -78.692 2.118 123.826 1.00 82.56 333 GLU A N 1
ATOM 2642 C CA . GLU A 1 333 ? -78.642 0.974 124.733 1.00 82.56 333 GLU A CA 1
ATOM 2643 C C . GLU A 1 333 ? -78.176 1.398 126.125 1.00 82.56 333 GLU A C 1
ATOM 2645 O O . GLU A 1 333 ? -78.712 0.892 127.107 1.00 82.56 333 GLU A O 1
ATOM 2650 N N . GLU A 1 334 ? -77.231 2.328 126.239 1.00 85.50 334 GLU A N 1
ATOM 2651 C CA . GLU A 1 334 ? -76.814 2.949 127.495 1.00 85.50 334 GLU A CA 1
ATOM 2652 C C . GLU A 1 334 ? -77.921 3.805 128.091 1.00 85.50 334 GLU A C 1
ATOM 2654 O O . GLU A 1 334 ? -78.218 3.658 129.273 1.00 85.50 334 GLU A O 1
ATOM 2659 N N . GLU A 1 335 ? -78.608 4.611 127.286 1.00 83.00 335 GLU A N 1
ATOM 2660 C CA . GLU A 1 335 ? -79.803 5.334 127.706 1.00 83.00 335 GLU A CA 1
ATOM 2661 C C . GLU A 1 335 ? -80.886 4.351 128.162 1.00 83.00 335 GLU A C 1
ATOM 2663 O O . GLU A 1 335 ? -81.468 4.528 129.228 1.00 83.00 335 GLU A O 1
ATOM 2668 N N . ASN A 1 336 ? -81.087 3.239 127.447 1.00 78.00 336 ASN A N 1
ATOM 2669 C CA . ASN A 1 336 ? -81.977 2.162 127.873 1.00 78.00 336 ASN A CA 1
ATOM 2670 C C . ASN A 1 336 ? -81.497 1.471 129.147 1.00 78.00 336 ASN A C 1
ATOM 2672 O O . ASN A 1 336 ? -82.328 1.055 129.944 1.00 78.00 336 ASN A O 1
ATOM 2676 N N . ARG A 1 337 ? -80.190 1.293 129.360 1.00 82.88 337 ARG A N 1
ATOM 2677 C CA . ARG A 1 337 ? -79.634 0.729 130.600 1.00 82.88 337 ARG A CA 1
ATOM 2678 C C . ARG A 1 337 ? -79.826 1.702 131.751 1.00 82.88 337 ARG A C 1
ATOM 2680 O O . ARG A 1 337 ? -80.219 1.257 132.820 1.00 82.88 337 ARG A O 1
ATOM 2687 N N . CYS A 1 338 ? -79.634 2.997 131.537 1.00 79.62 338 CYS A N 1
ATOM 2688 C CA . CYS A 1 338 ? -79.909 4.059 132.499 1.00 79.62 338 CYS A CA 1
ATOM 2689 C C . CYS A 1 338 ? -81.407 4.148 132.809 1.00 79.62 338 CYS A C 1
ATOM 2691 O O . CYS A 1 338 ? -81.785 4.168 133.977 1.00 79.62 338 CYS A O 1
ATOM 2693 N N . ALA A 1 339 ? -82.271 4.091 131.797 1.00 76.62 339 ALA A N 1
ATOM 2694 C CA . ALA A 1 339 ? -83.722 4.050 131.941 1.00 76.62 339 ALA A CA 1
ATOM 2695 C C . ALA A 1 339 ? -84.176 2.757 132.628 1.00 76.62 339 ALA A C 1
ATOM 2697 O O . ALA A 1 339 ? -84.979 2.802 133.554 1.00 76.62 339 ALA A O 1
ATOM 2698 N N . LYS A 1 340 ? -83.615 1.598 132.264 1.00 78.69 340 LYS A N 1
ATOM 2699 C CA . LYS A 1 340 ? -83.840 0.323 132.958 1.00 78.69 340 LYS A CA 1
ATOM 2700 C C . LYS A 1 340 ? -83.330 0.380 134.386 1.00 78.69 340 LYS A C 1
ATOM 2702 O O . LYS A 1 340 ? -84.030 -0.119 135.247 1.00 78.69 340 LYS A O 1
ATOM 2707 N N . ALA A 1 341 ? -82.185 0.990 134.671 1.00 74.62 341 ALA A N 1
ATOM 2708 C CA . ALA A 1 341 ? -81.661 1.166 136.023 1.00 74.62 341 ALA A CA 1
ATOM 2709 C C . ALA A 1 341 ? -82.513 2.152 136.833 1.00 74.62 341 ALA A C 1
A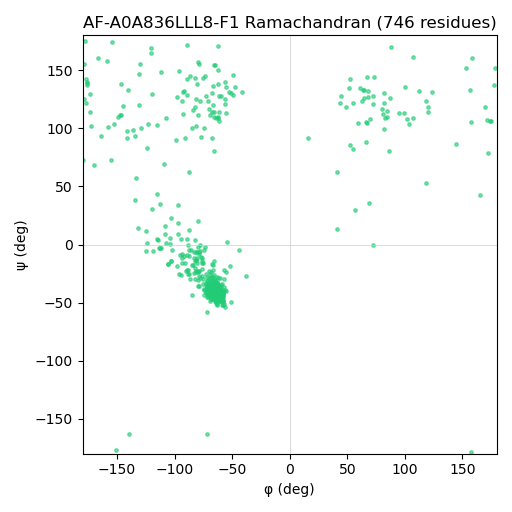TOM 2711 O O . ALA A 1 341 ? -82.723 1.929 138.022 1.00 74.62 341 ALA A O 1
ATOM 2712 N N . ALA A 1 342 ? -83.087 3.177 136.202 1.00 71.00 342 ALA A N 1
ATOM 2713 C CA . ALA A 1 342 ? -84.060 4.078 136.808 1.00 71.00 342 ALA A CA 1
ATOM 2714 C C . ALA A 1 342 ? -85.378 3.345 137.113 1.00 71.00 342 ALA A C 1
ATOM 2716 O O . ALA A 1 342 ? -85.851 3.382 138.248 1.00 71.00 342 ALA A O 1
ATOM 2717 N N . ILE A 1 343 ? -85.910 2.572 136.159 1.00 67.69 343 ILE A N 1
ATOM 2718 C CA . ILE A 1 343 ? -87.082 1.699 136.331 1.00 67.69 343 ILE A CA 1
ATOM 2719 C C . ILE A 1 343 ? -86.795 0.602 137.360 1.00 67.69 343 ILE A C 1
ATOM 2721 O O . ILE A 1 343 ? -87.667 0.248 138.143 1.00 67.69 343 ILE A O 1
ATOM 2725 N N . GLN A 1 344 ? -85.583 0.055 137.407 1.00 64.62 344 GLN A N 1
ATOM 2726 C CA . GLN A 1 344 ? -85.176 -0.984 138.348 1.00 64.62 344 GLN A CA 1
ATOM 2727 C C . GLN A 1 344 ? -84.889 -0.392 139.729 1.00 64.62 344 GLN A C 1
ATOM 2729 O O . GLN A 1 344 ? -85.156 -1.051 140.725 1.00 64.62 344 GLN A O 1
ATOM 2734 N N . GLY A 1 345 ? -84.459 0.866 139.823 1.00 60.69 345 GLY A N 1
ATOM 2735 C CA . GLY A 1 345 ? -84.459 1.665 141.046 1.00 60.69 345 GLY A CA 1
ATOM 2736 C C . GLY A 1 345 ? -85.881 1.946 141.537 1.00 60.69 345 GLY A C 1
ATOM 2737 O O . GLY A 1 345 ? -86.161 1.826 142.728 1.00 60.69 345 GLY A O 1
ATOM 2738 N N . GLN A 1 346 ? -86.814 2.206 140.620 1.00 56.44 346 GLN A N 1
ATOM 2739 C CA . GLN A 1 346 ? -88.239 2.372 140.907 1.00 56.44 346 GLN A CA 1
ATOM 2740 C C . GLN A 1 346 ? -88.900 1.042 141.318 1.00 56.44 346 GLN A C 1
ATOM 2742 O O . GLN A 1 346 ? -89.676 1.015 142.274 1.00 56.44 346 GLN A O 1
ATOM 2747 N N . ARG A 1 347 ? -88.504 -0.083 140.703 1.00 54.12 347 ARG A N 1
ATOM 2748 C CA . ARG A 1 347 ? -88.877 -1.453 141.097 1.00 54.12 347 ARG A CA 1
ATOM 2749 C C . ARG A 1 347 ? -88.227 -1.875 142.411 1.00 54.12 347 ARG A C 1
ATOM 2751 O O . ARG A 1 347 ? -88.888 -2.495 143.225 1.00 54.12 347 ARG A O 1
ATOM 2758 N N . ARG A 1 348 ? -86.986 -1.479 142.706 1.00 50.00 348 ARG A N 1
ATOM 2759 C CA . ARG A 1 348 ? -86.351 -1.701 144.021 1.00 50.00 348 ARG A CA 1
ATOM 2760 C C . ARG A 1 348 ? -87.027 -0.895 145.136 1.00 50.00 348 ARG A C 1
ATOM 2762 O O . ARG A 1 348 ? -86.956 -1.300 146.291 1.00 50.00 348 ARG A O 1
ATOM 2769 N N . ARG A 1 349 ? -87.736 0.191 144.803 1.00 47.50 349 ARG A N 1
ATOM 2770 C CA . ARG A 1 349 ? -88.610 0.917 145.742 1.00 47.50 349 ARG A CA 1
ATOM 2771 C C . ARG A 1 349 ? -90.005 0.293 145.889 1.00 47.50 349 ARG A C 1
ATOM 2773 O O . ARG A 1 349 ? -90.609 0.454 146.939 1.00 47.50 349 ARG A O 1
ATOM 2780 N N . THR A 1 350 ? -90.498 -0.459 144.903 1.00 45.97 350 THR A N 1
ATOM 2781 C CA . THR A 1 350 ? -91.813 -1.139 144.963 1.00 45.97 350 THR A CA 1
ATOM 2782 C C . THR A 1 350 ? -91.743 -2.622 145.358 1.00 45.97 350 THR A C 1
ATOM 2784 O O . THR A 1 350 ? -92.727 -3.169 145.845 1.00 45.97 350 THR A O 1
ATOM 2787 N N . ILE A 1 351 ? -90.580 -3.271 145.253 1.00 44.38 351 ILE A N 1
ATOM 2788 C CA . ILE A 1 351 ? -90.360 -4.706 145.521 1.00 44.38 351 ILE A CA 1
ATOM 2789 C C . ILE A 1 351 ? -89.410 -4.885 146.726 1.00 44.38 351 ILE A C 1
ATOM 2791 O O . ILE A 1 351 ? -88.487 -5.691 146.716 1.00 44.38 351 ILE A O 1
ATOM 2795 N N . ARG A 1 352 ? -89.612 -4.098 147.793 1.00 35.94 352 ARG A N 1
ATOM 2796 C CA . ARG A 1 352 ? -89.122 -4.425 149.153 1.00 35.94 352 ARG A CA 1
ATOM 2797 C C . ARG A 1 352 ? -90.266 -4.837 150.093 1.00 35.94 352 ARG A C 1
ATOM 2799 O O . ARG A 1 352 ? -90.025 -5.165 151.246 1.00 35.94 352 ARG A O 1
ATOM 2806 N N . CYS A 1 353 ? -91.505 -4.872 149.591 1.00 36.19 353 CYS A N 1
ATOM 2807 C CA . CYS A 1 353 ? -92.700 -5.167 150.386 1.00 36.19 353 CYS A CA 1
ATOM 2808 C C . CYS A 1 353 ? -93.439 -6.453 150.017 1.00 36.19 353 CYS A C 1
ATOM 2810 O O . CYS A 1 353 ? -94.480 -6.698 150.617 1.00 36.19 353 CYS A O 1
ATOM 2812 N N . ARG A 1 354 ? -92.958 -7.290 149.088 1.00 32.19 354 ARG A N 1
ATOM 2813 C CA . ARG A 1 354 ? -93.590 -8.594 148.837 1.00 32.19 354 ARG A CA 1
ATOM 2814 C C . ARG A 1 354 ? -92.580 -9.653 148.410 1.00 32.19 354 ARG A C 1
ATOM 2816 O O . ARG A 1 354 ? -92.075 -9.582 147.300 1.00 32.19 354 ARG A O 1
ATOM 2823 N N . LEU A 1 355 ? -92.404 -10.604 149.331 1.00 34.69 355 LEU A N 1
ATOM 2824 C CA . LEU A 1 355 ? -92.366 -12.054 149.107 1.00 34.69 355 LEU A CA 1
ATOM 2825 C C . LEU A 1 355 ? -91.174 -12.549 148.271 1.00 34.69 355 LEU A C 1
ATOM 2827 O O . LEU A 1 355 ? -91.053 -12.253 147.090 1.00 34.69 355 LEU A O 1
ATOM 2831 N N . ASN A 1 356 ? -90.176 -13.183 148.891 1.00 29.02 356 ASN A N 1
ATOM 2832 C CA . ASN A 1 356 ? -90.228 -14.565 149.400 1.00 29.02 356 ASN A CA 1
ATOM 2833 C C . ASN A 1 356 ? -90.861 -15.539 148.399 1.00 29.02 356 ASN A C 1
ATOM 2835 O O . ASN A 1 356 ? -91.991 -15.347 147.965 1.00 29.02 356 ASN A O 1
ATOM 2839 N N . ASP A 1 357 ? -90.111 -16.610 148.147 1.00 29.73 357 ASP A N 1
ATOM 2840 C CA . ASP A 1 357 ? -90.514 -17.852 147.490 1.00 29.73 357 ASP A CA 1
ATOM 2841 C C . ASP A 1 357 ? -90.540 -17.817 145.954 1.00 29.73 357 ASP A C 1
ATOM 2843 O O . ASP A 1 357 ? -91.479 -17.368 145.308 1.00 29.73 357 ASP A O 1
ATOM 2847 N N . VAL A 1 358 ? -89.480 -18.335 145.333 1.00 33.91 358 VAL A N 1
ATOM 2848 C CA . VAL A 1 358 ? -89.429 -19.728 144.849 1.00 33.91 358 VAL A CA 1
ATOM 2849 C C . VAL A 1 358 ? -88.118 -19.887 144.078 1.00 33.91 358 VAL A C 1
ATOM 2851 O O . VAL A 1 358 ? -87.929 -19.394 142.967 1.00 33.91 358 VAL A O 1
ATOM 2854 N N . ALA A 1 359 ? -87.191 -20.586 144.719 1.00 28.31 359 ALA A N 1
ATOM 2855 C CA . ALA A 1 359 ? -86.087 -21.249 144.060 1.00 28.31 359 ALA A CA 1
ATOM 2856 C C . ALA A 1 359 ? -86.574 -22.580 143.455 1.00 28.31 359 ALA A C 1
ATOM 2858 O O . ALA A 1 359 ? -87.463 -23.225 144.010 1.00 28.31 359 ALA A O 1
ATOM 2859 N N . SER A 1 360 ? -85.839 -23.053 142.443 1.00 29.39 360 SER A N 1
ATOM 2860 C CA . SER A 1 360 ? -85.703 -24.459 141.996 1.00 29.39 360 SER A CA 1
ATOM 2861 C C . SER A 1 360 ? -86.791 -25.085 141.103 1.00 29.39 360 SER A C 1
ATOM 2863 O O . SER A 1 360 ? -87.876 -25.404 141.569 1.00 29.39 360 SER A O 1
ATOM 2865 N N . ALA A 1 361 ? -86.412 -25.374 139.847 1.00 30.20 361 ALA A N 1
ATOM 2866 C CA . ALA A 1 361 ? -86.559 -26.651 139.109 1.00 30.20 361 ALA A CA 1
ATOM 2867 C C . ALA A 1 361 ? -86.171 -26.381 137.632 1.00 30.20 361 ALA A C 1
ATOM 2869 O O . ALA A 1 361 ? -86.777 -25.531 136.992 1.00 30.20 361 ALA A O 1
ATOM 2870 N N . ALA A 1 362 ? -85.009 -26.847 137.150 1.00 29.36 362 ALA A N 1
ATOM 2871 C CA . ALA A 1 362 ? -84.810 -28.149 136.483 1.00 29.36 362 ALA A CA 1
ATOM 2872 C C . ALA A 1 362 ? -85.590 -28.242 135.155 1.00 29.36 362 ALA A C 1
ATOM 2874 O O . ALA A 1 362 ? -86.775 -27.957 135.130 1.00 29.36 362 ALA A O 1
ATOM 2875 N N . SER A 1 363 ? -85.095 -28.676 134.003 1.00 31.00 363 SER A N 1
ATOM 2876 C CA . SER A 1 363 ? -83.830 -29.182 133.459 1.00 31.00 363 SER A CA 1
ATOM 2877 C C . SER A 1 363 ? -84.130 -29.402 131.956 1.00 31.00 363 SER A C 1
ATOM 2879 O O . SER A 1 363 ? -85.299 -29.388 131.567 1.00 31.00 363 SER A O 1
ATOM 2881 N N . THR A 1 364 ? -83.117 -29.776 131.165 1.00 34.81 364 THR A N 1
ATOM 2882 C CA . THR A 1 364 ? -83.205 -30.808 130.096 1.00 34.81 364 THR A CA 1
ATOM 2883 C C . THR A 1 364 ? -82.917 -30.350 128.656 1.00 34.81 364 THR A C 1
ATOM 2885 O O . THR A 1 364 ? -83.640 -29.543 128.086 1.00 34.81 364 THR A O 1
ATOM 2888 N N . SER A 1 365 ? -81.924 -31.052 128.078 1.00 35.75 365 SER A N 1
ATOM 2889 C CA . SER A 1 365 ? -81.748 -31.440 126.661 1.00 35.75 365 SER A CA 1
ATOM 2890 C C . SER A 1 365 ? -81.096 -30.411 125.729 1.00 35.75 365 SER A C 1
ATOM 2892 O O . SER A 1 365 ? -81.648 -29.345 125.503 1.00 35.75 365 SER A O 1
ATOM 2894 N N . GLN A 1 366 ? -79.852 -30.640 125.264 1.00 29.16 366 GLN A N 1
ATOM 2895 C CA . GLN A 1 366 ? -79.458 -31.521 124.124 1.00 29.16 366 GLN A CA 1
ATOM 2896 C C . GLN A 1 366 ? -80.094 -31.039 122.807 1.00 29.16 366 GLN A C 1
ATOM 2898 O O . GLN A 1 366 ? -81.280 -30.751 122.786 1.00 29.16 366 GLN A O 1
ATOM 2903 N N . ALA A 1 367 ? -79.442 -30.924 121.654 1.00 30.88 367 ALA A N 1
ATOM 2904 C CA . ALA A 1 367 ? -78.167 -31.366 121.086 1.00 30.88 367 ALA A CA 1
ATOM 2905 C C . ALA A 1 367 ? -77.773 -30.271 120.039 1.00 30.88 367 ALA A C 1
ATOM 2907 O O . ALA A 1 367 ? -78.488 -29.287 119.910 1.00 30.88 367 ALA A O 1
ATOM 2908 N N . SER A 1 368 ? -76.717 -30.278 119.229 1.00 36.31 368 SER A N 1
ATOM 2909 C CA . SER A 1 368 ? -76.009 -31.358 118.554 1.00 36.31 368 SER A CA 1
ATOM 2910 C C . SER A 1 368 ? -74.896 -30.699 117.709 1.00 36.31 368 SER A C 1
ATOM 2912 O O . SER A 1 368 ? -75.191 -29.699 117.063 1.00 36.31 368 SER A O 1
ATOM 2914 N N . LEU A 1 369 ? -73.690 -31.292 117.721 1.00 34.41 369 LEU A N 1
ATOM 2915 C CA . LEU A 1 369 ? -72.808 -31.618 116.569 1.00 34.41 369 LEU A CA 1
ATOM 2916 C C . LEU A 1 369 ? -72.471 -30.501 115.551 1.00 34.41 369 LEU A C 1
ATOM 2918 O O . LEU A 1 369 ? -73.350 -29.833 115.037 1.00 34.41 369 LEU A O 1
ATOM 2922 N N . GLY A 1 370 ? -71.236 -30.280 115.099 1.00 31.70 370 GLY A N 1
ATOM 2923 C CA . GLY A 1 370 ? -69.953 -30.994 115.153 1.00 31.70 370 GLY A CA 1
ATOM 2924 C C . GLY A 1 370 ? -68.903 -30.114 114.430 1.00 31.70 370 GLY A C 1
ATOM 2925 O O . GLY A 1 370 ? -69.283 -29.164 113.755 1.00 31.70 370 GLY A O 1
ATOM 2926 N N . CYS A 1 371 ? -67.604 -30.242 114.741 1.00 31.50 371 CYS A N 1
ATOM 2927 C CA . CYS A 1 371 ? -66.599 -30.961 113.917 1.00 31.50 371 CYS A CA 1
ATOM 2928 C C . CYS A 1 371 ? -66.299 -30.263 112.568 1.00 31.50 371 CYS A C 1
ATOM 2930 O O . CYS A 1 371 ? -67.231 -29.913 111.864 1.00 31.50 371 CYS A O 1
ATOM 2932 N N . THR A 1 372 ? -65.080 -30.011 112.075 1.00 31.91 372 THR A N 1
ATOM 2933 C CA . THR A 1 372 ? -63.689 -30.509 112.250 1.00 31.91 372 THR A CA 1
ATOM 2934 C C . THR A 1 372 ? -62.826 -29.580 111.351 1.00 31.91 372 THR A C 1
ATOM 2936 O O . THR A 1 372 ? -63.339 -29.081 110.356 1.00 31.91 372 THR A O 1
ATOM 2939 N N . ALA A 1 373 ? -61.623 -29.107 111.692 1.00 28.72 373 ALA A N 1
ATOM 2940 C CA . ALA A 1 373 ? -60.325 -29.801 111.706 1.00 28.72 373 ALA A CA 1
ATOM 2941 C C . ALA A 1 373 ? -59.944 -30.526 110.388 1.00 28.72 373 ALA A C 1
ATOM 2943 O O . ALA A 1 373 ? -60.787 -31.206 109.817 1.00 28.72 373 ALA A O 1
ATOM 2944 N N . ILE A 1 374 ? -58.637 -30.474 110.057 1.00 34.22 374 ILE A N 1
ATOM 2945 C CA . ILE A 1 374 ? -57.847 -31.312 109.110 1.00 34.22 374 ILE A CA 1
ATOM 2946 C C . ILE A 1 374 ? -57.710 -30.694 107.691 1.00 34.22 374 ILE A C 1
ATOM 2948 O O . ILE A 1 374 ? -58.714 -30.380 107.069 1.00 34.22 374 ILE A O 1
ATOM 2952 N N . VAL A 1 375 ? -56.532 -30.269 107.194 1.00 31.81 375 VAL A N 1
ATOM 2953 C CA . VAL A 1 375 ? -55.214 -30.927 106.950 1.00 31.81 375 VAL A CA 1
ATOM 2954 C C . VAL A 1 375 ? -55.143 -31.615 105.569 1.00 31.81 375 VAL A C 1
ATOM 2956 O O . VAL A 1 375 ? -56.006 -32.412 105.236 1.00 31.81 375 VAL A O 1
ATOM 2959 N N . GLU A 1 376 ? -54.097 -31.243 104.809 1.00 32.12 376 GLU A N 1
ATOM 2960 C CA . GLU A 1 376 ? -53.329 -32.009 103.794 1.00 32.12 376 GLU A CA 1
ATOM 2961 C C . GLU A 1 376 ? -54.080 -32.785 102.692 1.00 32.12 376 GLU A C 1
ATOM 2963 O O . GLU A 1 376 ? -54.792 -33.743 102.939 1.00 32.12 376 GLU A O 1
ATOM 2968 N N . SER A 1 377 ? -53.879 -32.450 101.414 1.00 33.38 377 SER A N 1
ATOM 2969 C CA . SER A 1 377 ? -52.802 -32.964 100.533 1.00 33.38 377 SER A CA 1
ATOM 2970 C C . SER A 1 377 ? -53.354 -33.945 99.492 1.00 33.38 377 SER A C 1
ATOM 2972 O O . SER A 1 377 ? -54.404 -34.541 99.704 1.00 33.38 377 SER A O 1
ATOM 2974 N N . SER A 1 378 ? -52.560 -34.161 98.434 1.00 31.91 378 SER A N 1
ATOM 2975 C CA . SER A 1 378 ? -52.661 -35.258 97.452 1.00 31.91 378 SER A CA 1
ATOM 2976 C C . SER A 1 378 ? -53.728 -35.017 96.363 1.00 31.91 378 SER A C 1
ATOM 2978 O O . SER A 1 378 ? -54.904 -34.872 96.654 1.00 31.91 378 SER A O 1
ATOM 2980 N N . GLY A 1 379 ? -53.429 -34.888 95.064 1.00 35.53 379 GLY A N 1
ATOM 2981 C CA . GLY A 1 379 ? -52.351 -35.499 94.286 1.00 35.53 379 GLY A CA 1
ATOM 2982 C C . GLY A 1 379 ? -52.625 -36.990 94.142 1.00 35.53 379 GLY A C 1
ATOM 2983 O O . GLY A 1 379 ? -52.508 -37.655 95.155 1.00 35.53 379 GLY A O 1
ATOM 2984 N N . VAL A 1 380 ? -53.011 -37.469 92.945 1.00 33.78 380 VAL A N 1
ATOM 2985 C CA . VAL A 1 380 ? -53.138 -38.883 92.476 1.00 33.78 380 VAL A CA 1
ATOM 2986 C C . VAL A 1 380 ? -54.153 -38.866 91.311 1.00 33.78 380 VAL A C 1
ATOM 2988 O O . VAL A 1 380 ? -55.181 -38.217 91.440 1.00 33.78 380 VAL A O 1
ATOM 2991 N N . THR A 1 381 ? -54.012 -39.472 90.127 1.00 34.22 381 THR A N 1
ATOM 2992 C CA . THR A 1 381 ? -53.076 -40.427 89.493 1.00 34.22 381 THR A CA 1
ATOM 2993 C C . THR A 1 381 ? -53.557 -40.580 88.024 1.00 34.22 381 THR A C 1
ATOM 2995 O O . THR A 1 381 ? -54.758 -40.518 87.796 1.00 34.22 381 THR A O 1
ATOM 2998 N N . VAL A 1 382 ? -52.697 -40.598 86.995 1.00 33.06 382 VAL A N 1
ATOM 2999 C CA . VAL A 1 382 ? -52.023 -41.764 86.351 1.00 33.06 382 VAL A CA 1
ATOM 3000 C C . VAL A 1 382 ? -52.682 -42.219 85.047 1.00 33.06 382 VAL A C 1
ATOM 3002 O O . VAL A 1 382 ? -53.882 -42.439 84.997 1.00 33.06 382 VAL A O 1
ATOM 3005 N N . ALA A 1 383 ? -51.789 -42.474 84.082 1.00 34.16 383 ALA A N 1
ATOM 3006 C CA . ALA A 1 383 ? -51.902 -43.308 82.883 1.00 34.16 383 ALA A CA 1
ATOM 3007 C C . ALA A 1 383 ? -52.940 -42.868 81.837 1.00 34.16 383 ALA A C 1
ATOM 3009 O O . ALA A 1 383 ? -54.080 -42.576 82.134 1.00 34.16 383 ALA A O 1
ATOM 3010 N N . GLY A 1 384 ? -52.631 -42.814 80.549 1.00 32.88 384 GLY A N 1
ATOM 3011 C CA . GLY A 1 384 ? -51.570 -43.494 79.830 1.00 32.88 384 GLY A CA 1
ATOM 3012 C C . GLY A 1 384 ? -52.198 -44.297 78.697 1.00 32.88 384 GLY A C 1
ATOM 3013 O O . GLY A 1 384 ? -53.083 -45.107 78.935 1.00 32.88 384 GLY A O 1
ATOM 3014 N N . ARG A 1 385 ? -51.609 -44.129 77.510 1.00 32.41 385 ARG A N 1
ATOM 3015 C CA . ARG A 1 385 ? -51.517 -45.129 76.440 1.00 32.41 385 ARG A CA 1
ATOM 3016 C C . ARG A 1 385 ? -52.703 -45.266 75.468 1.00 32.41 385 ARG A C 1
ATOM 3018 O O . ARG A 1 385 ? -53.754 -45.785 75.792 1.00 32.41 385 ARG A O 1
ATOM 3025 N N . ALA A 1 386 ? -52.359 -44.919 74.227 1.00 40.16 386 ALA A N 1
ATOM 3026 C CA . ALA A 1 386 ? -52.685 -45.571 72.960 1.00 40.16 386 ALA A CA 1
ATOM 3027 C C . ALA A 1 386 ? -54.154 -45.845 72.597 1.00 40.16 386 ALA A C 1
ATOM 3029 O O . ALA A 1 386 ? -54.790 -46.737 73.140 1.00 40.16 386 ALA A O 1
ATOM 3030 N N . GLY A 1 387 ? -54.532 -45.278 71.450 1.00 41.09 387 GLY A N 1
ATOM 3031 C CA . GLY A 1 387 ? -54.956 -46.121 70.339 1.00 41.09 387 GLY A CA 1
ATOM 3032 C C . GLY A 1 387 ? -56.375 -45.905 69.824 1.00 41.09 387 GLY A C 1
ATOM 3033 O O . GLY A 1 387 ? -57.333 -46.258 70.489 1.00 41.09 387 GLY A O 1
ATOM 3034 N N . VAL A 1 388 ? -56.414 -45.516 68.546 1.00 41.25 388 VAL A N 1
ATOM 3035 C CA . VAL A 1 388 ? -57.293 -46.084 67.511 1.00 41.25 388 VAL A CA 1
ATOM 3036 C C . VAL A 1 388 ? -58.738 -45.558 67.426 1.00 41.25 388 VAL A C 1
ATOM 3038 O O . VAL A 1 388 ? -59.605 -45.930 68.201 1.00 41.25 388 VAL A O 1
ATOM 3041 N N . ALA A 1 389 ? -58.921 -44.809 66.333 1.00 44.88 389 ALA A N 1
ATOM 3042 C CA . ALA A 1 389 ? -60.001 -44.847 65.339 1.00 44.88 389 ALA A CA 1
ATOM 3043 C C . ALA A 1 389 ? -61.412 -44.330 65.653 1.00 44.88 389 ALA A C 1
ATOM 3045 O O . ALA A 1 389 ? -61.978 -44.554 66.714 1.00 44.88 389 ALA A O 1
ATOM 3046 N N . ASP A 1 390 ? -61.944 -43.747 64.571 1.00 39.84 390 ASP A N 1
ATOM 3047 C CA . ASP A 1 390 ? -63.329 -43.417 64.242 1.00 39.84 390 ASP A CA 1
ATOM 3048 C C . ASP A 1 390 ? -63.988 -42.368 65.144 1.00 39.84 390 ASP A C 1
ATOM 3050 O O . ASP A 1 390 ? -64.022 -42.467 66.358 1.00 39.84 390 ASP A O 1
ATOM 3054 N N . GLY A 1 391 ? -64.558 -41.287 64.640 1.00 43.75 391 GLY A N 1
ATOM 3055 C CA . GLY A 1 391 ? -64.954 -40.937 63.295 1.00 43.75 391 GLY A CA 1
ATOM 3056 C C . GLY A 1 391 ? -66.011 -39.841 63.434 1.00 43.75 391 GLY A C 1
ATOM 3057 O O . GLY A 1 391 ? -66.645 -39.709 64.477 1.00 43.75 391 GLY A O 1
ATOM 3058 N N . ASP A 1 392 ? -66.200 -39.121 62.339 1.00 40.72 392 ASP A N 1
ATOM 3059 C CA . ASP A 1 392 ? -67.442 -38.435 61.996 1.00 40.72 392 ASP A CA 1
ATOM 3060 C C . ASP A 1 392 ? -67.744 -37.051 62.611 1.00 40.72 392 ASP A C 1
ATOM 3062 O O . ASP A 1 392 ? -67.729 -36.823 63.817 1.00 40.72 392 ASP A O 1
ATOM 3066 N N . GLY A 1 393 ? -68.102 -36.141 61.700 1.00 49.66 393 GLY A N 1
ATOM 3067 C CA . GLY A 1 393 ? -69.039 -35.055 61.961 1.00 49.66 393 GLY A CA 1
ATOM 3068 C C . GLY A 1 393 ? -68.511 -33.756 62.566 1.00 49.66 393 GLY A C 1
ATOM 3069 O O . GLY A 1 393 ? -68.786 -33.465 63.723 1.00 49.66 393 GLY A O 1
ATOM 3070 N N . SER A 1 394 ? -67.924 -32.879 61.745 1.00 40.19 394 SER A N 1
ATOM 3071 C CA . SER A 1 394 ? -68.324 -31.462 61.799 1.00 40.19 394 SER A CA 1
ATOM 3072 C C . SER A 1 394 ? -67.984 -30.743 60.499 1.00 40.19 394 SER A C 1
ATOM 3074 O O . SER A 1 394 ? -66.849 -30.341 60.245 1.00 40.19 394 SER A O 1
ATOM 3076 N N . GLU A 1 395 ? -69.023 -30.570 59.688 1.00 50.44 395 GLU A N 1
ATOM 3077 C CA . GLU A 1 395 ? -69.128 -29.544 58.660 1.00 50.44 395 GLU A CA 1
ATOM 3078 C C . GLU A 1 395 ? -68.728 -28.174 59.223 1.00 50.44 395 GLU A C 1
ATOM 3080 O O . GLU A 1 395 ? -69.130 -27.792 60.323 1.00 50.44 395 GLU A O 1
ATOM 3085 N N . GLY A 1 396 ? -67.937 -27.422 58.462 1.00 44.09 396 GLY A N 1
ATOM 3086 C CA . GLY A 1 396 ? -67.490 -26.100 58.881 1.00 44.09 396 GLY A CA 1
ATOM 3087 C C . GLY A 1 396 ? -66.598 -25.431 57.849 1.00 44.09 396 GLY A C 1
ATOM 3088 O O . GLY A 1 396 ? -65.396 -25.337 58.042 1.00 44.09 396 GLY A O 1
ATOM 3089 N N . LEU A 1 397 ? -67.217 -24.985 56.752 1.00 49.56 397 LEU A N 1
ATOM 3090 C CA . LEU A 1 397 ? -66.771 -23.875 55.898 1.00 49.56 397 LEU A CA 1
ATOM 3091 C C . LEU A 1 397 ? -65.317 -23.940 55.383 1.00 49.56 397 LEU A C 1
ATOM 3093 O O . LEU A 1 397 ? -64.398 -23.305 55.893 1.00 49.56 397 LEU A O 1
ATOM 3097 N N . ARG A 1 398 ? -65.154 -24.645 54.256 1.00 40.62 398 ARG A N 1
ATOM 3098 C CA . ARG A 1 398 ? -64.011 -24.507 53.343 1.00 40.62 398 ARG A CA 1
ATOM 3099 C C . ARG A 1 398 ? -63.950 -23.084 52.764 1.00 40.62 398 ARG A C 1
ATOM 3101 O O . ARG A 1 398 ? -64.701 -22.771 51.844 1.00 40.62 398 ARG A O 1
ATOM 3108 N N . SER A 1 399 ? -62.994 -22.283 53.228 1.00 45.91 399 SER A N 1
ATOM 3109 C CA . SER A 1 399 ? -62.351 -21.253 52.397 1.00 45.91 399 SER A CA 1
ATOM 3110 C C . SER A 1 399 ? -61.254 -21.918 51.546 1.00 45.91 399 SER A C 1
ATOM 3112 O O . SER A 1 399 ? -60.395 -22.583 52.129 1.00 45.91 399 SER A O 1
ATOM 3114 N N . PRO A 1 400 ? -61.240 -21.781 50.204 1.00 46.34 400 PRO A N 1
ATOM 3115 C CA . PRO A 1 400 ? -60.259 -22.450 49.343 1.00 46.34 400 PRO A CA 1
ATOM 3116 C C . PRO A 1 400 ? -58.889 -21.753 49.220 1.00 46.34 400 PRO A C 1
ATOM 3118 O O . PRO A 1 400 ? -58.035 -22.257 48.498 1.00 46.34 400 PRO A O 1
ATOM 3121 N N . ASP A 1 401 ? -58.622 -20.656 49.932 1.00 45.88 401 ASP A N 1
ATOM 3122 C CA . ASP A 1 401 ? -57.482 -19.780 49.594 1.00 45.88 401 ASP A CA 1
ATOM 3123 C C . ASP A 1 401 ? -56.182 -20.008 50.390 1.00 45.88 401 ASP A C 1
ATOM 3125 O O . ASP A 1 401 ? -55.233 -19.243 50.246 1.00 45.88 401 ASP A O 1
ATOM 3129 N N . SER A 1 402 ? -56.072 -21.073 51.194 1.00 47.75 402 SER A N 1
ATOM 3130 C CA . SER A 1 402 ? -54.897 -21.291 52.067 1.00 47.75 402 SER A CA 1
ATOM 3131 C C . SER A 1 402 ? -54.121 -22.591 51.798 1.00 47.75 402 SER A C 1
ATOM 3133 O O . SER A 1 402 ? -53.549 -23.183 52.709 1.00 47.75 402 SER A O 1
ATOM 3135 N N . VAL A 1 403 ? -54.102 -23.069 50.545 1.00 45.75 403 VAL A N 1
ATOM 3136 C CA . VAL A 1 403 ? -53.302 -24.252 50.134 1.00 45.75 403 VAL A CA 1
ATOM 3137 C C . VAL A 1 403 ? -52.256 -23.926 49.053 1.00 45.75 403 VAL A C 1
ATOM 3139 O O . VAL A 1 403 ? -51.388 -24.743 48.772 1.00 45.75 403 VAL A O 1
ATOM 3142 N N . LEU A 1 404 ? -52.228 -22.703 48.512 1.00 51.84 404 LEU A N 1
ATOM 3143 C CA . LEU A 1 404 ? -51.229 -22.311 47.502 1.00 51.84 404 LEU A CA 1
ATOM 3144 C C . LEU A 1 404 ? -49.910 -21.762 48.083 1.00 51.84 404 LEU A C 1
ATOM 3146 O O . LEU A 1 404 ? -48.967 -21.534 47.334 1.00 51.84 404 LEU A O 1
ATOM 3150 N N . SER A 1 405 ? -49.788 -21.582 49.405 1.00 52.31 405 SER A N 1
ATOM 3151 C CA . SER A 1 405 ? -48.566 -21.011 50.006 1.00 52.31 405 SER A CA 1
ATOM 3152 C C . SER A 1 405 ? -47.451 -22.031 50.278 1.00 52.31 405 SER A C 1
ATOM 3154 O O . SER A 1 405 ? -46.306 -21.620 50.462 1.00 52.31 405 SER A O 1
ATOM 3156 N N . LEU A 1 406 ? -47.744 -23.338 50.319 1.00 53.75 406 LEU A N 1
ATOM 3157 C CA . LEU A 1 406 ? -46.721 -24.366 50.567 1.00 53.75 406 LEU A CA 1
ATOM 3158 C C . LEU A 1 406 ? -45.936 -24.750 49.299 1.00 53.75 406 LEU A C 1
ATOM 3160 O O . LEU A 1 406 ? -44.830 -25.271 49.402 1.00 53.75 406 LEU A O 1
ATOM 3164 N N . ASP A 1 407 ? -46.484 -24.468 48.114 1.00 63.38 407 ASP A N 1
ATOM 3165 C CA . ASP A 1 407 ? -45.851 -24.799 46.829 1.00 63.38 407 ASP A CA 1
ATOM 3166 C C . ASP A 1 407 ? -44.735 -23.796 46.469 1.00 63.38 407 ASP A C 1
ATOM 3168 O O . ASP A 1 407 ? -43.732 -24.140 45.844 1.00 63.38 407 ASP A O 1
ATOM 3172 N N . GLY A 1 408 ? -44.838 -22.557 46.969 1.00 78.12 408 GLY A N 1
ATOM 3173 C CA . GLY A 1 408 ? -43.824 -21.520 46.762 1.00 78.12 408 GLY A CA 1
ATOM 3174 C C . GLY A 1 408 ? -42.465 -21.861 47.381 1.00 78.12 408 GLY A C 1
ATOM 3175 O O . GLY A 1 408 ? -41.433 -21.666 46.740 1.00 78.12 408 GLY A O 1
ATOM 3176 N N . SER A 1 409 ? -42.440 -22.432 48.592 1.00 79.50 409 SER A N 1
ATOM 3177 C CA . SER A 1 409 ? -41.183 -22.833 49.242 1.00 79.50 409 SER A CA 1
ATOM 3178 C C . SER A 1 409 ? -40.543 -24.032 48.542 1.00 79.50 409 SER A C 1
ATOM 3180 O O . SER A 1 409 ? -39.326 -24.074 48.371 1.00 79.50 409 SER A O 1
ATOM 3182 N N . GLN A 1 410 ? -41.354 -24.975 48.059 1.00 82.12 410 GLN A N 1
ATOM 3183 C CA . GLN A 1 410 ? -40.868 -26.147 47.339 1.00 82.12 410 GLN A CA 1
ATOM 3184 C C . GLN A 1 410 ? -40.316 -25.777 45.956 1.00 82.12 410 GLN A C 1
ATOM 3186 O O . GLN A 1 410 ? -39.285 -26.304 45.533 1.00 82.12 410 GLN A O 1
ATOM 3191 N N . GLN A 1 411 ? -40.941 -24.814 45.278 1.00 86.06 411 GLN A N 1
ATOM 3192 C CA . GLN A 1 411 ? -40.426 -24.257 44.032 1.00 86.06 411 GLN A CA 1
ATOM 3193 C C . GLN A 1 411 ? -39.123 -23.476 44.247 1.00 86.06 411 GLN A C 1
ATOM 3195 O O . GLN A 1 411 ? -38.197 -23.599 43.445 1.00 86.06 411 GLN A O 1
ATOM 3200 N N . GLN A 1 412 ? -39.007 -22.739 45.352 1.00 87.06 412 GLN A N 1
ATOM 3201 C CA . GLN A 1 412 ? -37.780 -22.028 45.703 1.00 87.06 412 GLN A CA 1
ATOM 3202 C C . GLN A 1 412 ? -36.623 -22.996 46.001 1.00 87.06 412 GLN A C 1
ATOM 3204 O O . GLN A 1 412 ? -35.513 -22.777 45.521 1.00 87.06 412 GLN A O 1
ATOM 3209 N N . ILE A 1 413 ? -36.888 -24.106 46.704 1.00 89.50 413 ILE A N 1
ATOM 3210 C CA . ILE A 1 413 ? -35.900 -25.172 46.943 1.00 89.50 413 ILE A CA 1
ATOM 3211 C C . ILE A 1 413 ? -35.427 -25.781 45.617 1.00 89.50 413 ILE A C 1
ATOM 3213 O O . ILE A 1 413 ? -34.223 -25.880 45.400 1.00 89.50 413 ILE A O 1
ATOM 3217 N N . ARG A 1 414 ? -36.340 -26.096 44.687 1.00 91.69 414 ARG A N 1
ATOM 3218 C CA . ARG A 1 414 ? -35.965 -26.610 43.355 1.00 91.69 414 ARG A CA 1
ATOM 3219 C C . ARG A 1 414 ? -35.096 -25.628 42.570 1.00 91.69 414 ARG A C 1
ATOM 3221 O O . ARG A 1 414 ? -34.146 -26.047 41.918 1.00 91.69 414 ARG A O 1
ATOM 3228 N N . MET A 1 415 ? -35.382 -24.325 42.651 1.00 90.75 415 MET A N 1
ATOM 3229 C CA . MET A 1 415 ? -34.526 -23.318 42.018 1.00 90.75 415 MET A CA 1
ATOM 3230 C C . MET A 1 415 ? -33.134 -23.271 42.650 1.00 90.75 415 MET A C 1
ATOM 3232 O O . MET A 1 415 ? -32.148 -23.202 41.921 1.00 90.75 415 MET A O 1
ATOM 3236 N N . PHE A 1 416 ? -33.029 -23.335 43.981 1.00 93.50 416 PHE A N 1
ATOM 3237 C CA . PHE A 1 416 ? -31.731 -23.385 44.658 1.00 93.50 416 PHE A CA 1
ATOM 3238 C C . PHE A 1 416 ? -30.942 -24.649 44.308 1.00 93.50 416 PHE A C 1
ATOM 3240 O O . PHE A 1 416 ? -29.740 -24.554 44.072 1.00 93.50 416 PHE A O 1
ATOM 3247 N N . GLU A 1 417 ? -31.600 -25.803 44.201 1.00 94.50 417 GLU A N 1
ATOM 3248 C CA . GLU A 1 417 ? -30.973 -27.047 43.746 1.00 94.50 417 GLU A CA 1
ATOM 3249 C C . GLU A 1 417 ? -30.459 -26.936 42.305 1.00 94.50 417 GLU A C 1
ATOM 3251 O O . GLU A 1 417 ? -29.342 -27.364 42.016 1.00 94.50 417 GLU A O 1
ATOM 3256 N N . ASP A 1 418 ? -31.229 -26.324 41.401 1.00 94.94 418 ASP A N 1
ATOM 3257 C CA . ASP A 1 418 ? -30.804 -26.105 40.017 1.00 94.94 418 ASP A CA 1
ATOM 3258 C C . ASP A 1 418 ? -29.652 -25.093 39.912 1.00 94.94 418 ASP A C 1
ATOM 3260 O O . ASP A 1 418 ? -28.725 -25.302 39.123 1.00 94.94 418 ASP A O 1
ATOM 3264 N N . TYR A 1 419 ? -29.657 -24.025 40.718 1.00 94.31 419 TYR A N 1
ATOM 3265 C CA . TYR A 1 419 ? -28.532 -23.089 40.799 1.00 94.31 419 TYR A CA 1
ATOM 3266 C C . TYR A 1 419 ? -27.284 -23.754 41.369 1.00 94.31 419 TYR A C 1
ATOM 3268 O O . TYR A 1 419 ? -26.210 -23.607 40.787 1.00 94.31 419 TYR A O 1
ATOM 3276 N N . TYR A 1 420 ? -27.423 -24.528 42.446 1.00 95.00 420 TYR A N 1
ATOM 3277 C CA . TYR A 1 420 ? -26.314 -25.269 43.033 1.00 95.00 420 TYR A CA 1
ATOM 3278 C C . TYR A 1 420 ? -25.727 -26.260 42.029 1.00 95.00 420 TYR A C 1
ATOM 3280 O O . TYR A 1 420 ? -24.521 -26.268 41.831 1.00 95.00 420 TYR A O 1
ATOM 3288 N N . ARG A 1 421 ? -26.569 -27.011 41.306 1.00 96.56 421 ARG A N 1
ATOM 3289 C CA . ARG A 1 421 ? -26.124 -27.969 40.280 1.00 96.56 421 ARG A CA 1
ATOM 3290 C C . ARG A 1 421 ? -25.394 -27.289 39.115 1.00 96.56 421 ARG A C 1
ATOM 3292 O O . ARG A 1 421 ? -24.469 -27.856 38.543 1.00 96.56 421 ARG A O 1
ATOM 3299 N N . ARG A 1 422 ? -25.796 -26.069 38.736 1.00 95.25 422 ARG A N 1
ATOM 3300 C CA . ARG A 1 422 ? -25.076 -25.273 37.724 1.00 95.25 422 ARG A CA 1
ATOM 3301 C C . ARG A 1 422 ? -23.744 -24.752 38.257 1.00 95.25 422 ARG A C 1
ATOM 3303 O O . ARG A 1 422 ? -22.756 -24.790 37.532 1.00 95.25 422 ARG A O 1
ATOM 3310 N N . LEU A 1 423 ? -23.714 -24.274 39.499 1.00 93.50 423 LEU A N 1
ATOM 3311 C CA . LEU A 1 423 ? -22.494 -23.783 40.136 1.00 93.50 423 LEU A CA 1
ATOM 3312 C C . LEU A 1 423 ? -21.491 -24.916 40.375 1.00 93.50 423 LEU A C 1
ATOM 3314 O O . LEU A 1 423 ? -20.322 -24.748 40.046 1.00 93.50 423 LEU A O 1
ATOM 3318 N N . SER A 1 424 ? -21.941 -26.085 40.832 1.00 95.19 424 SER A N 1
ATOM 3319 C CA . SER A 1 424 ? -21.089 -27.265 40.994 1.00 95.19 424 SER A CA 1
ATOM 3320 C C . SER A 1 424 ? -20.525 -27.740 39.654 1.00 95.19 424 SER A C 1
ATOM 3322 O O . SER A 1 424 ? -19.344 -28.065 39.567 1.00 95.19 424 SER A O 1
ATOM 3324 N N . ALA A 1 425 ? -21.308 -27.669 38.569 1.00 96.44 425 ALA A N 1
ATOM 3325 C CA . ALA A 1 425 ? -20.825 -27.966 37.220 1.00 96.44 425 ALA A CA 1
ATOM 3326 C C . ALA A 1 425 ? -19.753 -26.976 36.723 1.00 96.44 425 ALA A C 1
ATOM 3328 O O . ALA A 1 425 ? -18.823 -27.385 36.029 1.00 96.44 425 ALA A O 1
ATOM 3329 N N . ILE A 1 426 ? -19.860 -25.689 37.074 1.00 94.06 426 ILE A N 1
ATOM 3330 C CA . ILE A 1 426 ? -18.857 -24.665 36.728 1.00 94.06 426 ILE A CA 1
ATOM 3331 C C . ILE A 1 426 ? -17.570 -24.876 37.531 1.00 94.06 426 ILE A C 1
ATOM 3333 O O . ILE A 1 426 ? -16.480 -24.827 36.966 1.00 94.06 426 ILE A O 1
ATOM 3337 N N . VAL A 1 427 ? -17.704 -25.131 38.834 1.00 95.88 427 VAL A N 1
ATOM 3338 C CA . VAL A 1 427 ? -16.576 -25.350 39.754 1.00 95.88 427 VAL A CA 1
ATOM 3339 C C . VAL A 1 427 ? -15.952 -26.738 39.563 1.00 95.88 427 VAL A C 1
ATOM 3341 O O . VAL A 1 427 ? -14.817 -26.966 39.968 1.00 95.88 427 VAL A O 1
ATOM 3344 N N . GLN A 1 428 ? -16.662 -27.650 38.890 1.00 96.75 428 GLN A N 1
ATOM 3345 C CA . GLN A 1 428 ? -16.308 -29.065 38.735 1.00 96.75 428 GLN A CA 1
ATOM 3346 C C . GLN A 1 428 ? -16.123 -29.779 40.085 1.00 96.75 428 GLN A C 1
ATOM 3348 O O . GLN A 1 428 ? -15.352 -30.732 40.191 1.00 96.75 428 GLN A O 1
ATOM 3353 N N . SER A 1 429 ? -16.842 -29.324 41.113 1.00 96.31 429 SER A N 1
ATOM 3354 C CA . SER A 1 429 ? -16.850 -29.911 42.452 1.00 96.31 429 SER A CA 1
ATOM 3355 C C . SER A 1 429 ? -18.263 -29.889 43.014 1.00 96.31 429 SER A C 1
ATOM 3357 O O . SER A 1 429 ? -18.944 -28.866 42.961 1.00 96.31 429 SER A O 1
ATOM 3359 N N . ASP A 1 430 ? -18.690 -31.023 43.566 1.00 95.62 430 ASP A N 1
ATOM 3360 C CA . ASP A 1 430 ? -19.969 -31.154 44.269 1.00 95.62 430 ASP A CA 1
ATOM 3361 C C . ASP A 1 430 ? -19.865 -30.750 45.751 1.00 95.62 430 ASP A C 1
ATOM 3363 O O . ASP A 1 430 ? -20.883 -30.725 46.449 1.00 95.62 430 ASP A O 1
ATOM 3367 N N . ALA A 1 431 ? -18.657 -30.429 46.239 1.00 96.25 431 ALA A N 1
ATOM 3368 C CA . ALA A 1 431 ? -18.439 -29.948 47.599 1.00 96.25 431 ALA A CA 1
ATOM 3369 C C . ALA A 1 431 ? -18.957 -28.511 47.748 1.00 96.25 431 ALA A C 1
ATOM 3371 O O . ALA A 1 431 ? -18.598 -27.612 46.982 1.00 96.25 431 ALA A O 1
ATOM 3372 N N . ILE A 1 432 ? -19.803 -28.289 48.757 1.00 93.94 432 ILE A N 1
ATOM 3373 C CA . ILE A 1 432 ? -20.441 -26.988 48.981 1.00 93.94 432 ILE A CA 1
ATOM 3374 C C . ILE A 1 432 ? -19.409 -25.925 49.349 1.00 93.94 432 ILE A C 1
ATOM 3376 O O . ILE A 1 432 ? -19.550 -24.771 48.955 1.00 93.94 432 ILE A O 1
ATOM 3380 N N . GLU A 1 433 ? -18.336 -26.328 50.027 1.00 95.88 433 GLU A N 1
ATOM 3381 C CA . GLU A 1 433 ? -17.223 -25.471 50.411 1.00 95.88 433 GLU A CA 1
ATOM 3382 C C . GLU A 1 433 ? -16.527 -24.883 49.177 1.00 95.88 433 GLU A C 1
ATOM 3384 O O . GLU A 1 433 ? -16.302 -23.674 49.126 1.00 95.88 433 GLU A O 1
ATOM 3389 N N . ASP A 1 434 ? -16.278 -25.692 48.144 1.00 94.75 434 ASP A N 1
ATOM 3390 C CA . ASP A 1 434 ? -15.632 -25.241 46.906 1.00 94.75 434 ASP A CA 1
ATOM 3391 C C . ASP A 1 434 ? -16.532 -24.279 46.123 1.00 94.75 434 ASP A C 1
ATOM 3393 O O . ASP A 1 434 ? -16.071 -23.257 45.611 1.00 94.75 434 ASP A O 1
ATOM 3397 N N . VAL A 1 435 ? -17.838 -24.567 46.074 1.00 94.00 435 VAL A N 1
ATOM 3398 C CA . VAL A 1 435 ? -18.828 -23.691 45.433 1.00 94.00 435 VAL A CA 1
ATOM 3399 C C . VAL A 1 435 ? -18.933 -22.352 46.166 1.00 94.00 435 VAL A C 1
ATOM 3401 O O . VAL A 1 435 ? -18.927 -21.300 45.523 1.00 94.00 435 VAL A O 1
ATOM 3404 N N . THR A 1 436 ? -18.976 -22.362 47.503 1.00 93.25 436 THR A N 1
ATOM 3405 C CA . THR A 1 436 ? -18.981 -21.125 48.303 1.00 93.25 436 THR A CA 1
ATOM 3406 C C . THR A 1 436 ? -17.673 -20.347 48.164 1.00 93.25 436 THR A C 1
ATOM 3408 O O . THR A 1 436 ? -17.713 -19.141 47.929 1.00 93.25 436 THR A O 1
ATOM 3411 N N . GLY A 1 437 ? -16.521 -21.024 48.180 1.00 93.44 437 GLY A N 1
ATOM 3412 C CA . GLY A 1 437 ? -15.215 -20.399 47.978 1.00 93.44 437 GLY A CA 1
ATOM 3413 C C . GLY A 1 437 ? -15.078 -19.761 46.595 1.00 93.44 437 GLY A C 1
ATOM 3414 O O . GLY A 1 437 ? -14.552 -18.655 46.472 1.00 93.44 437 GLY A O 1
ATOM 3415 N N . PHE A 1 438 ? -15.619 -20.403 45.556 1.00 95.19 438 PHE A N 1
ATOM 3416 C CA . PHE A 1 438 ? -15.703 -19.822 44.219 1.00 95.19 438 PHE A CA 1
ATOM 3417 C C . PHE A 1 438 ? -16.608 -18.585 44.184 1.00 95.19 438 PHE A C 1
ATOM 3419 O O . PHE A 1 438 ? -16.240 -17.579 43.579 1.00 95.19 438 PHE A O 1
ATOM 3426 N N . MET A 1 439 ? -17.772 -18.624 44.841 1.00 93.12 439 MET A N 1
ATOM 3427 C CA . MET A 1 439 ? -18.671 -17.469 44.912 1.00 93.12 439 MET A CA 1
ATOM 3428 C C . MET A 1 439 ? -18.034 -16.282 45.636 1.00 93.12 439 MET A C 1
ATOM 3430 O O . MET A 1 439 ? -18.142 -15.160 45.141 1.00 93.12 439 MET A O 1
ATOM 3434 N N . ASP A 1 440 ? -17.337 -16.519 46.745 1.00 91.12 440 ASP A N 1
ATOM 3435 C CA . ASP A 1 440 ? -16.632 -15.478 47.495 1.00 91.12 440 ASP A CA 1
ATOM 3436 C C . ASP A 1 440 ? -15.453 -14.910 46.696 1.00 91.12 440 ASP A C 1
ATOM 3438 O O . ASP A 1 440 ? -15.268 -13.693 46.632 1.00 91.12 440 ASP A O 1
ATOM 3442 N N . ALA A 1 441 ? -14.685 -15.762 46.008 1.00 89.75 441 ALA A N 1
ATOM 3443 C CA . ALA A 1 441 ? -13.631 -15.320 45.097 1.00 89.75 441 ALA A CA 1
ATOM 3444 C C . ALA A 1 441 ? -14.201 -14.469 43.948 1.00 89.75 441 ALA A C 1
ATOM 3446 O O . ALA A 1 441 ? -13.712 -13.370 43.689 1.00 89.75 441 ALA A O 1
ATOM 3447 N N . ALA A 1 442 ? -15.289 -14.920 43.318 1.00 88.75 442 ALA A N 1
ATOM 3448 C CA . ALA A 1 442 ? -15.969 -14.195 42.248 1.00 88.75 442 ALA A CA 1
ATOM 3449 C C . ALA A 1 442 ? -16.635 -12.895 42.736 1.00 88.75 442 ALA A C 1
ATOM 3451 O O . ALA A 1 442 ? -16.762 -11.935 41.974 1.00 88.75 442 ALA A O 1
ATOM 3452 N N . ALA A 1 443 ? -17.091 -12.840 43.990 1.00 86.94 443 ALA A N 1
ATOM 3453 C CA . ALA A 1 443 ? -17.586 -11.615 44.610 1.00 86.94 443 ALA A CA 1
ATOM 3454 C C . ALA A 1 443 ? -16.438 -10.624 44.842 1.00 86.94 443 ALA A C 1
ATOM 3456 O O . ALA A 1 443 ? -16.555 -9.458 44.469 1.00 86.94 443 ALA A O 1
ATOM 3457 N N . ASN A 1 444 ? -15.304 -11.090 45.368 1.00 89.31 444 ASN A N 1
ATOM 3458 C CA . ASN A 1 444 ? -14.109 -10.270 45.573 1.00 89.31 444 ASN A CA 1
ATOM 3459 C C . ASN A 1 444 ? -13.547 -9.718 44.255 1.00 89.31 444 ASN A C 1
ATOM 3461 O O . ASN A 1 444 ? -13.172 -8.547 44.193 1.00 89.31 444 ASN A O 1
ATOM 3465 N N . GLU A 1 445 ? -13.525 -10.518 43.186 1.00 88.69 445 GLU A N 1
ATOM 3466 C CA . GLU A 1 445 ? -13.140 -10.031 41.858 1.00 88.69 445 GLU A CA 1
ATOM 3467 C C . GLU A 1 445 ? -14.125 -8.993 41.317 1.00 88.69 445 GLU A C 1
ATOM 3469 O O . GLU A 1 445 ? -13.691 -7.964 40.805 1.00 88.69 445 GLU A O 1
ATOM 3474 N N . ARG A 1 446 ? -15.437 -9.185 41.509 1.00 85.69 446 ARG A N 1
ATOM 3475 C CA . ARG A 1 446 ? -16.442 -8.177 41.132 1.00 85.69 446 ARG A CA 1
ATOM 3476 C C . ARG A 1 446 ? -16.259 -6.858 41.879 1.00 85.69 446 ARG A C 1
ATOM 3478 O O . ARG A 1 446 ? -16.305 -5.804 41.247 1.00 85.69 446 ARG A O 1
ATOM 3485 N N . TYR A 1 447 ? -16.010 -6.897 43.189 1.00 91.19 447 TYR A N 1
ATOM 3486 C CA . TYR A 1 447 ? -15.698 -5.691 43.964 1.00 91.19 447 TYR A CA 1
ATOM 3487 C C . TYR A 1 447 ? -14.419 -5.015 43.466 1.00 91.19 447 TYR A C 1
ATOM 3489 O O . TYR A 1 447 ? -14.392 -3.799 43.296 1.00 91.19 447 TYR A O 1
ATOM 3497 N N . LYS A 1 448 ? -13.387 -5.796 43.139 1.00 87.50 448 LYS A N 1
ATOM 3498 C CA . LYS A 1 448 ? -12.143 -5.276 42.569 1.00 87.50 448 LYS A CA 1
ATOM 3499 C C . LYS A 1 448 ? -12.367 -4.597 41.212 1.00 87.50 448 LYS A C 1
ATOM 3501 O O . LYS A 1 448 ? -11.869 -3.492 41.014 1.00 87.50 448 LYS A O 1
ATOM 3506 N N . SER A 1 449 ? -13.132 -5.209 40.308 1.00 84.56 449 SER A N 1
ATOM 3507 C CA . SER A 1 449 ? -13.485 -4.598 39.020 1.00 84.56 449 SER A CA 1
ATOM 3508 C C . SER A 1 449 ? -14.306 -3.318 39.196 1.00 84.56 449 SER A C 1
ATOM 3510 O O . SER A 1 449 ? -14.118 -2.357 38.453 1.00 84.56 449 SER A O 1
ATOM 3512 N N . PHE A 1 450 ? -15.186 -3.270 40.200 1.00 87.25 450 PHE A N 1
ATOM 3513 C CA . PHE A 1 450 ? -15.946 -2.065 40.535 1.00 87.25 450 PHE A CA 1
ATOM 3514 C C . PHE A 1 450 ? -15.041 -0.931 41.047 1.00 87.25 450 PHE A C 1
ATOM 3516 O O . PHE A 1 450 ? -15.190 0.215 40.623 1.00 87.25 450 PHE A O 1
ATOM 3523 N N . ASP A 1 451 ? -14.063 -1.239 41.900 1.00 87.25 451 ASP A N 1
ATOM 3524 C CA . ASP A 1 451 ? -13.078 -0.264 42.382 1.00 87.25 451 ASP A CA 1
ATOM 3525 C C . ASP A 1 451 ? -12.188 0.278 41.253 1.00 87.25 451 ASP A C 1
ATOM 3527 O O . ASP A 1 451 ? -11.908 1.478 41.211 1.00 87.25 451 ASP A O 1
ATOM 3531 N N . GLU A 1 452 ? -11.772 -0.587 40.323 1.00 87.00 452 GLU A N 1
ATOM 3532 C CA . GLU A 1 452 ? -10.991 -0.215 39.136 1.00 87.00 452 GLU A CA 1
ATOM 3533 C C . GLU A 1 452 ? -11.803 0.685 38.193 1.00 87.00 452 GLU A C 1
ATOM 3535 O O . GLU A 1 452 ? -11.317 1.733 37.769 1.00 87.00 452 GLU A O 1
ATOM 3540 N N . MET A 1 453 ? -13.072 0.356 37.941 1.00 88.38 453 MET A N 1
ATOM 3541 C CA . MET A 1 453 ? -13.970 1.195 37.143 1.00 88.38 453 MET A CA 1
ATOM 3542 C C . MET A 1 453 ? -14.184 2.578 37.779 1.00 88.38 453 MET A C 1
ATOM 3544 O O . MET A 1 453 ? -14.121 3.596 37.089 1.00 88.38 453 MET A O 1
ATOM 3548 N N . ASN A 1 454 ? -14.369 2.640 39.101 1.00 86.56 454 ASN A N 1
ATOM 3549 C CA . ASN A 1 454 ? -14.477 3.909 39.825 1.00 86.56 454 ASN A CA 1
ATOM 3550 C C . ASN A 1 454 ? -13.161 4.701 39.836 1.00 86.56 454 ASN A C 1
ATOM 3552 O O . ASN A 1 454 ? -13.187 5.925 39.958 1.00 86.56 454 ASN A O 1
ATOM 3556 N N . ALA A 1 455 ? -12.008 4.032 39.756 1.00 86.12 455 ALA A N 1
ATOM 3557 C CA . ALA A 1 455 ? -10.719 4.699 39.597 1.00 86.12 455 ALA A CA 1
ATOM 3558 C C . ALA A 1 455 ? -10.603 5.339 38.211 1.00 86.12 455 ALA A C 1
ATOM 3560 O O . ALA A 1 455 ? -10.367 6.540 38.133 1.00 86.12 455 ALA A O 1
ATOM 3561 N N . ILE A 1 456 ? -10.915 4.590 37.149 1.00 87.25 456 ILE A N 1
ATOM 3562 C CA . ILE A 1 456 ? -10.913 5.101 35.770 1.00 87.25 456 ILE A CA 1
ATOM 3563 C C . ILE A 1 456 ? -11.868 6.294 35.620 1.00 87.25 456 ILE A C 1
ATOM 3565 O O . ILE A 1 456 ? -11.511 7.288 34.996 1.00 87.25 456 ILE A O 1
ATOM 3569 N N . GLN A 1 457 ? -13.060 6.246 36.227 1.00 87.81 457 GLN A N 1
ATOM 3570 C CA . GLN A 1 457 ? -13.988 7.385 36.212 1.00 87.81 457 GLN A CA 1
ATOM 3571 C C . GLN A 1 457 ? -13.417 8.630 36.905 1.00 87.81 457 GLN A C 1
ATOM 3573 O O . GLN A 1 457 ? -13.612 9.743 36.418 1.00 87.81 457 GLN A O 1
ATOM 3578 N N . ARG A 1 458 ? -12.703 8.459 38.026 1.00 92.19 458 ARG A N 1
ATOM 3579 C CA . ARG A 1 458 ? -12.028 9.571 38.711 1.00 92.19 458 ARG A CA 1
ATOM 3580 C C . ARG A 1 458 ? -10.903 10.157 37.857 1.00 92.19 458 ARG A C 1
ATOM 3582 O O . ARG A 1 458 ? -10.794 11.378 37.785 1.00 92.19 458 ARG A O 1
ATOM 3589 N N . ASP A 1 459 ? -10.132 9.312 37.182 1.00 90.31 459 ASP A N 1
ATOM 3590 C CA . ASP A 1 459 ? -9.024 9.740 36.324 1.00 90.31 459 ASP A CA 1
ATOM 3591 C C . ASP A 1 459 ? -9.531 10.444 35.057 1.00 90.31 459 ASP A C 1
ATOM 3593 O O . ASP A 1 459 ? -9.015 11.493 34.680 1.00 90.31 459 ASP A O 1
ATOM 3597 N N . MET A 1 460 ? -10.609 9.941 34.444 1.00 85.75 460 MET A N 1
ATOM 3598 C CA . MET A 1 460 ? -11.285 10.624 33.337 1.00 85.75 460 MET A CA 1
ATOM 3599 C C . MET A 1 460 ? -11.785 12.012 33.743 1.00 85.75 460 MET A C 1
ATOM 3601 O O . MET A 1 460 ? -11.544 12.979 33.024 1.00 85.75 460 MET A O 1
ATOM 3605 N N . ALA A 1 461 ? -12.435 12.130 34.905 1.00 88.69 461 ALA A N 1
ATOM 3606 C CA . ALA A 1 461 ? -12.896 13.421 35.409 1.00 88.69 461 ALA A CA 1
ATOM 3607 C C . ALA A 1 461 ? -11.727 14.390 35.676 1.00 88.69 461 ALA A C 1
ATOM 3609 O O . ALA A 1 461 ? -11.850 15.591 35.428 1.00 88.69 461 ALA A O 1
ATOM 3610 N N . ALA A 1 462 ? -10.581 13.881 36.144 1.00 89.81 462 ALA A N 1
ATOM 3611 C CA . ALA A 1 462 ? -9.370 14.679 36.326 1.00 89.81 462 ALA A CA 1
ATOM 3612 C C . ALA A 1 462 ? -8.800 15.172 34.984 1.00 89.81 462 ALA A C 1
ATOM 3614 O O . ALA A 1 462 ? -8.524 16.362 34.842 1.00 89.81 462 ALA A O 1
ATOM 3615 N N . LEU A 1 463 ? -8.709 14.300 33.974 1.00 90.06 463 LEU A N 1
ATOM 3616 C CA . LEU A 1 463 ? -8.248 14.667 32.630 1.00 90.06 463 LEU A CA 1
ATOM 3617 C C . LEU A 1 463 ? -9.183 15.670 31.941 1.00 90.06 463 LEU A C 1
ATOM 3619 O O . LEU A 1 463 ? -8.723 16.579 31.252 1.00 90.06 463 LEU A O 1
ATOM 3623 N N . GLU A 1 464 ? -10.498 15.548 32.130 1.00 88.50 464 GLU A N 1
ATOM 3624 C CA . GLU A 1 464 ? -11.462 16.535 31.634 1.00 88.50 464 GLU A CA 1
ATOM 3625 C C . GLU A 1 464 ? -11.276 17.900 32.307 1.00 88.50 464 GLU A C 1
ATOM 3627 O O . GLU A 1 464 ? -11.338 18.931 31.629 1.00 88.50 464 GLU A O 1
ATOM 3632 N N . ALA A 1 465 ? -10.985 17.921 33.611 1.00 91.50 465 ALA A N 1
ATOM 3633 C CA . ALA A 1 465 ? -10.667 19.147 34.335 1.00 91.50 465 ALA A CA 1
ATOM 3634 C C . ALA A 1 465 ? -9.351 19.783 33.849 1.00 91.50 465 ALA A C 1
ATOM 3636 O O . ALA A 1 465 ? -9.302 20.996 33.637 1.00 91.50 465 ALA A O 1
ATOM 3637 N N . GLU A 1 466 ? -8.308 18.986 33.599 1.00 93.44 466 GLU A N 1
ATOM 3638 C CA . GLU A 1 466 ? -7.042 19.463 33.025 1.00 93.44 466 GLU A CA 1
ATOM 3639 C C . GLU A 1 466 ? -7.224 20.001 31.605 1.00 93.44 466 GLU A C 1
ATOM 3641 O O . GLU A 1 466 ? -6.761 21.098 31.286 1.00 93.44 466 GLU A O 1
ATOM 3646 N N . LYS A 1 467 ? -7.969 19.284 30.758 1.00 91.62 467 LYS A N 1
ATOM 3647 C CA . LYS A 1 467 ? -8.321 19.746 29.412 1.00 91.62 467 LYS A CA 1
ATOM 3648 C C . LYS A 1 467 ? -9.072 21.075 29.465 1.00 91.62 467 LYS A C 1
ATOM 3650 O O . LYS A 1 467 ? -8.766 21.977 28.685 1.00 91.62 467 LYS A O 1
ATOM 3655 N N . ALA A 1 468 ? -10.036 21.222 30.374 1.00 91.62 468 ALA A N 1
ATOM 3656 C CA . ALA A 1 468 ? -10.755 22.478 30.569 1.00 91.62 468 ALA A CA 1
ATOM 3657 C C . ALA A 1 468 ? -9.816 23.609 31.026 1.00 91.62 468 ALA A C 1
ATOM 3659 O O . ALA A 1 468 ? -9.921 24.727 30.520 1.00 91.62 468 ALA A O 1
ATOM 3660 N N . ALA A 1 469 ? -8.861 23.318 31.913 1.00 91.69 469 ALA A N 1
ATOM 3661 C CA . ALA A 1 469 ? -7.856 24.281 32.357 1.00 91.69 469 ALA A CA 1
ATOM 3662 C C . ALA A 1 469 ? -6.921 24.717 31.215 1.00 91.69 469 ALA A C 1
ATOM 3664 O O . ALA A 1 469 ? -6.690 25.913 31.041 1.00 91.69 469 ALA A O 1
ATOM 3665 N N . LEU A 1 470 ? -6.442 23.784 30.388 1.00 89.19 470 LEU A N 1
ATOM 3666 C CA . LEU A 1 470 ? -5.609 24.092 29.220 1.00 89.19 470 LEU A CA 1
ATOM 3667 C C . LEU A 1 470 ? -6.381 24.891 28.164 1.00 89.19 470 LEU A C 1
ATOM 3669 O O . LEU A 1 470 ? -5.863 25.867 27.626 1.00 89.19 470 LEU A O 1
ATOM 3673 N N . MET A 1 471 ? -7.646 24.550 27.913 1.00 86.88 471 MET A N 1
ATOM 3674 C CA . MET A 1 471 ? -8.517 25.330 27.026 1.00 86.88 471 MET A CA 1
ATOM 3675 C C . MET A 1 471 ? -8.767 26.745 27.570 1.00 86.88 471 MET A C 1
ATOM 3677 O O . MET A 1 471 ? -8.791 27.703 26.794 1.00 86.88 471 MET A O 1
ATOM 3681 N N . ALA A 1 472 ? -8.901 26.913 28.889 1.00 88.00 472 ALA A N 1
ATOM 3682 C CA . ALA A 1 472 ? -8.987 28.227 29.529 1.00 88.00 472 ALA A CA 1
ATOM 3683 C C . ALA A 1 472 ? -7.676 29.026 29.389 1.00 88.00 472 ALA A C 1
ATOM 3685 O O . ALA A 1 472 ? -7.708 30.224 29.110 1.00 88.00 472 ALA A O 1
ATOM 3686 N N . GLN A 1 473 ? -6.517 28.372 29.506 1.00 84.31 473 GLN A N 1
ATOM 3687 C CA . GLN A 1 473 ? -5.213 29.011 29.293 1.00 84.31 473 GLN A CA 1
ATOM 3688 C C . GLN A 1 473 ? -4.997 29.422 27.831 1.00 84.31 473 GLN A C 1
ATOM 3690 O O . GLN A 1 473 ? -4.537 30.533 27.570 1.00 84.31 473 GLN A O 1
ATOM 3695 N N . LEU A 1 474 ? -5.371 28.573 26.871 1.00 81.81 474 LEU A N 1
ATOM 3696 C CA . LEU A 1 474 ? -5.249 28.868 25.440 1.00 81.81 474 LEU A CA 1
ATOM 3697 C C . LEU A 1 474 ? -6.205 29.982 24.999 1.00 81.81 474 LEU A C 1
ATOM 3699 O O . LEU A 1 474 ? -5.810 30.875 24.251 1.00 81.81 474 LEU A O 1
ATOM 3703 N N . SER A 1 475 ? -7.442 29.974 25.503 1.00 82.38 475 SER A N 1
ATOM 3704 C CA . SER A 1 475 ? -8.423 31.031 25.225 1.00 82.38 475 SER A CA 1
ATOM 3705 C C . SER A 1 475 ? -8.092 32.359 25.922 1.00 82.38 475 SER A C 1
ATOM 3707 O O . SER A 1 475 ? -8.373 33.418 25.364 1.00 82.38 475 SER A O 1
ATOM 3709 N N . GLY A 1 476 ? -7.442 32.330 27.091 1.00 72.94 476 GLY A N 1
ATOM 3710 C CA . GLY A 1 476 ? -7.018 33.528 27.826 1.00 72.94 476 GLY A CA 1
ATOM 3711 C C . GLY A 1 476 ? -5.643 34.096 27.436 1.00 72.94 476 GLY A C 1
ATOM 3712 O O . GLY A 1 476 ? -5.402 35.288 27.619 1.00 72.94 476 GLY A O 1
ATOM 3713 N N . GLY A 1 477 ? -4.731 33.281 26.895 1.00 56.69 477 GLY A N 1
ATOM 3714 C CA . GLY A 1 477 ? -3.322 33.648 26.678 1.00 56.69 477 GLY A CA 1
ATOM 3715 C C . GLY A 1 477 ? -2.971 34.211 25.294 1.00 56.69 477 GLY A C 1
ATOM 3716 O O . GLY A 1 477 ? -1.913 34.822 25.136 1.00 56.69 477 GLY A O 1
ATOM 3717 N N . GLY A 1 478 ? -3.840 34.046 24.291 1.00 53.19 478 GLY A N 1
ATOM 3718 C CA . GLY A 1 478 ? -3.529 34.371 22.889 1.00 53.19 478 GLY A CA 1
ATOM 3719 C C . GLY A 1 478 ? -3.642 35.848 22.483 1.00 53.19 478 GLY A C 1
ATOM 3720 O O . GLY A 1 478 ? -3.197 36.213 21.399 1.00 53.19 478 GLY A O 1
ATOM 3721 N N . GLY A 1 479 ? -4.222 36.717 23.321 1.00 50.84 479 GLY A N 1
ATOM 3722 C CA . GLY A 1 479 ? -4.584 38.082 22.905 1.00 50.84 479 GLY A CA 1
ATOM 3723 C C . GLY A 1 479 ? -3.582 39.196 23.231 1.00 50.84 479 GLY A C 1
ATOM 3724 O O . GLY A 1 479 ? -3.577 40.219 22.555 1.00 50.84 479 GLY A O 1
ATOM 3725 N N . ALA A 1 480 ? -2.734 39.043 24.255 1.00 53.09 480 ALA A N 1
ATOM 3726 C CA . ALA A 1 480 ? -2.052 40.207 24.844 1.00 53.09 480 ALA A CA 1
ATOM 3727 C C . ALA A 1 480 ? -0.559 40.354 24.497 1.00 53.09 480 ALA A C 1
ATOM 3729 O O . ALA A 1 480 ? -0.004 41.437 24.674 1.00 53.09 480 ALA A O 1
ATOM 3730 N N . ARG A 1 481 ? 0.119 39.308 23.997 1.00 49.66 481 ARG A N 1
ATOM 3731 C CA . ARG A 1 481 ? 1.587 39.342 23.809 1.00 49.66 481 ARG A CA 1
ATOM 3732 C C . ARG A 1 481 ? 2.074 39.548 22.371 1.00 49.66 481 ARG A C 1
ATOM 3734 O O . ARG A 1 481 ? 3.226 39.925 22.192 1.00 49.66 481 ARG A O 1
ATOM 3741 N N . ALA A 1 482 ? 1.212 39.396 21.363 1.00 46.38 482 ALA A N 1
ATOM 3742 C CA . ALA A 1 482 ? 1.588 39.591 19.955 1.00 46.38 482 ALA A CA 1
ATOM 3743 C C . ALA A 1 482 ? 1.465 41.050 19.458 1.00 46.38 482 ALA A C 1
ATOM 3745 O O . ALA A 1 482 ? 1.960 41.370 18.382 1.00 46.38 482 ALA A O 1
ATOM 3746 N N . ALA A 1 483 ? 0.861 41.958 20.235 1.00 46.50 483 ALA A N 1
ATOM 3747 C CA . ALA A 1 483 ? 0.681 43.361 19.836 1.00 46.50 483 ALA A CA 1
ATOM 3748 C C . ALA A 1 483 ? 1.802 44.314 20.312 1.00 46.50 483 ALA A C 1
ATOM 3750 O O . ALA A 1 483 ? 1.845 45.467 19.892 1.00 46.50 483 ALA A O 1
ATOM 3751 N N . ALA A 1 484 ? 2.733 43.860 21.159 1.00 47.19 484 ALA A N 1
ATOM 3752 C CA . ALA A 1 484 ? 3.716 44.737 21.811 1.00 47.19 484 ALA A CA 1
ATOM 3753 C C . ALA A 1 484 ? 5.034 44.952 21.032 1.00 47.19 484 ALA A C 1
ATOM 3755 O O . ALA A 1 484 ? 5.930 45.617 21.545 1.00 47.19 484 ALA A O 1
ATOM 3756 N N . LEU A 1 485 ? 5.174 44.426 19.807 1.00 50.62 485 LEU A N 1
ATOM 3757 C CA . LEU A 1 485 ? 6.415 44.549 19.021 1.00 50.62 485 LEU A CA 1
ATOM 3758 C C . LEU A 1 485 ? 6.304 45.375 17.729 1.00 50.62 485 LEU A C 1
ATOM 3760 O O . LEU A 1 485 ? 7.305 45.477 17.025 1.00 50.62 485 LEU A O 1
ATOM 3764 N N . PHE A 1 486 ? 5.157 45.999 17.413 1.00 45.59 486 PHE A N 1
ATOM 3765 C CA . PHE A 1 486 ? 4.999 46.666 16.105 1.00 45.59 486 PHE A CA 1
ATOM 3766 C C . PHE A 1 486 ? 4.611 48.150 16.070 1.00 45.59 486 PHE A C 1
ATOM 3768 O O . PHE A 1 486 ? 4.559 48.706 14.980 1.00 45.59 486 PHE A O 1
ATOM 3775 N N . PHE A 1 487 ? 4.437 48.852 17.192 1.00 38.94 487 PHE A N 1
ATOM 3776 C CA . PHE A 1 487 ? 4.343 50.320 17.149 1.00 38.94 487 PHE A CA 1
ATOM 3777 C C . PHE A 1 487 ? 5.053 50.969 18.334 1.00 38.94 487 PHE A C 1
ATOM 3779 O O . PHE A 1 487 ? 4.506 51.120 19.422 1.00 38.94 487 PHE A O 1
ATOM 3786 N N . GLY A 1 488 ? 6.287 51.405 18.088 1.00 44.19 488 GLY A N 1
ATOM 3787 C CA . GLY A 1 488 ? 6.851 52.540 18.799 1.00 44.19 488 GLY A CA 1
ATOM 3788 C C . GLY A 1 488 ? 6.406 53.823 18.105 1.00 44.19 488 GLY A C 1
ATOM 3789 O O . GLY A 1 488 ? 6.772 54.026 16.953 1.00 44.19 488 GLY A O 1
ATOM 3790 N N . ALA A 1 489 ? 5.622 54.657 18.792 1.00 43.38 489 ALA A N 1
ATOM 3791 C CA . ALA A 1 489 ? 5.725 56.123 18.789 1.00 43.38 489 ALA A CA 1
ATOM 3792 C C . ALA A 1 489 ? 4.506 56.771 19.472 1.00 43.38 489 ALA A C 1
ATOM 3794 O O . ALA A 1 489 ? 3.396 56.709 18.957 1.00 43.38 489 ALA A O 1
ATOM 3795 N N . GLY A 1 490 ? 4.774 57.506 20.557 1.00 39.22 490 GLY A N 1
ATOM 3796 C CA . GLY A 1 490 ? 4.120 58.790 20.823 1.00 39.22 490 GLY A CA 1
ATOM 3797 C C . GLY A 1 490 ? 2.944 58.810 21.801 1.00 39.22 490 GLY A C 1
ATOM 3798 O O . GLY A 1 490 ? 1.841 58.407 21.461 1.00 39.22 490 GLY A O 1
ATOM 3799 N N . GLY A 1 491 ? 3.162 59.464 22.946 1.00 37.06 491 GLY A N 1
ATOM 3800 C CA . GLY A 1 491 ? 2.121 60.279 23.583 1.00 37.06 491 GLY A CA 1
ATOM 3801 C C . GLY A 1 491 ? 1.713 59.862 25.000 1.00 37.06 491 GLY A C 1
ATOM 3802 O O . GLY A 1 491 ? 1.129 58.795 25.162 1.00 37.06 491 GLY A O 1
ATOM 3803 N N . PRO A 1 492 ? 1.979 60.700 26.020 1.00 59.53 492 PRO A N 1
ATOM 3804 C CA . PRO A 1 492 ? 1.482 60.518 27.376 1.00 59.53 492 PRO A CA 1
ATOM 3805 C C . PRO A 1 492 ? 0.119 61.202 27.540 1.00 59.53 492 PRO A C 1
ATOM 3807 O O . PRO A 1 492 ? -0.062 62.297 27.027 1.00 59.53 492 PRO A O 1
ATOM 3810 N N . GLU A 1 493 ? -0.797 60.591 28.290 1.00 36.88 493 GLU A N 1
ATOM 3811 C CA . GLU A 1 493 ? -1.642 61.266 29.287 1.00 36.88 493 GLU A CA 1
ATOM 3812 C C . GLU A 1 493 ? -2.561 60.245 29.982 1.00 36.88 493 GLU A C 1
ATOM 3814 O O . GLU A 1 493 ? -3.284 59.470 29.361 1.00 36.88 493 GLU A O 1
ATOM 3819 N N . ALA A 1 494 ? -2.476 60.237 31.313 1.00 42.72 494 ALA A N 1
ATOM 3820 C CA . ALA A 1 494 ? -3.464 59.690 32.248 1.00 42.72 494 ALA A CA 1
ATOM 3821 C C . ALA A 1 494 ? -4.809 60.470 32.096 1.00 42.72 494 ALA A C 1
ATOM 3823 O O . ALA A 1 494 ? -4.755 61.532 31.476 1.00 42.72 494 ALA A O 1
ATOM 3824 N N . PRO A 1 495 ? -5.979 60.099 32.694 1.00 53.88 495 PRO A N 1
ATOM 3825 C CA . PRO A 1 495 ? -6.086 59.499 34.033 1.00 53.88 495 PRO A CA 1
ATOM 3826 C C . PRO A 1 495 ? -7.317 58.603 34.367 1.00 53.88 495 PRO A C 1
ATOM 3828 O O . PRO A 1 495 ? -8.309 58.536 33.657 1.00 53.88 495 PRO A O 1
ATOM 3831 N N . ALA A 1 496 ? -7.228 58.021 35.572 1.00 37.47 496 ALA A N 1
ATOM 3832 C CA . ALA A 1 496 ? -8.282 57.823 36.583 1.00 37.47 496 ALA A CA 1
ATOM 3833 C C . ALA A 1 496 ? -9.428 56.792 36.413 1.00 37.47 496 ALA A C 1
ATOM 3835 O O . ALA A 1 496 ? -10.273 56.886 35.534 1.00 37.47 496 ALA A O 1
ATOM 3836 N N . ASN A 1 497 ? -9.523 55.979 37.481 1.00 38.72 497 ASN A N 1
ATOM 3837 C CA . ASN A 1 497 ? -10.709 55.512 38.220 1.00 38.72 497 ASN A CA 1
ATOM 3838 C C . ASN A 1 497 ? -11.722 54.555 37.569 1.00 38.72 497 ASN A C 1
ATOM 3840 O O . ASN A 1 497 ? -12.344 54.888 36.572 1.00 38.72 497 ASN A O 1
ATOM 3844 N N . VAL A 1 498 ? -11.984 53.440 38.276 1.00 34.75 498 VAL A N 1
ATOM 3845 C CA . VAL A 1 498 ? -13.280 52.977 38.859 1.00 34.75 498 VAL A CA 1
ATOM 3846 C C . VAL A 1 498 ? -13.036 51.554 39.434 1.00 34.75 498 VAL A C 1
ATOM 3848 O O . VAL A 1 498 ? -12.579 50.683 38.707 1.00 34.75 498 VAL A O 1
ATOM 3851 N N . SER A 1 499 ? -12.968 51.388 40.771 1.00 35.75 499 SER A N 1
ATOM 3852 C CA . SER A 1 499 ? -13.919 50.637 41.654 1.00 35.75 499 SER A CA 1
ATOM 3853 C C . SER A 1 499 ? -14.368 49.275 41.084 1.00 35.75 499 SER A C 1
ATOM 3855 O O . SER A 1 499 ? -14.894 49.249 39.985 1.00 35.75 499 SER A O 1
ATOM 3857 N N . GLU A 1 500 ? -14.199 48.094 41.697 1.00 33.75 500 GLU A N 1
ATOM 3858 C CA . GLU A 1 500 ? -14.715 47.539 42.977 1.00 33.75 500 GLU A CA 1
ATOM 3859 C C . GLU A 1 500 ? -14.638 45.974 42.835 1.00 33.75 500 GLU A C 1
ATOM 3861 O O . GLU A 1 500 ? -14.333 45.510 41.736 1.00 33.75 500 GLU A O 1
ATOM 3866 N N . PRO A 1 501 ? -15.055 45.103 43.785 1.00 50.50 501 PRO A N 1
ATOM 3867 C CA . PRO A 1 501 ? -14.824 45.046 45.221 1.00 50.50 501 PRO A CA 1
ATOM 3868 C C . PRO A 1 501 ? -14.128 43.739 45.683 1.00 50.50 501 PRO A C 1
ATOM 3870 O O . PRO A 1 501 ? -14.003 42.726 44.998 1.00 50.50 501 PRO A O 1
ATOM 3873 N N . LEU A 1 502 ? -13.728 43.821 46.945 1.00 47.00 502 LEU A N 1
ATOM 3874 C CA . LEU A 1 502 ? -13.190 42.837 47.874 1.00 47.00 502 LEU A CA 1
ATOM 3875 C C . LEU A 1 502 ? -14.107 41.608 48.085 1.00 47.00 502 LEU A C 1
ATOM 3877 O O . LEU A 1 502 ? -15.221 41.791 48.557 1.00 47.00 502 LEU A O 1
ATOM 3881 N N . TRP A 1 503 ? -13.606 40.382 47.884 1.00 35.22 503 TRP A N 1
ATOM 3882 C CA . TRP A 1 503 ? -13.969 39.193 48.684 1.00 35.22 503 TRP A CA 1
ATOM 3883 C C . TRP A 1 503 ? -12.770 38.235 48.756 1.00 35.22 503 TRP A C 1
ATOM 3885 O O . TRP A 1 503 ? -12.379 37.618 47.769 1.00 35.22 503 TRP A O 1
ATOM 3895 N N . GLN A 1 504 ? -12.177 38.129 49.946 1.00 44.66 504 GLN A N 1
ATOM 3896 C CA . GLN A 1 504 ? -11.235 37.069 50.312 1.00 44.66 504 GLN A CA 1
ATOM 3897 C C . GLN A 1 504 ? -12.004 35.812 50.737 1.00 44.66 504 GLN A C 1
ATOM 3899 O O . GLN A 1 504 ? -12.978 35.921 51.485 1.00 44.66 504 GLN A O 1
ATOM 3904 N N . PRO A 1 505 ? -11.484 34.622 50.397 1.00 39.38 505 PRO A N 1
ATOM 3905 C CA . PRO A 1 505 ? -11.534 33.512 51.336 1.00 39.38 505 PRO A CA 1
ATOM 3906 C C . PRO A 1 505 ? -10.173 32.822 51.534 1.00 39.38 505 PRO A C 1
ATOM 3908 O O . PRO A 1 505 ? -9.265 32.874 50.710 1.00 39.38 505 PRO A O 1
ATOM 3911 N N . PHE A 1 506 ? -10.079 32.195 52.702 1.00 38.94 506 PHE A N 1
ATOM 3912 C CA . PHE A 1 506 ? -8.962 31.478 53.307 1.00 38.94 506 PHE A CA 1
ATOM 3913 C C . PHE A 1 506 ? -8.150 30.572 52.366 1.00 38.94 506 PHE A C 1
ATOM 3915 O O . PHE A 1 506 ? -8.687 29.689 51.704 1.00 38.94 506 PHE A O 1
ATOM 3922 N N . THR A 1 507 ? -6.825 30.717 52.421 1.00 37.12 507 THR A N 1
ATOM 3923 C CA . THR A 1 507 ? -5.849 29.788 51.836 1.00 37.12 507 THR A CA 1
ATOM 3924 C C . THR A 1 507 ? -5.407 28.731 52.852 1.00 37.12 507 THR A C 1
ATOM 3926 O O . THR A 1 507 ? -4.908 29.090 53.922 1.00 37.12 507 THR A O 1
ATOM 3929 N N . PRO A 1 508 ? -5.411 27.449 52.456 1.00 46.81 508 PRO A N 1
ATOM 3930 C CA . PRO A 1 508 ? -4.253 26.596 52.664 1.00 46.81 508 PRO A CA 1
ATOM 3931 C C . PRO A 1 508 ? -3.832 26.021 51.304 1.00 46.81 508 PRO A C 1
ATOM 3933 O O . PRO A 1 508 ? -4.209 24.915 50.935 1.00 46.81 508 PRO A O 1
ATOM 3936 N N . THR A 1 509 ? -3.060 26.793 50.535 1.00 47.97 509 THR A N 1
ATOM 3937 C CA . THR A 1 509 ? -2.633 26.409 49.174 1.00 47.97 509 THR A CA 1
ATOM 3938 C C . THR A 1 509 ? -1.146 26.682 48.949 1.00 47.97 509 THR A C 1
ATOM 3940 O O . THR A 1 509 ? -0.737 27.117 47.879 1.00 47.97 509 THR A O 1
ATOM 3943 N N . SER A 1 510 ? -0.301 26.454 49.958 1.00 49.91 510 SER A N 1
ATOM 3944 C CA . SER A 1 510 ? 1.154 26.605 49.794 1.00 49.91 510 SER A CA 1
ATOM 3945 C C . SER A 1 510 ? 1.837 25.365 49.202 1.00 49.91 510 SER A C 1
ATOM 3947 O O . SER A 1 510 ? 2.938 25.482 48.677 1.00 49.91 510 SER A O 1
ATOM 3949 N N . SER A 1 511 ? 1.199 24.189 49.220 1.00 51.75 511 SER A N 1
ATOM 3950 C CA . SER A 1 511 ? 1.770 22.953 48.655 1.00 51.75 511 SER A CA 1
ATOM 3951 C C . SER A 1 511 ? 1.467 22.750 47.167 1.00 51.75 511 SER A C 1
ATOM 3953 O O . SER A 1 511 ? 2.242 22.100 46.474 1.00 51.75 511 SER A O 1
ATOM 3955 N N . LEU A 1 512 ? 0.377 23.329 46.656 1.00 53.56 512 LEU A N 1
ATOM 3956 C CA . LEU A 1 512 ? -0.055 23.167 45.260 1.00 53.56 512 LEU A CA 1
ATOM 3957 C C . LEU A 1 512 ? 0.618 24.177 44.316 1.00 53.56 512 LEU A C 1
ATOM 3959 O O . LEU A 1 512 ? 0.917 23.848 43.174 1.00 53.56 512 LEU A O 1
ATOM 3963 N N . ALA A 1 513 ? 0.959 25.369 44.818 1.00 54.34 513 ALA A N 1
ATOM 3964 C CA . ALA A 1 513 ? 1.734 26.356 44.064 1.00 54.34 513 ALA A CA 1
ATOM 3965 C C . ALA A 1 513 ? 3.181 25.898 43.792 1.00 54.34 513 ALA A C 1
ATOM 3967 O O . ALA A 1 513 ? 3.752 26.268 42.774 1.00 54.34 513 ALA A O 1
ATOM 3968 N N . ALA A 1 514 ? 3.753 25.057 44.662 1.00 54.03 514 ALA A N 1
ATOM 3969 C CA . ALA A 1 514 ? 5.090 24.490 44.471 1.00 54.03 514 ALA A CA 1
ATOM 3970 C C . ALA A 1 514 ? 5.129 23.350 43.431 1.00 54.03 514 ALA A C 1
ATOM 3972 O O . ALA A 1 514 ? 6.189 23.066 42.885 1.00 54.03 514 ALA A O 1
ATOM 3973 N N . LEU A 1 515 ? 3.986 22.710 43.143 1.00 53.62 515 LEU A N 1
ATOM 3974 C CA . LEU A 1 515 ? 3.857 21.687 42.094 1.00 53.62 515 LEU A CA 1
ATOM 3975 C C . LEU A 1 515 ? 3.722 22.303 40.696 1.00 53.62 515 LEU A C 1
ATOM 3977 O O . LEU A 1 515 ? 4.184 21.716 39.727 1.00 53.62 515 LEU A O 1
ATOM 3981 N N . ALA A 1 516 ? 3.132 23.497 40.595 1.00 57.25 516 ALA A N 1
ATOM 3982 C CA . ALA A 1 516 ? 2.926 24.187 39.322 1.00 57.25 516 ALA A CA 1
ATOM 3983 C C . ALA A 1 516 ? 4.191 24.867 38.761 1.00 57.25 516 ALA A C 1
ATOM 3985 O O . ALA A 1 516 ? 4.172 25.324 37.624 1.00 57.25 516 ALA A O 1
ATOM 3986 N N . SER A 1 517 ? 5.272 24.960 39.544 1.00 56.56 517 SER A N 1
ATOM 3987 C CA . SER A 1 517 ? 6.541 25.584 39.136 1.00 56.56 517 SER A CA 1
ATOM 3988 C C . SER A 1 517 ? 7.683 24.585 38.914 1.00 56.56 517 SER A C 1
ATOM 3990 O O . SER A 1 517 ? 8.835 25.001 38.817 1.00 56.56 517 SER A O 1
ATOM 3992 N N . ALA A 1 518 ? 7.402 23.280 38.925 1.00 50.62 518 ALA A N 1
ATOM 3993 C CA . ALA A 1 518 ? 8.409 22.238 38.749 1.00 50.62 518 ALA A CA 1
ATOM 3994 C C . ALA A 1 518 ? 8.533 21.879 37.259 1.00 50.62 518 ALA A C 1
ATOM 3996 O O . ALA A 1 518 ? 7.819 21.012 36.764 1.00 50.62 518 ALA A O 1
ATOM 3997 N N . ASP A 1 519 ? 9.440 22.555 36.551 1.00 61.00 519 ASP A N 1
ATOM 3998 C CA . ASP A 1 519 ? 9.666 22.363 35.107 1.00 61.00 519 ASP A CA 1
ATOM 3999 C C . ASP A 1 519 ? 10.525 21.121 34.780 1.00 61.00 519 ASP A C 1
ATOM 4001 O O . ASP A 1 519 ? 10.749 20.812 33.609 1.00 61.00 519 ASP A O 1
ATOM 4005 N N . THR A 1 520 ? 11.017 20.381 35.786 1.00 65.06 520 THR A N 1
ATOM 4006 C CA . THR A 1 520 ? 11.872 19.201 35.576 1.00 65.06 520 THR A CA 1
ATOM 4007 C C . THR A 1 520 ? 11.422 17.966 36.366 1.00 65.06 520 THR A C 1
ATOM 4009 O O . THR A 1 520 ? 10.908 18.046 37.483 1.00 65.06 520 THR A O 1
ATOM 4012 N N . LEU A 1 521 ? 11.639 16.784 35.775 1.00 61.44 521 LEU A N 1
ATOM 4013 C CA . LEU A 1 521 ? 11.286 15.473 36.342 1.00 61.44 521 LEU A CA 1
ATOM 4014 C C . LEU A 1 521 ? 11.997 15.175 37.681 1.00 61.44 521 LEU A C 1
ATOM 4016 O O . LEU A 1 521 ? 11.438 14.480 38.530 1.00 61.44 521 LEU A O 1
ATOM 4020 N N . GLU A 1 522 ? 13.192 15.733 37.907 1.00 66.75 522 GLU A N 1
ATOM 4021 C CA . GLU A 1 522 ? 13.919 15.613 39.183 1.00 66.75 522 GLU A CA 1
ATOM 4022 C C . GLU A 1 522 ? 13.258 16.415 40.317 1.00 66.75 522 GLU A C 1
ATOM 4024 O O . GLU A 1 522 ? 13.216 15.948 41.463 1.00 66.75 522 GLU A O 1
ATOM 4029 N N . ASP A 1 523 ? 12.650 17.565 40.010 1.00 60.97 523 ASP A N 1
ATOM 4030 C CA . ASP A 1 523 ? 11.934 18.375 40.999 1.00 60.97 523 ASP A CA 1
ATOM 4031 C C . ASP A 1 523 ? 10.646 17.678 41.460 1.00 60.97 523 ASP A C 1
ATOM 4033 O O . ASP A 1 523 ? 10.366 17.627 42.663 1.00 60.97 523 ASP A O 1
ATOM 4037 N N . LEU A 1 524 ? 9.922 17.029 40.541 1.00 64.88 524 LEU A N 1
ATOM 4038 C CA . LEU A 1 524 ? 8.759 16.191 40.859 1.00 64.88 524 LEU A CA 1
ATOM 4039 C C . LEU A 1 524 ? 9.137 14.999 41.750 1.00 64.88 524 LEU A C 1
ATOM 4041 O O . LEU A 1 524 ? 8.472 14.770 42.764 1.00 64.88 524 LEU A O 1
ATOM 4045 N N . ALA A 1 525 ? 10.245 14.310 41.445 1.00 71.06 525 ALA A N 1
ATOM 4046 C CA . ALA A 1 525 ? 10.747 13.196 42.252 1.00 71.06 525 ALA A CA 1
ATOM 4047 C C . ALA A 1 525 ? 11.073 13.630 43.698 1.00 71.06 525 ALA A C 1
ATOM 4049 O O . ALA A 1 525 ? 10.715 12.939 44.664 1.00 71.06 525 ALA A O 1
ATOM 4050 N N . SER A 1 526 ? 11.674 14.814 43.867 1.00 70.19 526 SER A N 1
ATOM 4051 C CA . SER A 1 526 ? 12.019 15.378 45.179 1.00 70.19 526 SER A CA 1
ATOM 4052 C C . SER A 1 526 ? 10.788 15.777 46.017 1.00 70.19 526 SER A C 1
ATOM 4054 O O . SER A 1 526 ? 10.769 15.586 47.241 1.00 70.19 526 SER A O 1
ATOM 4056 N N . VAL A 1 527 ? 9.720 16.260 45.370 1.00 69.81 527 VAL A N 1
ATOM 4057 C CA . VAL A 1 527 ? 8.446 16.609 46.020 1.00 69.81 527 VAL A CA 1
ATOM 4058 C C . VAL A 1 527 ? 7.690 15.347 46.439 1.00 69.81 527 VAL A C 1
ATOM 4060 O O . VAL A 1 527 ? 7.217 15.271 47.577 1.00 69.81 527 VAL A O 1
ATOM 4063 N N . THR A 1 528 ? 7.660 14.306 45.600 1.00 67.31 528 THR A N 1
ATOM 4064 C CA . THR A 1 528 ? 7.069 13.008 45.972 1.00 67.31 528 THR A CA 1
ATOM 4065 C C . THR A 1 528 ? 7.803 12.328 47.128 1.00 67.31 528 THR A C 1
ATOM 4067 O O . THR A 1 528 ? 7.149 11.783 48.021 1.00 67.31 528 THR A O 1
ATOM 4070 N N . ALA A 1 529 ? 9.136 12.431 47.200 1.00 69.69 529 ALA A N 1
ATOM 4071 C CA . ALA A 1 529 ? 9.915 11.904 48.323 1.00 69.69 529 ALA A CA 1
ATOM 4072 C C . ALA A 1 529 ? 9.587 12.616 49.654 1.00 69.69 529 ALA A C 1
ATOM 4074 O O . ALA A 1 529 ? 9.500 11.973 50.703 1.00 69.69 529 ALA A O 1
ATOM 4075 N N . ARG A 1 530 ? 9.326 13.932 49.625 1.00 67.81 530 ARG A N 1
ATOM 4076 C CA . ARG A 1 530 ? 8.917 14.711 50.812 1.00 67.81 530 ARG A CA 1
ATOM 4077 C C . ARG A 1 530 ? 7.488 14.411 51.267 1.00 67.81 530 ARG A C 1
ATOM 4079 O O . ARG A 1 530 ? 7.236 14.347 52.469 1.00 67.81 530 ARG A O 1
ATOM 4086 N N . VAL A 1 531 ? 6.565 14.180 50.333 1.00 67.12 531 VAL A N 1
ATOM 4087 C CA . VAL A 1 531 ? 5.175 13.806 50.652 1.00 67.12 531 VAL A CA 1
ATOM 4088 C C . VAL A 1 531 ? 5.094 12.377 51.203 1.00 67.12 531 VAL A C 1
ATOM 4090 O O . VAL A 1 531 ? 4.326 12.122 52.132 1.00 67.12 531 VAL A O 1
ATOM 4093 N N . ALA A 1 532 ? 5.933 11.459 50.710 1.00 59.81 532 ALA A N 1
ATOM 4094 C CA . ALA A 1 532 ? 6.050 10.104 51.250 1.00 59.81 532 ALA A CA 1
ATOM 4095 C C . ALA A 1 532 ? 6.638 10.088 52.676 1.00 59.81 532 ALA A C 1
ATOM 4097 O O . ALA A 1 532 ? 6.158 9.341 53.530 1.00 59.81 532 ALA A O 1
ATOM 4098 N N . ALA A 1 533 ? 7.609 10.961 52.973 1.00 59.53 533 ALA A N 1
ATOM 4099 C CA . ALA A 1 533 ? 8.198 11.085 54.309 1.00 59.53 533 ALA A CA 1
ATOM 4100 C C . ALA A 1 533 ? 7.223 11.652 55.364 1.00 59.53 533 ALA A C 1
ATOM 4102 O O . ALA A 1 533 ? 7.326 11.310 56.540 1.00 59.53 533 ALA A O 1
ATOM 4103 N N . ALA A 1 534 ? 6.241 12.468 54.962 1.00 57.75 534 ALA A N 1
ATOM 4104 C CA . ALA A 1 534 ? 5.263 13.071 55.874 1.00 57.75 534 ALA A CA 1
ATOM 4105 C C . ALA A 1 534 ? 4.128 12.118 56.311 1.00 57.75 534 ALA A C 1
ATOM 4107 O O . ALA A 1 534 ? 3.344 12.461 57.195 1.00 57.75 534 ALA A O 1
ATOM 4108 N N . LYS A 1 535 ? 4.022 10.920 55.716 1.00 52.97 535 LYS A N 1
ATOM 4109 C CA . LYS A 1 535 ? 2.893 9.991 55.923 1.00 52.97 535 LYS A CA 1
ATOM 4110 C C . LYS A 1 535 ? 3.208 8.789 56.829 1.00 52.97 535 LYS A C 1
ATOM 4112 O O . LYS A 1 535 ? 2.347 7.933 57.007 1.00 52.97 535 LYS A O 1
ATOM 4117 N N . SER A 1 536 ? 4.398 8.725 57.437 1.00 41.84 536 SER A N 1
ATOM 4118 C CA . SER A 1 536 ? 4.864 7.574 58.241 1.00 41.84 536 SER A CA 1
ATOM 4119 C C . SER A 1 536 ? 4.475 7.597 59.735 1.00 41.84 536 SER A C 1
ATOM 4121 O O . SER A 1 536 ? 4.984 6.801 60.519 1.00 41.84 536 SER A O 1
ATOM 4123 N N . GLY A 1 537 ? 3.556 8.475 60.154 1.00 46.12 537 GLY A N 1
ATOM 4124 C CA . GLY A 1 537 ? 3.283 8.764 61.571 1.00 46.12 537 GLY A CA 1
ATOM 4125 C C . GLY A 1 537 ? 2.114 8.041 62.258 1.00 46.12 537 GLY A C 1
ATOM 4126 O O . GLY A 1 537 ? 1.669 8.541 63.286 1.00 46.12 537 GLY A O 1
ATOM 4127 N N . TYR A 1 538 ? 1.582 6.921 61.748 1.00 43.84 538 TYR A N 1
ATOM 4128 C CA . TYR A 1 538 ? 0.511 6.179 62.442 1.00 43.84 538 TYR A CA 1
ATOM 4129 C C . TYR A 1 538 ? 0.799 4.671 62.542 1.00 43.84 538 TYR A C 1
ATOM 4131 O O . TYR A 1 538 ? 0.904 4.002 61.512 1.00 43.84 538 TYR A O 1
ATOM 4139 N N . PRO A 1 539 ? 0.888 4.102 63.763 1.00 48.91 539 PRO A N 1
ATOM 4140 C CA . PRO A 1 539 ? 1.091 2.677 63.960 1.00 48.91 539 PRO A CA 1
ATOM 4141 C C . PRO A 1 539 ? -0.267 1.971 63.911 1.00 48.91 539 PRO A C 1
ATOM 4143 O O . PRO A 1 539 ? -1.020 1.972 64.881 1.00 48.91 539 PRO A O 1
ATOM 4146 N N . SER A 1 540 ? -0.597 1.363 62.774 1.00 44.91 540 SER A N 1
ATOM 4147 C CA . SER A 1 540 ? -1.683 0.382 62.697 1.00 44.91 540 SER A CA 1
ATOM 4148 C C . SER A 1 540 ? -1.106 -0.973 62.333 1.00 44.91 540 SER A C 1
ATOM 4150 O O . SER A 1 540 ? -0.734 -1.248 61.195 1.00 44.91 540 SER A O 1
ATOM 4152 N N . ALA A 1 541 ? -1.003 -1.799 63.368 1.00 48.72 541 ALA A N 1
ATOM 4153 C CA . ALA A 1 541 ? -0.735 -3.215 63.278 1.00 48.72 541 ALA A CA 1
ATOM 4154 C C . ALA A 1 541 ? -1.935 -3.913 62.627 1.00 48.72 541 ALA A C 1
ATOM 4156 O O . ALA A 1 541 ? -3.020 -3.955 63.196 1.00 48.72 541 ALA A O 1
ATOM 4157 N N . SER A 1 542 ? -1.732 -4.465 61.436 1.00 42.34 542 SER A N 1
ATOM 4158 C CA . SER A 1 542 ? -2.554 -5.543 60.887 1.00 42.34 542 SER A CA 1
ATOM 4159 C C . SER A 1 542 ? -1.785 -6.165 59.729 1.00 42.34 542 SER A C 1
ATOM 4161 O O . SER A 1 542 ? -1.815 -5.679 58.598 1.00 42.34 542 SER A O 1
ATOM 4163 N N . GLY A 1 543 ? -1.036 -7.221 60.042 1.00 51.62 543 GLY A N 1
ATOM 4164 C CA . GLY A 1 543 ? -0.343 -8.032 59.056 1.00 51.62 543 GLY A CA 1
ATOM 4165 C C . GLY A 1 543 ? -1.344 -8.761 58.171 1.00 51.62 543 GLY A C 1
ATOM 4166 O O . GLY A 1 543 ? -1.991 -9.697 58.616 1.00 51.62 543 GLY A O 1
ATOM 4167 N N . THR A 1 544 ? -1.442 -8.348 56.912 1.00 47.59 544 THR A N 1
ATOM 4168 C CA . THR A 1 544 ? -1.887 -9.195 55.802 1.00 47.59 544 THR A CA 1
ATOM 4169 C C . THR A 1 544 ? -1.099 -8.787 54.559 1.00 47.59 544 THR A C 1
ATOM 4171 O O . THR A 1 544 ? -1.096 -7.626 54.161 1.00 47.59 544 THR A O 1
ATOM 4174 N N . SER A 1 545 ? -0.348 -9.760 54.038 1.00 50.53 545 SER A N 1
ATOM 4175 C CA . SER A 1 545 ? 0.366 -9.812 52.756 1.00 50.53 545 SER A CA 1
ATOM 4176 C C . SER A 1 545 ? 0.582 -8.474 52.023 1.00 50.53 545 SER A C 1
ATOM 4178 O O . SER A 1 545 ? -0.223 -8.043 51.196 1.00 50.53 545 SER A O 1
ATOM 4180 N N . THR A 1 546 ? 1.719 -7.827 52.287 1.00 54.25 546 THR A N 1
ATOM 4181 C CA . THR A 1 546 ? 2.228 -6.688 51.498 1.00 54.25 546 THR A CA 1
ATOM 4182 C C . THR A 1 546 ? 2.614 -7.080 50.067 1.00 54.25 546 THR A C 1
ATOM 4184 O O . THR A 1 546 ? 2.749 -6.206 49.214 1.00 54.25 546 THR A O 1
ATOM 4187 N N . ASP A 1 547 ? 2.725 -8.380 49.792 1.00 63.16 547 ASP A N 1
ATOM 4188 C CA . ASP A 1 547 ? 3.195 -8.944 48.525 1.00 63.16 547 ASP A CA 1
ATOM 4189 C C . ASP A 1 547 ? 2.217 -8.658 47.367 1.00 63.16 547 ASP A C 1
ATOM 4191 O O . ASP A 1 547 ? 2.590 -8.140 46.314 1.00 63.16 547 ASP A O 1
ATOM 4195 N N . GLY A 1 548 ? 0.910 -8.824 47.607 1.00 70.69 548 GLY A N 1
ATOM 4196 C CA . GLY A 1 548 ? -0.113 -8.590 46.578 1.00 70.69 548 GLY A CA 1
ATOM 4197 C C . GLY A 1 548 ? -0.298 -7.118 46.184 1.00 70.69 548 GLY A C 1
ATOM 4198 O O . GLY A 1 548 ? -0.725 -6.819 45.066 1.00 70.69 548 GLY A O 1
ATOM 4199 N N . LYS A 1 549 ? 0.029 -6.171 47.075 1.00 75.94 549 LYS A N 1
ATOM 4200 C CA . LYS A 1 549 ? -0.025 -4.732 46.755 1.00 75.94 549 LYS A CA 1
ATOM 4201 C C . LYS A 1 549 ? 1.136 -4.318 45.858 1.00 75.94 549 LYS A C 1
ATOM 4203 O O . LYS A 1 549 ? 0.928 -3.520 44.947 1.00 75.94 549 LYS A O 1
ATOM 4208 N N . GLN A 1 550 ? 2.321 -4.874 46.097 1.00 78.62 550 GLN A N 1
ATOM 4209 C CA . GLN A 1 550 ? 3.503 -4.584 45.295 1.00 78.62 550 GLN A CA 1
ATOM 4210 C C . GLN A 1 550 ? 3.388 -5.191 43.894 1.00 78.62 550 GLN A C 1
ATOM 4212 O O . GLN A 1 550 ? 3.646 -4.491 42.918 1.00 78.62 550 GLN A O 1
ATOM 4217 N N . GLU A 1 551 ? 2.872 -6.419 43.772 1.00 82.25 551 GLU A N 1
ATOM 4218 C CA . GLU A 1 551 ? 2.552 -6.992 42.460 1.00 82.25 551 GLU A CA 1
ATOM 4219 C C . GLU A 1 551 ? 1.501 -6.177 41.700 1.00 82.25 551 GLU A C 1
ATOM 4221 O O . GLU A 1 551 ? 1.641 -5.960 40.498 1.00 82.25 551 GLU A O 1
ATOM 4226 N N . ARG A 1 552 ? 0.441 -5.700 42.370 1.00 79.25 552 ARG A N 1
ATOM 4227 C CA . ARG A 1 552 ? -0.591 -4.899 41.695 1.00 79.25 552 ARG A CA 1
ATOM 4228 C C . ARG A 1 552 ? -0.038 -3.550 41.227 1.00 79.25 552 ARG A C 1
ATOM 4230 O O . ARG A 1 552 ? -0.354 -3.132 40.118 1.00 79.25 552 ARG A O 1
ATOM 4237 N N . ALA A 1 553 ? 0.802 -2.898 42.032 1.00 80.19 553 ALA A N 1
ATOM 4238 C CA . ALA A 1 553 ? 1.476 -1.663 41.637 1.00 80.19 553 ALA A CA 1
ATOM 4239 C C . ALA A 1 553 ? 2.426 -1.888 40.449 1.00 80.19 553 ALA A C 1
ATOM 4241 O O . ALA A 1 553 ? 2.409 -1.101 39.508 1.00 80.19 553 ALA A O 1
ATOM 4242 N N . ALA A 1 554 ? 3.180 -2.993 40.445 1.00 85.50 554 ALA A N 1
ATOM 4243 C CA . ALA A 1 554 ? 4.051 -3.359 39.330 1.00 85.50 554 ALA A CA 1
ATOM 4244 C C . ALA A 1 554 ? 3.261 -3.651 38.042 1.00 85.50 554 ALA A C 1
ATOM 4246 O O . ALA A 1 554 ? 3.652 -3.203 36.969 1.00 85.50 554 ALA A O 1
ATOM 4247 N N . ARG A 1 555 ? 2.113 -4.338 38.135 1.00 86.12 555 ARG A N 1
ATOM 4248 C CA . ARG A 1 555 ? 1.231 -4.574 36.975 1.00 86.12 555 ARG A CA 1
ATOM 4249 C C . ARG A 1 555 ? 0.612 -3.281 36.445 1.00 86.12 555 ARG A C 1
ATOM 4251 O O . ARG A 1 555 ? 0.513 -3.119 35.238 1.00 86.12 555 ARG A O 1
ATOM 4258 N N . MET A 1 556 ? 0.216 -2.364 37.327 1.00 84.88 556 MET A N 1
ATOM 4259 C CA . MET A 1 556 ? -0.314 -1.057 36.926 1.00 84.88 556 MET A CA 1
ATOM 4260 C C . MET A 1 556 ? 0.751 -0.221 36.211 1.00 84.88 556 MET A C 1
ATOM 4262 O O . MET A 1 556 ? 0.466 0.354 35.169 1.00 84.88 556 MET A O 1
ATOM 4266 N N . ALA A 1 557 ? 1.978 -0.202 36.742 1.00 87.31 557 ALA A N 1
ATOM 4267 C CA . ALA A 1 557 ? 3.109 0.459 36.100 1.00 87.31 557 ALA A CA 1
ATOM 4268 C C . ALA A 1 557 ? 3.397 -0.151 34.718 1.00 87.31 557 ALA A C 1
ATOM 4270 O O . ALA A 1 557 ? 3.472 0.583 33.744 1.00 87.31 557 ALA A O 1
ATOM 4271 N N . SER A 1 558 ? 3.420 -1.485 34.611 1.00 91.62 558 SER A N 1
ATOM 4272 C CA . SER A 1 558 ? 3.592 -2.183 33.329 1.00 91.62 558 SER A CA 1
ATOM 4273 C C . SER A 1 558 ? 2.499 -1.844 32.312 1.00 91.62 558 SER A C 1
ATOM 4275 O O . SER A 1 558 ? 2.807 -1.665 31.145 1.00 91.62 558 SER A O 1
ATOM 4277 N N . LEU A 1 559 ? 1.230 -1.740 32.726 1.00 87.12 559 LEU A N 1
ATOM 4278 C CA . LEU A 1 559 ? 0.138 -1.376 31.815 1.00 87.12 559 LEU A CA 1
ATOM 4279 C C . LEU A 1 559 ? 0.213 0.088 31.365 1.00 87.12 559 LEU A C 1
ATOM 4281 O O . LEU A 1 559 ? -0.168 0.393 30.239 1.00 87.12 559 LEU A O 1
ATOM 4285 N N . LEU A 1 560 ? 0.677 0.991 32.232 1.00 88.06 560 LEU A N 1
ATOM 4286 C CA . LEU A 1 560 ? 0.904 2.390 31.865 1.00 88.06 560 LEU A CA 1
ATOM 4287 C C . LEU A 1 560 ? 2.074 2.523 30.886 1.00 88.06 560 LEU A C 1
ATOM 4289 O O . LEU A 1 560 ? 1.947 3.265 29.915 1.00 88.06 560 LEU A O 1
ATOM 4293 N N . ASP A 1 561 ? 3.151 1.763 31.094 1.00 91.56 561 ASP A N 1
ATOM 4294 C CA . ASP A 1 561 ? 4.275 1.685 30.157 1.00 91.56 561 ASP A CA 1
ATOM 4295 C C . ASP A 1 561 ? 3.829 1.095 28.809 1.00 91.56 561 ASP A C 1
ATOM 4297 O O . ASP A 1 561 ? 4.135 1.665 27.763 1.00 91.56 561 ASP A O 1
ATOM 4301 N N . ASP A 1 562 ? 3.032 0.019 28.813 1.00 87.44 562 ASP A N 1
ATOM 4302 C CA . ASP A 1 562 ? 2.483 -0.583 27.590 1.00 87.44 562 ASP A CA 1
ATOM 4303 C C . ASP A 1 562 ? 1.559 0.395 26.844 1.00 87.44 562 ASP A C 1
ATOM 4305 O O . ASP A 1 562 ? 1.634 0.521 25.620 1.00 87.44 562 ASP A O 1
ATOM 4309 N N . LEU A 1 563 ? 0.696 1.129 27.558 1.00 87.94 563 LEU A N 1
ATOM 4310 C CA . LEU A 1 563 ? -0.157 2.155 26.954 1.00 87.94 563 LEU A CA 1
ATOM 4311 C C . LEU A 1 563 ? 0.669 3.314 26.384 1.00 87.94 563 LEU A C 1
ATOM 4313 O O . LEU A 1 563 ? 0.372 3.764 25.276 1.00 87.94 563 LEU A O 1
ATOM 4317 N N . GLY A 1 564 ? 1.716 3.750 27.091 1.00 89.62 564 GLY A N 1
ATOM 4318 C CA . GLY A 1 564 ? 2.687 4.727 26.596 1.00 89.62 564 GLY A CA 1
ATOM 4319 C C . GLY A 1 564 ? 3.338 4.260 25.296 1.00 89.62 564 GLY A C 1
ATOM 4320 O O . GLY A 1 564 ? 3.229 4.939 24.280 1.00 89.62 564 GLY A O 1
ATOM 4321 N N . ALA A 1 565 ? 3.866 3.035 25.280 1.00 89.31 565 ALA A N 1
ATOM 4322 C CA . ALA A 1 565 ? 4.472 2.439 24.094 1.00 89.31 565 ALA A CA 1
ATOM 4323 C C . ALA A 1 565 ? 3.485 2.316 22.918 1.00 89.31 565 ALA A C 1
ATOM 4325 O O . ALA A 1 565 ? 3.848 2.575 21.773 1.00 89.31 565 ALA A O 1
ATOM 4326 N N . THR A 1 566 ? 2.218 1.953 23.170 1.00 87.75 566 THR A N 1
ATOM 4327 C CA . THR A 1 566 ? 1.207 1.905 22.096 1.00 87.75 566 THR A CA 1
ATOM 4328 C C . THR A 1 566 ? 0.841 3.285 21.563 1.00 87.75 566 THR A C 1
ATOM 4330 O O . THR A 1 566 ? 0.579 3.411 20.369 1.00 87.75 566 THR A O 1
ATOM 4333 N N . ARG A 1 567 ? 0.826 4.315 22.416 1.00 90.69 567 ARG A N 1
ATOM 4334 C CA . ARG A 1 567 ? 0.588 5.700 22.002 1.00 90.69 567 ARG A CA 1
ATOM 4335 C C . ARG A 1 567 ? 1.740 6.213 21.144 1.00 90.69 567 ARG A C 1
ATOM 4337 O O . ARG A 1 567 ? 1.473 6.783 20.091 1.00 90.69 567 ARG A O 1
ATOM 4344 N N . ASP A 1 568 ? 2.978 5.985 21.570 1.00 89.12 568 ASP A N 1
ATOM 4345 C CA . ASP A 1 568 ? 4.167 6.422 20.835 1.00 89.12 568 ASP A CA 1
ATOM 4346 C C . ASP A 1 568 ? 4.232 5.737 19.464 1.00 89.12 568 ASP A C 1
ATOM 4348 O O . ASP A 1 568 ? 4.377 6.412 18.450 1.00 89.12 568 ASP A O 1
ATOM 4352 N N . LEU A 1 569 ? 3.955 4.429 19.402 1.00 91.94 569 LEU A N 1
ATOM 4353 C CA . LEU A 1 569 ? 3.872 3.689 18.138 1.00 91.94 569 LEU A CA 1
ATOM 4354 C C . LEU A 1 569 ? 2.769 4.216 17.201 1.00 91.94 569 LEU A C 1
ATOM 4356 O O . LEU A 1 569 ? 2.928 4.197 15.982 1.00 91.94 569 LEU A O 1
ATOM 4360 N N . VAL A 1 570 ? 1.624 4.649 17.743 1.00 90.00 570 VAL A N 1
ATOM 4361 C CA . VAL A 1 570 ? 0.559 5.269 16.935 1.00 90.00 570 VAL A CA 1
ATOM 4362 C C . VAL A 1 570 ? 1.005 6.635 16.417 1.00 90.00 570 VAL A C 1
ATOM 4364 O O . VAL A 1 570 ? 0.760 6.917 15.250 1.00 90.00 570 VAL A O 1
ATOM 4367 N N . SER A 1 571 ? 1.691 7.435 17.237 1.00 91.06 571 SER A N 1
ATOM 4368 C CA . SER A 1 571 ? 2.236 8.733 16.821 1.00 91.06 571 SER A CA 1
ATOM 4369 C C . SER A 1 571 ? 3.268 8.577 15.704 1.00 91.06 571 SER A C 1
ATOM 4371 O O . SER A 1 571 ? 3.146 9.229 14.675 1.00 91.06 571 SER A O 1
ATOM 4373 N N . GLU A 1 572 ? 4.228 7.657 15.853 1.00 90.81 572 GLU A N 1
ATOM 4374 C CA . GLU A 1 572 ? 5.217 7.357 14.807 1.00 90.81 572 GLU A CA 1
ATOM 4375 C C . GLU A 1 572 ? 4.534 6.919 13.504 1.00 90.81 572 GLU A C 1
ATOM 4377 O O . GLU A 1 572 ? 4.919 7.329 12.411 1.00 90.81 572 GLU A O 1
ATOM 4382 N N . GLN A 1 573 ? 3.468 6.122 13.608 1.00 89.31 573 GLN A N 1
ATOM 4383 C CA . GLN A 1 573 ? 2.712 5.671 12.446 1.00 89.31 573 GLN A CA 1
ATOM 4384 C C . GLN A 1 573 ? 1.904 6.801 11.781 1.00 89.31 573 GLN A C 1
ATOM 4386 O O . GLN A 1 573 ? 1.738 6.786 10.559 1.00 89.31 573 GLN A O 1
ATOM 4391 N N . GLU A 1 574 ? 1.385 7.760 12.548 1.00 89.56 574 GLU A N 1
ATOM 4392 C CA . GLU A 1 574 ? 0.730 8.963 12.019 1.00 89.56 574 GLU A CA 1
ATOM 4393 C C . GLU A 1 574 ? 1.738 9.862 11.290 1.00 89.56 574 GLU A C 1
ATOM 4395 O O . GLU A 1 574 ? 1.459 10.287 10.166 1.00 89.56 574 GLU A O 1
ATOM 4400 N N . ASP A 1 575 ? 2.935 10.046 11.852 1.00 90.31 575 ASP A N 1
ATOM 4401 C CA . ASP A 1 575 ? 4.024 10.807 11.231 1.00 90.31 575 ASP A CA 1
ATOM 4402 C C . ASP A 1 575 ? 4.486 10.155 9.910 1.00 90.31 575 ASP A C 1
ATOM 4404 O O . ASP A 1 575 ? 4.638 10.824 8.882 1.00 90.31 575 ASP A O 1
ATOM 4408 N N . GLU A 1 576 ? 4.646 8.825 9.887 1.00 89.25 576 GLU A N 1
ATOM 4409 C CA . GLU A 1 576 ? 4.950 8.069 8.664 1.00 89.25 576 GLU A CA 1
ATOM 4410 C C . GLU A 1 576 ? 3.837 8.200 7.612 1.00 89.25 576 GLU A C 1
ATOM 4412 O O . GLU A 1 576 ? 4.108 8.321 6.409 1.00 89.25 576 GLU A O 1
ATOM 4417 N N . GLN A 1 577 ? 2.572 8.191 8.042 1.00 85.88 577 GLN A N 1
ATOM 4418 C CA . GLN A 1 577 ? 1.438 8.389 7.145 1.00 85.88 577 GLN A CA 1
ATOM 4419 C C . GLN A 1 577 ? 1.416 9.797 6.561 1.00 85.88 577 GLN A C 1
ATOM 4421 O O . GLN A 1 577 ? 1.228 9.928 5.350 1.00 85.88 577 GLN A O 1
ATOM 4426 N N . GLU A 1 578 ? 1.644 10.828 7.370 1.00 92.62 578 GLU A N 1
ATOM 4427 C CA . GLU A 1 578 ? 1.715 12.213 6.908 1.00 92.62 578 GLU A CA 1
ATOM 4428 C C . GLU A 1 578 ? 2.855 12.397 5.895 1.00 92.62 578 GLU A C 1
ATOM 4430 O O . GLU A 1 578 ? 2.637 12.945 4.808 1.00 92.62 578 GLU A O 1
ATOM 4435 N N . ALA A 1 579 ? 4.034 11.833 6.175 1.00 90.44 579 ALA A N 1
ATOM 4436 C CA . ALA A 1 579 ? 5.157 11.831 5.242 1.00 90.44 579 ALA A CA 1
ATOM 4437 C C . ALA A 1 579 ? 4.804 11.120 3.922 1.00 90.44 579 ALA A C 1
ATOM 4439 O O . ALA A 1 579 ? 5.057 11.646 2.832 1.00 90.44 579 ALA A O 1
ATOM 4440 N N . SER A 1 580 ? 4.161 9.949 3.991 1.00 90.06 580 SER A N 1
ATOM 4441 C CA . SER A 1 580 ? 3.737 9.209 2.796 1.00 90.06 580 SER A CA 1
ATOM 4442 C C . SER A 1 580 ? 2.669 9.961 1.986 1.00 90.06 580 SER A C 1
ATOM 4444 O O . SER A 1 580 ? 2.721 9.977 0.752 1.00 90.06 580 SER A O 1
ATOM 4446 N N . ALA A 1 581 ? 1.742 10.649 2.658 1.00 91.00 581 ALA A N 1
ATOM 4447 C CA . ALA A 1 581 ? 0.707 11.464 2.036 1.00 91.00 581 ALA A CA 1
ATOM 4448 C C . ALA A 1 581 ? 1.303 12.690 1.329 1.00 91.00 581 ALA A C 1
ATOM 4450 O O . ALA A 1 581 ? 0.887 13.009 0.212 1.00 91.00 581 ALA A O 1
ATOM 4451 N N . ALA A 1 582 ? 2.317 13.329 1.922 1.00 92.50 582 ALA A N 1
ATOM 4452 C CA . ALA A 1 582 ? 3.044 14.436 1.306 1.00 92.50 582 ALA A CA 1
ATOM 4453 C C . ALA A 1 582 ? 3.765 14.004 0.015 1.00 92.50 582 ALA A C 1
ATOM 4455 O O . ALA A 1 582 ? 3.650 14.677 -1.015 1.00 92.50 582 ALA A O 1
ATOM 4456 N N . VAL A 1 583 ? 4.433 12.843 0.025 1.00 94.56 583 VAL A N 1
ATOM 4457 C CA . VAL A 1 583 ? 5.069 12.270 -1.177 1.00 94.56 583 VAL A CA 1
ATOM 4458 C C . VAL A 1 583 ? 4.027 11.963 -2.255 1.00 94.56 583 VAL A C 1
ATOM 4460 O O . VAL A 1 583 ? 4.210 12.314 -3.421 1.00 94.56 583 VAL A O 1
ATOM 4463 N N . LEU A 1 584 ? 2.896 11.359 -1.883 1.00 93.19 584 LEU A N 1
ATOM 4464 C CA . LEU A 1 584 ? 1.799 11.077 -2.814 1.00 93.19 584 LEU A CA 1
ATOM 4465 C C . LEU A 1 584 ? 1.201 12.351 -3.421 1.00 93.19 584 LEU A C 1
ATOM 4467 O O . LEU A 1 584 ? 0.935 12.378 -4.624 1.00 93.19 584 LEU A O 1
ATOM 4471 N N . ALA A 1 585 ? 1.043 13.420 -2.639 1.00 93.19 585 ALA A N 1
ATOM 4472 C CA . ALA A 1 585 ? 0.598 14.716 -3.143 1.00 93.19 585 ALA A CA 1
ATOM 4473 C C . ALA A 1 585 ? 1.590 15.303 -4.163 1.00 93.19 585 ALA A C 1
ATOM 4475 O O . ALA A 1 585 ? 1.173 15.806 -5.210 1.00 93.19 585 ALA A O 1
ATOM 4476 N N . GLN A 1 586 ? 2.896 15.171 -3.912 1.00 95.06 586 GLN A N 1
ATOM 4477 C CA . GLN A 1 586 ? 3.934 15.601 -4.851 1.00 95.06 586 GLN A CA 1
ATOM 4478 C C . GLN A 1 586 ? 3.904 14.790 -6.156 1.00 95.06 586 GLN A C 1
ATOM 4480 O O . GLN A 1 586 ? 3.978 15.365 -7.243 1.00 95.06 586 GLN A O 1
ATOM 4485 N N . VAL A 1 587 ? 3.732 13.467 -6.073 1.00 95.50 587 VAL A N 1
ATOM 4486 C CA . VAL A 1 587 ? 3.592 12.599 -7.254 1.00 95.50 587 VAL A CA 1
ATOM 4487 C C . VAL A 1 587 ? 2.350 12.973 -8.064 1.00 95.50 587 VAL A C 1
ATOM 4489 O O . VAL A 1 587 ? 2.427 13.071 -9.287 1.00 95.50 587 VAL A O 1
ATOM 4492 N N . VAL A 1 588 ? 1.214 13.232 -7.410 1.00 96.69 588 VAL A N 1
ATOM 4493 C CA . VAL A 1 588 ? -0.016 13.682 -8.083 1.00 96.69 588 VAL A CA 1
ATOM 4494 C C . VAL A 1 588 ? 0.210 15.009 -8.811 1.00 96.69 588 VAL A C 1
ATOM 4496 O O . VAL A 1 588 ? -0.203 15.136 -9.964 1.00 96.69 588 VAL A O 1
ATOM 4499 N N . ALA A 1 589 ? 0.901 15.969 -8.189 1.00 95.62 589 ALA A N 1
ATOM 4500 C CA . ALA A 1 589 ? 1.226 17.250 -8.815 1.00 95.62 589 ALA A CA 1
ATOM 4501 C C . ALA A 1 589 ? 2.112 17.079 -10.063 1.00 95.62 589 ALA A C 1
ATOM 4503 O O . ALA A 1 589 ? 1.784 17.618 -11.121 1.00 95.62 589 ALA A O 1
ATOM 4504 N N . LEU A 1 590 ? 3.172 16.266 -9.973 1.00 96.75 590 LEU A N 1
ATOM 4505 C CA . LEU A 1 590 ? 4.069 15.970 -11.098 1.00 96.75 590 LEU A CA 1
ATOM 4506 C C . LEU A 1 590 ? 3.350 15.240 -12.237 1.00 96.75 590 LEU A C 1
ATOM 4508 O O . LEU A 1 590 ? 3.497 15.593 -13.407 1.00 96.75 590 LEU A O 1
ATOM 4512 N N . VAL A 1 591 ? 2.534 14.235 -11.915 1.00 96.75 591 VAL A N 1
ATOM 4513 C CA . VAL A 1 591 ? 1.752 13.516 -12.928 1.00 96.75 591 VAL A CA 1
ATOM 4514 C C . VAL A 1 591 ? 0.743 14.448 -13.585 1.00 96.75 591 VAL A C 1
ATOM 4516 O O . VAL A 1 591 ? 0.556 14.364 -14.794 1.00 96.75 591 VAL A O 1
ATOM 4519 N N . ASN A 1 592 ? 0.129 15.365 -12.835 1.00 96.31 592 ASN A N 1
ATOM 4520 C CA . ASN A 1 592 ? -0.770 16.365 -13.400 1.00 96.31 592 ASN A CA 1
ATOM 4521 C C . ASN A 1 592 ? -0.046 17.319 -14.365 1.00 96.31 592 ASN A C 1
ATOM 4523 O O . ASN A 1 592 ? -0.569 17.603 -15.443 1.00 96.31 592 ASN A O 1
ATOM 4527 N N . GLU A 1 593 ? 1.170 17.756 -14.029 1.00 96.50 593 GLU A N 1
ATOM 4528 C CA . GLU A 1 593 ? 2.003 18.576 -14.916 1.00 96.50 593 GLU A CA 1
ATOM 4529 C C . GLU A 1 593 ? 2.327 17.841 -16.225 1.00 96.50 593 GLU A C 1
ATOM 4531 O O . GLU A 1 593 ? 2.093 18.379 -17.309 1.00 96.50 593 GLU A O 1
ATOM 4536 N N . VAL A 1 594 ? 2.770 16.581 -16.147 1.00 95.88 594 VAL A N 1
ATOM 4537 C CA . VAL A 1 594 ? 3.060 15.749 -17.330 1.00 95.88 594 VAL A CA 1
ATOM 4538 C C . VAL A 1 594 ? 1.792 15.462 -18.140 1.00 95.88 594 VAL A C 1
ATOM 4540 O O . VAL A 1 594 ? 1.813 15.530 -19.371 1.00 95.88 594 VAL A O 1
ATOM 4543 N N . PHE A 1 595 ? 0.672 15.181 -17.468 1.00 96.81 595 PHE A N 1
ATOM 4544 C CA . PHE A 1 595 ? -0.629 14.947 -18.098 1.00 96.81 595 PHE A CA 1
ATOM 4545 C C . PHE A 1 595 ? -1.056 16.156 -18.938 1.00 96.81 595 PHE A C 1
ATOM 4547 O O . PHE A 1 595 ? -1.399 16.008 -20.116 1.00 96.81 595 PHE A O 1
ATOM 4554 N N . CYS A 1 596 ? -0.969 17.355 -18.355 1.00 95.12 596 CYS A N 1
ATOM 4555 C CA . CYS A 1 596 ? -1.282 18.610 -19.033 1.00 95.12 596 CYS A CA 1
ATOM 4556 C C . CYS A 1 596 ? -0.267 18.922 -20.143 1.00 95.12 596 CYS A C 1
ATOM 4558 O O . CYS A 1 596 ? -0.663 19.291 -21.249 1.00 95.12 596 CYS A O 1
ATOM 4560 N N . GLY A 1 597 ? 1.029 18.723 -19.885 1.00 94.06 597 GLY A N 1
ATOM 4561 C CA . GLY A 1 597 ? 2.115 19.011 -20.824 1.00 94.06 597 GLY A CA 1
ATOM 4562 C C . GLY A 1 597 ? 2.078 18.158 -22.094 1.00 94.06 597 GLY A C 1
ATOM 4563 O O . GLY A 1 597 ? 2.376 18.651 -23.180 1.00 94.06 597 GLY A O 1
ATOM 4564 N N . LEU A 1 598 ? 1.643 16.898 -21.993 1.00 94.00 598 LEU A N 1
ATOM 4565 C CA . LEU A 1 598 ? 1.452 16.017 -23.152 1.00 94.00 598 LEU A CA 1
ATOM 4566 C C . LEU A 1 598 ? 0.143 16.285 -23.917 1.00 94.00 598 LEU A C 1
ATOM 4568 O O . LEU A 1 598 ? -0.080 15.693 -24.980 1.00 94.00 598 LEU A O 1
ATOM 4572 N N . GLY A 1 599 ? -0.719 17.166 -23.399 1.00 93.00 599 GLY A N 1
ATOM 4573 C CA . GLY A 1 599 ? -2.034 17.449 -23.967 1.00 93.00 599 GLY A CA 1
ATOM 4574 C C . GLY A 1 599 ? -2.999 16.271 -23.829 1.00 93.00 599 GLY A C 1
ATOM 4575 O O . GLY A 1 599 ? -3.784 16.006 -24.745 1.00 93.00 599 GLY A O 1
ATOM 4576 N N . CYS A 1 600 ? -2.916 15.522 -22.724 1.00 94.94 600 CYS A N 1
ATOM 4577 C CA . CYS A 1 600 ? -3.889 14.474 -22.428 1.00 94.94 600 CYS A CA 1
ATOM 4578 C C . CYS A 1 600 ? -5.259 15.116 -22.156 1.00 94.94 600 CYS A C 1
ATOM 4580 O O . CYS A 1 600 ? -5.357 16.146 -21.488 1.00 94.94 600 CYS A O 1
ATOM 4582 N N . SER A 1 601 ? -6.331 14.539 -22.704 1.00 92.62 601 SER A N 1
ATOM 4583 C CA . SER A 1 601 ? -7.672 15.111 -22.566 1.00 92.62 601 SER A CA 1
ATOM 4584 C C . SER A 1 601 ? -8.248 14.793 -21.187 1.00 92.62 601 SER A C 1
ATOM 4586 O O . SER A 1 601 ? -8.400 13.628 -20.816 1.00 92.62 601 SER A O 1
ATOM 4588 N N . THR A 1 602 ? -8.622 15.831 -20.438 1.00 93.50 602 THR A N 1
ATOM 4589 C CA . THR A 1 602 ? -9.374 15.683 -19.185 1.00 93.50 602 THR A CA 1
ATOM 4590 C C . THR A 1 602 ? -10.745 15.049 -19.418 1.00 93.50 602 THR A C 1
ATOM 4592 O O . THR A 1 602 ? -11.224 14.324 -18.552 1.00 93.50 602 THR A O 1
ATOM 4595 N N . ASP A 1 603 ? -11.344 15.238 -20.598 1.00 94.31 603 ASP A N 1
ATOM 4596 C CA . ASP A 1 603 ? -12.605 14.595 -20.982 1.00 94.31 603 ASP A CA 1
ATOM 4597 C C . ASP A 1 603 ? -12.442 13.085 -21.194 1.00 94.31 603 ASP A C 1
ATOM 4599 O O . ASP A 1 603 ? -13.333 12.318 -20.837 1.00 94.31 603 ASP A O 1
ATOM 4603 N N . GLU A 1 604 ? -11.302 12.640 -21.733 1.00 92.00 604 GLU A N 1
ATOM 4604 C CA . GLU A 1 604 ? -10.986 11.213 -21.883 1.00 92.00 604 GLU A CA 1
ATOM 4605 C C . GLU A 1 604 ? -10.786 10.545 -20.518 1.00 92.00 604 GLU A C 1
ATOM 4607 O O . GLU A 1 604 ? -11.332 9.468 -20.268 1.00 92.00 604 GLU A O 1
ATOM 4612 N N . LEU A 1 605 ? -10.083 11.222 -19.604 1.00 92.75 605 LEU A N 1
ATOM 4613 C CA . LEU A 1 605 ? -9.961 10.768 -18.221 1.00 92.75 605 LEU A CA 1
ATOM 4614 C C . LEU A 1 605 ? -11.335 10.712 -17.537 1.00 92.75 605 LEU A C 1
ATOM 4616 O O . LEU A 1 605 ? -11.684 9.679 -16.967 1.00 92.75 605 LEU A O 1
ATOM 4620 N N . ARG A 1 606 ? -12.144 11.773 -17.662 1.00 95.44 606 ARG A N 1
ATOM 4621 C CA . ARG A 1 606 ? -13.497 11.847 -17.090 1.00 95.44 606 ARG A CA 1
ATOM 4622 C C . ARG A 1 606 ? -14.411 10.760 -17.659 1.00 95.44 606 ARG A C 1
ATOM 4624 O O . ARG A 1 606 ? -15.202 10.185 -16.919 1.00 95.44 606 ARG A O 1
ATOM 4631 N N . ALA A 1 607 ? -14.296 10.438 -18.945 1.00 94.06 607 ALA A N 1
ATOM 4632 C CA . ALA A 1 607 ? -15.064 9.363 -19.568 1.00 94.06 607 ALA A CA 1
ATOM 4633 C C . ALA A 1 607 ? -14.691 7.972 -19.024 1.00 94.06 607 ALA A C 1
ATOM 4635 O O . ALA A 1 607 ? -15.547 7.090 -18.981 1.00 94.06 607 ALA A O 1
ATOM 4636 N N . LEU A 1 608 ? -13.434 7.772 -18.611 1.00 91.38 608 LEU A N 1
ATOM 4637 C CA . LEU A 1 608 ? -12.946 6.497 -18.078 1.00 91.38 608 LEU A CA 1
ATOM 4638 C C . LEU A 1 608 ? -13.224 6.323 -16.583 1.00 91.38 608 LEU A C 1
ATOM 4640 O O . LEU A 1 608 ? -13.611 5.234 -16.166 1.00 91.38 608 LEU A O 1
ATOM 4644 N N . THR A 1 609 ? -13.007 7.362 -15.777 1.00 91.44 609 THR A N 1
ATOM 4645 C CA . THR A 1 609 ? -13.072 7.265 -14.308 1.00 91.44 609 THR A CA 1
ATOM 4646 C C . THR A 1 609 ? -14.329 7.892 -13.712 1.00 91.44 609 THR A C 1
ATOM 4648 O O . THR A 1 609 ? -14.647 7.624 -12.557 1.00 91.44 609 THR A O 1
ATOM 4651 N N . GLY A 1 610 ? -15.047 8.732 -14.465 1.00 93.31 610 GLY A N 1
ATOM 4652 C CA . GLY A 1 610 ? -16.164 9.536 -13.960 1.00 93.31 610 GLY A CA 1
ATOM 4653 C C . GLY A 1 610 ? -15.742 10.703 -13.061 1.00 93.31 610 GLY A C 1
ATOM 4654 O O . GLY A 1 610 ? -16.602 11.450 -12.600 1.00 93.31 610 GLY A O 1
ATOM 4655 N N . LEU A 1 611 ? -14.440 10.875 -12.817 1.00 90.50 611 LEU A N 1
ATOM 4656 C CA . LEU A 1 611 ? -13.876 11.911 -11.957 1.00 90.50 611 LEU A CA 1
ATOM 4657 C C . LEU A 1 611 ? -13.092 12.927 -12.786 1.00 90.50 611 LEU A C 1
ATOM 4659 O O . LEU A 1 611 ? -12.515 12.604 -13.825 1.00 90.50 611 LEU A O 1
ATOM 4663 N N . GLU A 1 612 ? -13.082 14.171 -12.321 1.00 90.50 612 GLU A N 1
ATOM 4664 C CA . GLU A 1 612 ? -12.377 15.266 -12.975 1.00 90.50 612 GLU A CA 1
ATOM 4665 C C . GLU A 1 612 ? -11.010 15.504 -12.319 1.00 90.50 612 GLU A C 1
ATOM 4667 O O . GLU A 1 612 ? -10.913 15.687 -11.106 1.00 90.50 612 GLU A O 1
ATOM 4672 N N . GLY A 1 613 ? -9.958 15.510 -13.143 1.00 89.31 613 GLY A N 1
ATOM 4673 C CA . GLY A 1 613 ? -8.584 15.786 -12.723 1.00 89.31 613 GLY A CA 1
ATOM 4674 C C . GLY A 1 613 ? -7.781 14.567 -12.254 1.00 89.31 613 GLY A C 1
ATOM 4675 O O . GLY A 1 613 ? -8.292 13.456 -12.080 1.00 89.31 613 GLY A O 1
ATOM 4676 N N . VAL A 1 614 ? -6.478 14.793 -12.068 1.00 93.50 614 VAL A N 1
ATOM 4677 C CA . VAL A 1 614 ? -5.558 13.805 -11.496 1.00 93.50 614 VAL A CA 1
ATOM 4678 C C . VAL A 1 614 ? -5.722 13.824 -9.978 1.00 93.50 614 VAL A C 1
ATOM 4680 O O . VAL A 1 614 ? -5.380 14.796 -9.313 1.00 93.50 614 VAL A O 1
ATOM 4683 N N . GLN A 1 615 ? -6.271 12.745 -9.436 1.00 95.19 615 GLN A N 1
ATOM 4684 C CA . GLN A 1 615 ? -6.441 12.507 -8.008 1.00 95.19 615 GLN A CA 1
ATOM 4685 C C . GLN A 1 615 ? -5.688 11.235 -7.628 1.00 95.19 615 GLN A C 1
ATOM 4687 O O . GLN A 1 615 ? -5.346 10.420 -8.485 1.00 95.19 615 GLN A O 1
ATOM 4692 N N . GLN A 1 616 ? -5.473 11.018 -6.333 1.00 93.19 616 GLN A N 1
ATOM 4693 C CA . GLN A 1 616 ? -4.791 9.818 -5.842 1.00 93.19 616 GLN A CA 1
ATOM 4694 C C . GLN A 1 616 ? -5.483 8.518 -6.297 1.00 93.19 616 GLN A C 1
ATOM 4696 O O . GLN A 1 616 ? -4.815 7.554 -6.658 1.00 93.19 616 GLN A O 1
ATOM 4701 N N . SER A 1 617 ? -6.819 8.511 -6.367 1.00 93.81 617 SER A N 1
ATOM 4702 C CA . SER A 1 617 ? -7.619 7.373 -6.847 1.00 93.81 617 SER A CA 1
ATOM 4703 C C . SER A 1 617 ? -7.545 7.154 -8.364 1.00 93.81 617 SER A C 1
ATOM 4705 O O . SER A 1 617 ? -7.742 6.033 -8.830 1.00 93.81 617 SER A O 1
ATOM 4707 N N . THR A 1 618 ? -7.258 8.202 -9.143 1.00 95.50 618 THR A N 1
ATOM 4708 C CA . THR A 1 618 ? -7.184 8.164 -10.614 1.00 95.50 618 THR A CA 1
ATOM 4709 C C . THR A 1 618 ? -5.749 8.131 -11.145 1.00 95.50 618 THR A C 1
ATOM 4711 O O . THR A 1 618 ? -5.555 7.937 -12.343 1.00 95.50 618 THR A O 1
ATOM 4714 N N . LEU A 1 619 ? -4.742 8.243 -10.270 1.00 95.69 619 LEU A N 1
ATOM 4715 C CA . LEU A 1 619 ? -3.320 8.370 -10.605 1.00 95.69 619 LEU A CA 1
ATOM 4716 C C . LEU A 1 619 ? -2.828 7.291 -11.579 1.00 95.69 619 LEU A C 1
ATOM 4718 O O . LEU A 1 619 ? -2.234 7.610 -12.607 1.00 95.69 619 LEU A O 1
ATOM 4722 N N . LEU A 1 620 ? -3.125 6.018 -11.300 1.00 93.88 620 LEU A N 1
ATOM 4723 C CA . LEU A 1 620 ? -2.719 4.901 -12.162 1.00 93.88 620 LEU A CA 1
ATOM 4724 C C . LEU A 1 620 ? -3.368 4.972 -13.552 1.00 93.88 620 LEU A C 1
ATOM 4726 O O . LEU A 1 620 ? -2.723 4.671 -14.556 1.00 93.88 620 LEU A O 1
ATOM 4730 N N . GLN A 1 621 ? -4.628 5.410 -13.626 1.00 95.12 621 GLN A N 1
ATOM 4731 C CA . GLN A 1 621 ? -5.331 5.590 -14.895 1.00 95.12 621 GLN A CA 1
ATOM 4732 C C . GLN A 1 621 ? -4.715 6.745 -15.699 1.00 95.12 621 GLN A C 1
ATOM 4734 O O . GLN A 1 621 ? -4.519 6.619 -16.906 1.00 95.12 621 GLN A O 1
ATOM 4739 N N . CYS A 1 622 ? -4.364 7.848 -15.030 1.00 96.19 622 CYS A N 1
ATOM 4740 C CA . CYS A 1 622 ? -3.681 8.986 -15.644 1.00 96.19 622 CYS A CA 1
ATOM 4741 C C . CYS A 1 622 ? -2.316 8.584 -16.211 1.00 96.19 622 CYS A C 1
ATOM 4743 O O . CYS A 1 622 ? -2.010 8.944 -17.346 1.00 96.19 622 CYS A O 1
ATOM 4745 N N . ILE A 1 623 ? -1.530 7.794 -15.468 1.00 96.12 623 ILE A N 1
ATOM 4746 C CA . ILE A 1 623 ? -0.240 7.263 -15.938 1.00 96.12 623 ILE A CA 1
ATOM 4747 C C . ILE A 1 623 ? -0.440 6.393 -17.186 1.00 96.12 623 ILE A C 1
ATOM 4749 O O . ILE A 1 623 ? 0.287 6.562 -18.160 1.00 96.12 623 ILE A O 1
ATOM 4753 N N . ALA A 1 624 ? -1.467 5.540 -17.226 1.00 93.31 624 ALA A N 1
ATOM 4754 C CA . ALA A 1 624 ? -1.760 4.729 -18.410 1.00 93.31 624 ALA A CA 1
ATOM 4755 C C . ALA A 1 624 ? -2.107 5.579 -19.652 1.00 93.31 624 ALA A C 1
ATOM 4757 O O . ALA A 1 624 ? -1.651 5.279 -20.758 1.00 93.31 624 ALA A O 1
ATOM 4758 N N . ILE A 1 625 ? -2.875 6.664 -19.484 1.00 94.62 625 ILE A N 1
ATOM 4759 C CA . ILE A 1 625 ? -3.186 7.608 -20.574 1.00 94.62 625 ILE A CA 1
ATOM 4760 C C . ILE A 1 625 ? -1.915 8.340 -21.029 1.00 94.62 625 ILE A C 1
ATOM 4762 O O . ILE A 1 625 ? -1.673 8.458 -22.232 1.00 94.62 625 ILE A O 1
ATOM 4766 N N . ILE A 1 626 ? -1.076 8.782 -20.086 1.00 96.12 626 ILE A N 1
ATOM 4767 C CA . ILE A 1 626 ? 0.229 9.399 -20.365 1.00 96.12 626 ILE A CA 1
ATOM 4768 C C . ILE A 1 626 ? 1.113 8.449 -21.176 1.00 96.12 626 ILE A C 1
ATOM 4770 O O . ILE A 1 626 ? 1.646 8.851 -22.208 1.00 96.12 626 ILE A O 1
ATOM 4774 N N . GLU A 1 627 ? 1.241 7.187 -20.762 1.00 94.31 627 GLU A N 1
ATOM 4775 C CA . GLU A 1 627 ? 2.030 6.170 -21.466 1.00 94.31 627 GLU A CA 1
ATOM 4776 C C . GLU A 1 627 ? 1.512 5.932 -22.888 1.00 94.31 627 GLU A C 1
ATOM 4778 O O . GLU A 1 627 ? 2.298 5.865 -23.844 1.00 94.31 627 GLU A O 1
ATOM 4783 N N . GLN A 1 628 ? 0.188 5.847 -23.053 1.00 94.19 628 GLN A N 1
ATOM 4784 C CA . GLN A 1 628 ? -0.437 5.728 -24.366 1.00 94.19 628 GLN A CA 1
ATOM 4785 C C . GLN A 1 628 ? -0.093 6.940 -25.239 1.00 94.19 628 GLN A C 1
ATOM 4787 O O . GLN A 1 628 ? 0.321 6.777 -26.390 1.00 94.19 628 GLN A O 1
ATOM 4792 N N . ARG A 1 629 ? -0.203 8.157 -24.697 1.00 92.75 629 ARG A N 1
ATOM 4793 C CA . ARG A 1 629 ? 0.039 9.379 -25.466 1.00 92.75 629 ARG A CA 1
ATOM 4794 C C . ARG A 1 629 ? 1.510 9.583 -25.802 1.00 92.75 629 ARG A C 1
ATOM 4796 O O . ARG A 1 629 ? 1.833 9.903 -26.944 1.00 92.75 629 ARG A O 1
ATOM 4803 N N . ALA A 1 630 ? 2.409 9.302 -24.863 1.00 94.25 630 ALA A N 1
ATOM 4804 C CA . ALA A 1 630 ? 3.849 9.281 -25.095 1.00 94.25 630 ALA A CA 1
ATOM 4805 C C . ALA A 1 630 ? 4.225 8.279 -26.201 1.00 94.25 630 ALA A C 1
ATOM 4807 O O . ALA A 1 630 ? 5.015 8.598 -27.092 1.00 94.25 630 ALA A O 1
ATOM 4808 N N . SER A 1 631 ? 3.598 7.097 -26.211 1.00 91.94 631 SER A N 1
ATOM 4809 C CA . SER A 1 631 ? 3.799 6.094 -27.265 1.00 91.94 631 SER A CA 1
ATOM 4810 C C . SER A 1 631 ? 3.363 6.608 -28.640 1.00 91.94 631 SER A C 1
ATOM 4812 O O . SER A 1 631 ? 4.065 6.405 -29.634 1.00 91.94 631 SER A O 1
ATOM 4814 N N . GLU A 1 632 ? 2.236 7.317 -28.717 1.00 91.75 632 GLU A N 1
ATOM 4815 C CA . GLU A 1 632 ? 1.768 7.934 -29.960 1.00 91.75 632 GLU A CA 1
ATOM 4816 C C . GLU A 1 632 ? 2.723 9.026 -30.466 1.00 91.75 632 GLU A C 1
ATOM 4818 O O . GLU A 1 632 ? 3.028 9.052 -31.663 1.00 91.75 632 GLU A O 1
ATOM 4823 N N . TYR A 1 633 ? 3.260 9.868 -29.574 1.00 91.56 633 TYR A N 1
ATOM 4824 C CA . TYR A 1 633 ? 4.281 10.862 -29.927 1.00 91.56 633 TYR A CA 1
ATOM 4825 C C . TYR A 1 633 ? 5.562 10.213 -30.456 1.00 91.56 633 TYR A C 1
ATOM 4827 O O . TYR A 1 633 ? 6.081 10.641 -31.488 1.00 91.56 633 TYR A O 1
ATOM 4835 N N . LEU A 1 634 ? 6.051 9.150 -29.812 1.00 91.19 634 LEU A N 1
ATOM 4836 C CA . LEU A 1 634 ? 7.235 8.414 -30.266 1.00 91.19 634 LEU A CA 1
ATOM 4837 C C . LEU A 1 634 ? 7.027 7.790 -31.653 1.00 91.19 634 LEU A C 1
ATOM 4839 O O . LEU A 1 634 ? 7.904 7.877 -32.519 1.00 91.19 634 LEU A O 1
ATOM 4843 N N . ILE A 1 635 ? 5.849 7.211 -31.906 1.00 90.38 635 ILE A N 1
ATOM 4844 C CA . ILE A 1 635 ? 5.494 6.677 -33.226 1.00 90.38 635 ILE A CA 1
ATOM 4845 C C . ILE A 1 635 ? 5.469 7.808 -34.260 1.00 90.38 635 ILE A C 1
ATOM 4847 O O . ILE A 1 635 ? 6.083 7.673 -35.322 1.00 90.38 635 ILE A O 1
ATOM 4851 N N . ALA A 1 636 ? 4.814 8.931 -33.956 1.00 90.69 636 ALA A N 1
ATOM 4852 C CA . ALA A 1 636 ? 4.732 10.075 -34.860 1.00 90.69 636 ALA A CA 1
ATOM 4853 C C . ALA A 1 636 ? 6.120 10.659 -35.181 1.00 90.69 636 ALA A C 1
ATOM 4855 O O . ALA A 1 636 ? 6.435 10.890 -36.352 1.00 90.69 636 ALA A O 1
ATOM 4856 N N . TYR A 1 637 ? 6.977 10.802 -34.167 1.00 91.50 637 TYR A N 1
ATOM 4857 C CA . TYR A 1 637 ? 8.354 11.261 -34.317 1.00 91.50 637 TYR A CA 1
ATOM 4858 C C . TYR A 1 637 ? 9.178 10.315 -35.199 1.00 91.50 637 TYR A C 1
ATOM 4860 O O . TYR A 1 637 ? 9.833 10.763 -36.141 1.00 91.50 637 TYR A O 1
ATOM 4868 N N . SER A 1 638 ? 9.090 8.998 -34.976 1.00 88.38 638 SER A N 1
ATOM 4869 C CA . SER A 1 638 ? 9.807 8.008 -35.795 1.00 88.38 638 SER A CA 1
ATOM 4870 C C . SER A 1 638 ? 9.391 8.058 -37.274 1.00 88.38 638 SER A C 1
ATOM 4872 O O . SER A 1 638 ? 10.238 7.992 -38.170 1.00 88.38 638 SER A O 1
ATOM 4874 N N . LEU A 1 639 ? 8.096 8.261 -37.550 1.00 90.00 639 LEU A N 1
ATOM 4875 C CA . LEU A 1 639 ? 7.572 8.426 -38.907 1.00 90.00 639 LEU A CA 1
ATOM 4876 C C . LEU A 1 639 ? 8.057 9.734 -39.544 1.00 90.00 639 LEU A C 1
ATOM 4878 O O . LEU A 1 639 ? 8.389 9.753 -40.733 1.00 90.00 639 LEU A O 1
ATOM 4882 N N . GLN A 1 640 ? 8.126 10.822 -38.776 1.00 91.31 640 GLN A N 1
ATOM 4883 C CA . GLN A 1 640 ? 8.662 12.100 -39.244 1.00 91.31 640 GLN A CA 1
ATOM 4884 C C . GLN A 1 640 ? 10.159 12.002 -39.556 1.00 91.31 640 GLN A C 1
ATOM 4886 O O . GLN A 1 640 ? 10.593 12.446 -40.621 1.00 91.31 640 GLN A O 1
ATOM 4891 N N . GLN A 1 641 ? 10.940 11.359 -38.689 1.00 89.00 641 GLN A N 1
ATOM 4892 C CA . GLN A 1 641 ? 12.361 11.111 -38.917 1.00 89.00 641 GLN A CA 1
ATOM 4893 C C . GLN A 1 641 ? 12.578 10.248 -40.167 1.00 89.00 641 GLN A C 1
ATOM 4895 O O . GLN A 1 641 ? 13.451 10.544 -40.984 1.00 89.00 641 GLN A O 1
ATOM 4900 N N . GLN A 1 642 ? 11.731 9.238 -40.384 1.00 84.88 642 GLN A N 1
ATOM 4901 C CA . GLN A 1 642 ? 11.766 8.419 -41.594 1.00 84.88 642 GLN A CA 1
ATOM 4902 C C . GLN A 1 642 ? 11.447 9.236 -42.857 1.00 84.88 642 GLN A C 1
ATOM 4904 O O . GLN A 1 642 ? 12.089 9.043 -43.894 1.00 84.88 642 GLN A O 1
ATOM 4909 N N . ARG A 1 643 ? 10.492 10.173 -42.790 1.00 88.38 643 ARG A N 1
ATOM 4910 C CA . ARG A 1 643 ? 10.206 11.100 -43.899 1.00 88.38 643 ARG A CA 1
ATOM 4911 C C . ARG A 1 643 ? 11.395 12.013 -44.189 1.00 88.38 643 ARG A C 1
ATOM 4913 O O . ARG A 1 643 ? 11.759 12.147 -45.353 1.00 88.38 643 ARG A O 1
ATOM 4920 N N . LEU A 1 644 ? 12.034 12.570 -43.160 1.00 85.44 644 LEU A N 1
ATOM 4921 C CA . LEU A 1 644 ? 13.225 13.413 -43.316 1.00 85.44 644 LEU A CA 1
ATOM 4922 C C . LEU A 1 644 ? 14.396 12.640 -43.937 1.00 85.44 644 LEU A C 1
ATOM 4924 O O . LEU A 1 644 ? 15.040 13.144 -44.852 1.00 85.44 644 LEU A O 1
ATOM 4928 N N . GLN A 1 645 ? 14.629 11.393 -43.520 1.00 81.12 645 GLN A N 1
ATOM 4929 C CA . GLN A 1 645 ? 15.639 10.520 -44.136 1.00 81.12 645 GLN A CA 1
ATOM 4930 C C . GLN A 1 645 ? 15.310 10.174 -45.597 1.00 81.12 645 GLN A C 1
ATOM 4932 O O . GLN A 1 645 ? 16.202 10.077 -46.437 1.00 81.12 645 GLN A O 1
ATOM 4937 N N . SER A 1 646 ? 14.025 10.012 -45.921 1.00 80.00 646 SER A N 1
ATOM 4938 C CA . SER A 1 646 ? 13.587 9.743 -47.296 1.00 80.00 646 SER A CA 1
ATOM 4939 C C . SER A 1 646 ? 13.746 10.977 -48.193 1.00 80.00 646 SER A C 1
ATOM 4941 O O . SER A 1 646 ? 14.102 10.844 -49.360 1.00 80.00 646 SER A O 1
ATOM 4943 N N . GLN A 1 647 ? 13.534 12.181 -47.651 1.00 80.44 647 GLN A N 1
ATOM 4944 C CA . GLN A 1 647 ? 13.717 13.440 -48.377 1.00 80.44 647 GLN A CA 1
ATOM 4945 C C . GLN A 1 647 ? 15.196 13.777 -48.603 1.00 80.44 647 GLN A C 1
ATOM 4947 O O . GLN A 1 647 ? 15.554 14.210 -49.695 1.00 80.44 647 GLN A O 1
ATOM 4952 N N . THR A 1 648 ? 16.077 13.522 -47.631 1.00 70.94 648 THR A N 1
ATOM 4953 C CA . THR A 1 648 ? 17.525 13.753 -47.802 1.00 70.94 648 THR A CA 1
ATOM 4954 C C . THR A 1 648 ? 18.183 12.743 -48.746 1.00 70.94 648 THR A C 1
ATOM 4956 O O . THR A 1 648 ? 19.142 13.086 -49.436 1.00 70.94 648 THR A O 1
ATOM 4959 N N . SER A 1 649 ? 17.642 11.526 -48.859 1.00 64.31 649 SER A N 1
ATOM 4960 C CA . SER A 1 649 ? 18.109 10.528 -49.832 1.00 64.31 649 SER A CA 1
ATOM 4961 C C . SER A 1 649 ? 17.654 10.802 -51.275 1.00 64.31 649 SER A C 1
ATOM 4963 O O . SER A 1 649 ? 18.212 10.208 -52.196 1.00 64.31 649 SER A O 1
ATOM 4965 N N . GLY A 1 650 ? 16.659 11.669 -51.493 1.00 56.97 650 GLY A N 1
ATOM 4966 C CA . GLY A 1 650 ? 16.093 11.956 -52.818 1.00 56.97 650 GLY A CA 1
ATOM 4967 C C . GLY A 1 650 ? 16.881 12.959 -53.668 1.00 56.97 650 GLY A C 1
ATOM 4968 O O . GLY A 1 650 ? 16.538 13.157 -54.828 1.00 56.97 650 GLY A O 1
ATOM 4969 N N . ALA A 1 651 ? 17.926 13.588 -53.119 1.00 50.25 651 ALA A N 1
ATOM 4970 C CA . ALA A 1 651 ? 18.702 14.638 -53.791 1.00 50.25 651 ALA A CA 1
ATOM 4971 C C . ALA A 1 651 ? 20.119 14.203 -54.221 1.00 50.25 651 ALA A C 1
ATOM 4973 O O . ALA A 1 651 ? 20.959 15.051 -54.519 1.00 50.25 651 ALA A O 1
ATOM 4974 N N . TRP A 1 652 ? 20.408 12.896 -54.253 1.00 51.47 652 TRP A N 1
ATOM 4975 C CA . TRP A 1 652 ? 21.664 12.384 -54.811 1.00 51.47 652 TRP A CA 1
ATOM 4976 C C . TRP A 1 652 ? 21.493 12.030 -56.301 1.00 51.47 652 TRP A C 1
ATOM 4978 O O . TRP A 1 652 ? 20.528 11.350 -56.651 1.00 51.47 652 TRP A O 1
ATOM 4988 N N . PRO A 1 653 ? 22.401 12.483 -57.189 1.00 48.72 653 PRO A N 1
ATOM 4989 C CA . PRO A 1 653 ? 22.255 12.344 -58.637 1.00 48.72 653 PRO A CA 1
ATOM 4990 C C . PRO A 1 653 ? 22.226 10.872 -59.083 1.00 48.72 653 PRO A C 1
ATOM 4992 O O . PRO A 1 653 ? 23.012 10.049 -58.614 1.00 48.72 653 PRO A O 1
ATOM 4995 N N . GLU A 1 654 ? 21.325 10.581 -60.027 1.00 54.38 654 GLU A N 1
ATOM 4996 C CA . GLU A 1 654 ? 20.837 9.291 -60.566 1.00 54.38 654 GLU A CA 1
ATOM 4997 C C . GLU A 1 654 ? 21.856 8.174 -60.896 1.00 54.38 654 GLU A C 1
ATOM 4999 O O . GLU A 1 654 ? 21.459 7.058 -61.236 1.00 54.38 654 GLU A O 1
ATOM 5004 N N . ALA A 1 655 ? 23.164 8.398 -60.783 1.00 51.69 655 ALA A N 1
ATOM 5005 C CA . ALA A 1 655 ? 24.180 7.467 -61.273 1.00 51.69 655 ALA A CA 1
ATOM 5006 C C . ALA A 1 655 ? 24.501 6.280 -60.334 1.00 51.69 655 ALA A C 1
ATOM 5008 O O . ALA A 1 655 ? 25.124 5.319 -60.780 1.00 51.69 655 ALA A O 1
ATOM 5009 N N . GLN A 1 656 ? 24.075 6.287 -59.062 1.00 52.44 656 GLN A N 1
ATOM 5010 C CA . GLN A 1 656 ? 24.389 5.209 -58.094 1.00 52.44 656 GLN A CA 1
ATOM 5011 C C . GLN A 1 656 ? 23.188 4.359 -57.634 1.00 52.44 656 GLN A C 1
ATOM 5013 O O . GLN A 1 656 ? 23.368 3.358 -56.935 1.00 52.44 656 GLN A O 1
ATOM 5018 N N . ALA A 1 657 ? 21.964 4.668 -58.078 1.00 52.28 657 ALA A N 1
ATOM 5019 C CA . ALA A 1 657 ? 20.743 4.002 -57.606 1.00 52.28 657 ALA A CA 1
ATOM 5020 C C . ALA A 1 657 ? 20.614 2.516 -58.015 1.00 52.28 657 ALA A C 1
ATOM 5022 O O . ALA A 1 657 ? 19.859 1.772 -57.391 1.00 52.28 657 ALA A O 1
ATOM 5023 N N . LYS A 1 658 ? 21.378 2.035 -59.008 1.00 54.09 658 LYS A N 1
ATOM 5024 C CA . LYS A 1 658 ? 21.331 0.623 -59.443 1.00 54.09 658 LYS A CA 1
ATOM 5025 C C . LYS A 1 658 ? 22.137 -0.349 -58.569 1.00 54.09 658 LYS A C 1
ATOM 5027 O O . LYS A 1 658 ? 21.882 -1.545 -58.646 1.00 54.09 658 LYS A O 1
ATOM 5032 N N . ALA A 1 659 ? 23.047 0.125 -57.711 1.00 51.91 659 ALA A N 1
ATOM 5033 C CA . ALA A 1 659 ? 23.845 -0.751 -56.840 1.00 51.91 659 ALA A CA 1
ATOM 5034 C C . ALA A 1 659 ? 23.239 -0.948 -55.432 1.00 51.91 659 ALA A C 1
ATOM 5036 O O . ALA A 1 659 ? 23.449 -1.982 -54.805 1.00 51.91 659 ALA A O 1
ATOM 5037 N N . ALA A 1 660 ? 22.440 0.004 -54.935 1.00 49.69 660 ALA A N 1
ATOM 5038 C CA . ALA A 1 660 ? 21.928 -0.018 -53.557 1.00 49.69 660 ALA A CA 1
ATOM 5039 C C . ALA A 1 660 ? 20.680 -0.905 -53.342 1.00 49.69 660 ALA A C 1
ATOM 5041 O O . ALA A 1 660 ? 20.351 -1.245 -52.203 1.00 49.69 660 ALA A O 1
ATOM 5042 N N . VAL A 1 661 ? 19.998 -1.330 -54.413 1.00 51.81 661 VAL A N 1
ATOM 5043 C CA . VAL A 1 661 ? 18.780 -2.162 -54.323 1.00 51.81 661 VAL A CA 1
ATOM 5044 C C . VAL A 1 661 ? 19.083 -3.579 -53.807 1.00 51.81 661 VAL A C 1
ATOM 5046 O O . VAL A 1 661 ? 18.228 -4.187 -53.169 1.00 51.81 661 VAL A O 1
ATOM 5049 N N . ALA A 1 662 ? 20.317 -4.076 -53.960 1.00 50.66 662 ALA A N 1
ATOM 5050 C CA . ALA A 1 662 ? 20.714 -5.397 -53.461 1.00 50.66 662 ALA A CA 1
ATOM 5051 C C . ALA A 1 662 ? 21.070 -5.427 -51.955 1.00 50.66 662 ALA A C 1
ATOM 5053 O O . ALA A 1 662 ? 20.950 -6.473 -51.324 1.00 50.66 662 ALA A O 1
ATOM 5054 N N . ALA A 1 663 ? 21.445 -4.296 -51.341 1.00 48.00 663 ALA A N 1
ATOM 5055 C CA . ALA A 1 663 ? 21.878 -4.242 -49.933 1.00 48.00 663 ALA A CA 1
ATOM 5056 C C . ALA A 1 663 ? 20.759 -3.858 -48.935 1.00 48.00 663 ALA A C 1
ATOM 5058 O O . ALA A 1 663 ? 20.931 -3.956 -47.720 1.00 48.00 663 ALA A O 1
ATOM 5059 N N . SER A 1 664 ? 19.590 -3.432 -49.427 1.00 45.84 664 SER A N 1
ATOM 5060 C CA . SER A 1 664 ? 18.475 -2.923 -48.605 1.00 45.84 664 SER A CA 1
ATOM 5061 C C . SER A 1 664 ? 17.594 -4.024 -47.980 1.00 45.84 664 SER A C 1
ATOM 5063 O O . SER A 1 664 ? 16.834 -3.767 -47.044 1.00 45.84 664 SER A O 1
ATOM 5065 N N . SER A 1 665 ? 17.715 -5.277 -48.434 1.00 48.50 665 SER A N 1
ATOM 5066 C CA . SER A 1 665 ? 16.834 -6.370 -47.991 1.00 48.50 665 SER A CA 1
ATOM 5067 C C . SER A 1 665 ? 17.056 -6.808 -46.532 1.00 48.50 665 SER A C 1
ATOM 5069 O O . SER A 1 665 ? 16.134 -7.335 -45.914 1.00 48.50 665 SER A O 1
ATOM 5071 N N . VAL A 1 666 ? 18.233 -6.558 -45.944 1.00 49.31 666 VAL A N 1
ATOM 5072 C CA . VAL A 1 666 ? 18.592 -7.061 -44.598 1.00 49.31 666 VAL A CA 1
ATOM 5073 C C . VAL A 1 666 ? 18.174 -6.105 -43.465 1.00 49.31 666 VAL A C 1
ATOM 5075 O O . VAL A 1 666 ? 17.916 -6.541 -42.346 1.00 49.31 666 VAL A O 1
ATOM 5078 N N . ARG A 1 667 ? 17.969 -4.806 -43.736 1.00 46.56 667 ARG A N 1
ATOM 5079 C CA . ARG A 1 667 ? 17.529 -3.827 -42.711 1.00 46.56 667 ARG A CA 1
ATOM 5080 C C . ARG A 1 667 ? 16.032 -3.878 -42.374 1.00 46.56 667 ARG A C 1
ATOM 5082 O O . ARG A 1 667 ? 15.568 -3.126 -41.520 1.00 46.56 667 ARG A O 1
ATOM 5089 N N . ASN A 1 668 ? 15.263 -4.760 -43.012 1.00 48.44 668 ASN A N 1
ATOM 5090 C CA . ASN A 1 668 ? 13.818 -4.868 -42.792 1.00 48.44 668 ASN A CA 1
ATOM 5091 C C . ASN A 1 668 ? 13.416 -5.838 -41.666 1.00 48.44 668 ASN A C 1
ATOM 5093 O O . ASN A 1 668 ? 12.258 -5.817 -41.258 1.00 48.44 668 ASN A O 1
ATOM 5097 N N . ALA A 1 669 ? 14.343 -6.622 -41.103 1.00 47.66 669 ALA A N 1
ATOM 5098 C CA . ALA A 1 669 ? 14.033 -7.535 -39.998 1.00 47.66 669 ALA A CA 1
ATOM 5099 C C . ALA A 1 669 ? 13.731 -6.786 -38.680 1.00 47.66 669 ALA A C 1
ATOM 5101 O O . ALA A 1 669 ? 12.710 -7.047 -38.044 1.00 47.66 669 ALA A O 1
ATOM 5102 N N . ALA A 1 670 ? 14.515 -5.755 -38.336 1.00 44.19 670 ALA A N 1
ATOM 5103 C CA . ALA A 1 670 ? 14.289 -4.925 -37.142 1.00 44.19 670 ALA A CA 1
ATOM 5104 C C . ALA A 1 670 ? 12.992 -4.082 -37.205 1.00 44.19 670 ALA A C 1
ATOM 5106 O O . ALA A 1 670 ? 12.475 -3.648 -36.178 1.00 44.19 670 ALA A O 1
ATOM 5107 N N . ARG A 1 671 ? 12.409 -3.895 -38.401 1.00 50.34 671 ARG A N 1
ATOM 5108 C CA . ARG A 1 671 ? 11.151 -3.151 -38.613 1.00 50.34 671 ARG A CA 1
ATOM 5109 C C . ARG A 1 671 ? 9.890 -3.917 -38.203 1.00 50.34 671 ARG A C 1
ATOM 5111 O O . ARG A 1 671 ? 8.821 -3.315 -38.132 1.00 50.34 671 ARG A O 1
ATOM 5118 N N . THR A 1 672 ? 9.988 -5.219 -37.933 1.00 5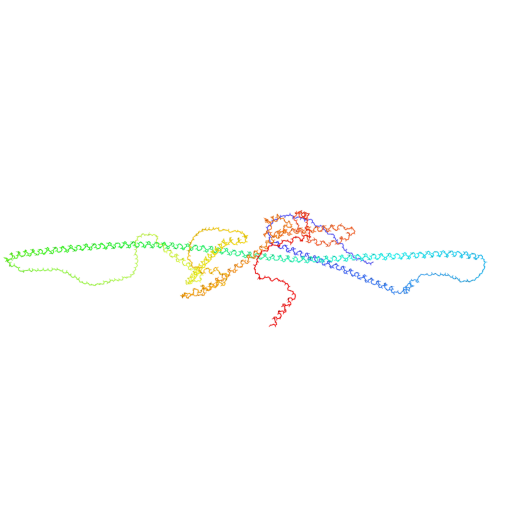0.22 672 THR A N 1
ATOM 5119 C CA . THR A 1 672 ? 8.823 -6.045 -37.565 1.00 50.22 672 THR A CA 1
ATOM 5120 C C . THR A 1 672 ? 8.564 -6.118 -36.057 1.00 50.22 672 THR A C 1
ATOM 5122 O O . THR A 1 672 ? 7.444 -6.428 -35.663 1.00 50.22 672 THR A O 1
ATOM 5125 N N . LEU A 1 673 ? 9.525 -5.734 -35.206 1.00 48.78 673 LEU A N 1
ATOM 5126 C CA . LEU A 1 673 ? 9.364 -5.767 -33.743 1.00 48.78 673 LEU A CA 1
ATOM 5127 C C . LEU A 1 673 ? 8.599 -4.556 -33.169 1.00 48.78 673 LEU A C 1
ATOM 5129 O O . LEU A 1 673 ? 7.956 -4.683 -32.133 1.00 48.78 673 LEU A O 1
ATOM 5133 N N . LEU A 1 674 ? 8.580 -3.415 -33.871 1.00 44.59 674 LEU A N 1
ATOM 5134 C CA . LEU A 1 674 ? 7.807 -2.213 -33.496 1.00 44.59 674 LEU A CA 1
ATOM 5135 C C . LEU A 1 674 ? 6.370 -2.195 -34.055 1.00 44.59 674 LEU A C 1
ATOM 5137 O O . LEU A 1 674 ? 5.617 -1.258 -33.807 1.00 44.59 674 LEU A O 1
ATOM 5141 N N . ARG A 1 675 ? 5.961 -3.228 -34.803 1.00 44.38 675 ARG A N 1
ATOM 5142 C CA . ARG A 1 675 ? 4.591 -3.394 -35.312 1.00 44.38 675 ARG A CA 1
ATOM 5143 C C . ARG A 1 675 ? 3.885 -4.538 -34.589 1.00 44.38 675 ARG A C 1
ATOM 5145 O O . ARG A 1 675 ? 3.595 -5.572 -35.183 1.00 44.38 675 ARG A O 1
ATOM 5152 N N . ARG A 1 676 ? 3.571 -4.351 -33.306 1.00 44.34 676 ARG A N 1
ATOM 5153 C CA . ARG A 1 676 ? 2.507 -5.143 -32.673 1.00 44.34 676 ARG A CA 1
ATOM 5154 C C . ARG A 1 676 ? 1.170 -4.709 -33.274 1.00 44.34 676 ARG A C 1
ATOM 5156 O O . ARG A 1 676 ? 0.728 -3.586 -33.055 1.00 44.34 676 ARG A O 1
ATOM 5163 N N . SER A 1 677 ? 0.538 -5.590 -34.046 1.00 46.25 677 SER A N 1
ATOM 5164 C CA . SER A 1 677 ? -0.793 -5.395 -34.651 1.00 46.25 677 SER A CA 1
ATOM 5165 C C . SER A 1 677 ? -1.885 -5.109 -33.612 1.00 46.25 677 SER A C 1
ATOM 5167 O O . SER A 1 677 ? -2.928 -4.550 -33.931 1.00 46.25 677 SER A O 1
ATOM 5169 N N . ASP A 1 678 ? -1.617 -5.510 -32.375 1.00 43.34 678 ASP A N 1
ATOM 5170 C CA . ASP A 1 678 ? -2.476 -5.464 -31.198 1.00 43.34 678 ASP A CA 1
ATOM 5171 C C . ASP A 1 678 ? -2.591 -4.041 -30.608 1.00 43.34 678 ASP A C 1
ATOM 5173 O O . ASP A 1 678 ? -3.486 -3.779 -29.813 1.00 43.34 678 ASP A O 1
ATOM 5177 N N . LEU A 1 679 ? -1.712 -3.118 -31.023 1.00 44.03 679 LEU A N 1
ATOM 5178 C CA . LEU A 1 679 ? -1.678 -1.710 -30.607 1.00 44.03 679 LEU A CA 1
ATOM 5179 C C . LEU A 1 679 ? -2.035 -0.767 -31.767 1.00 44.03 679 LEU A C 1
ATOM 5181 O O . LEU A 1 679 ? -1.454 0.309 -31.899 1.00 44.03 679 LEU A O 1
ATOM 5185 N N . GLN A 1 680 ? -2.948 -1.157 -32.664 1.00 44.06 680 GLN A N 1
ATOM 5186 C CA . GLN A 1 680 ? -3.470 -0.185 -33.626 1.00 44.06 680 GLN A CA 1
ATOM 5187 C C . GLN A 1 680 ? -4.361 0.833 -32.895 1.00 44.06 680 GLN A C 1
ATOM 5189 O O . GLN A 1 680 ? -5.406 0.437 -32.374 1.00 44.06 680 GLN A O 1
ATOM 5194 N N . PRO A 1 681 ? -3.999 2.133 -32.868 1.00 43.94 681 PRO A N 1
ATOM 5195 C CA . PRO A 1 681 ? -4.834 3.154 -32.255 1.00 43.94 681 PRO A CA 1
ATOM 5196 C C . PRO A 1 681 ? -6.194 3.181 -32.954 1.00 43.94 681 PRO A C 1
ATOM 5198 O O . PRO A 1 681 ? -6.303 3.240 -34.186 1.00 43.94 681 PRO A O 1
ATOM 5201 N N . ARG A 1 682 ? -7.249 3.091 -32.144 1.00 44.34 682 ARG A N 1
ATOM 5202 C CA . ARG A 1 682 ? -8.643 3.032 -32.576 1.00 44.34 682 ARG A CA 1
ATOM 5203 C C . ARG A 1 682 ? -9.035 4.375 -33.204 1.00 44.34 682 ARG A C 1
ATOM 5205 O O . ARG A 1 682 ? -9.431 5.295 -32.513 1.00 44.34 682 ARG A O 1
ATOM 5212 N N . ALA A 1 683 ? -8.872 4.480 -34.521 1.00 43.66 683 ALA A N 1
ATOM 5213 C CA . ALA A 1 683 ? -9.550 5.357 -35.488 1.00 43.66 683 ALA A CA 1
ATOM 5214 C C . ALA A 1 683 ? -9.855 6.849 -35.166 1.00 43.66 683 ALA A C 1
ATOM 5216 O O . ALA A 1 683 ? -10.552 7.473 -35.960 1.00 43.66 683 ALA A O 1
ATOM 5217 N N . ALA A 1 684 ? -9.297 7.485 -34.135 1.00 48.22 684 ALA A N 1
ATOM 5218 C CA . ALA A 1 684 ? -9.317 8.947 -33.977 1.00 48.22 684 ALA A CA 1
ATOM 5219 C C . ALA A 1 684 ? -8.113 9.575 -34.714 1.00 48.22 684 ALA A C 1
ATOM 5221 O O . ALA A 1 684 ? -7.192 10.128 -34.121 1.00 48.22 684 ALA A O 1
ATOM 5222 N N . LYS A 1 685 ? -8.059 9.396 -36.039 1.00 55.94 685 LYS A N 1
ATOM 5223 C CA . LYS A 1 685 ? -6.813 9.482 -36.828 1.00 55.94 685 LYS A CA 1
ATOM 5224 C C . LYS A 1 685 ? -6.217 10.872 -37.084 1.00 55.94 685 LYS A C 1
ATOM 5226 O O . LYS A 1 685 ? -5.123 10.920 -37.631 1.00 55.94 685 LYS A O 1
ATOM 5231 N N . ASN A 1 686 ? -6.845 11.980 -36.695 1.00 56.03 686 ASN A N 1
ATOM 5232 C CA . ASN A 1 686 ? -6.390 13.301 -37.162 1.00 56.03 686 ASN A CA 1
ATOM 5233 C C . ASN A 1 686 ? -6.072 14.329 -36.070 1.00 56.03 686 ASN A C 1
ATOM 5235 O O . ASN A 1 686 ? -5.552 15.384 -36.410 1.00 56.03 686 ASN A O 1
ATOM 5239 N N . ALA A 1 687 ? -6.324 14.048 -34.787 1.00 57.38 687 ALA A N 1
ATOM 5240 C CA . ALA A 1 687 ? -6.064 15.034 -33.735 1.00 57.38 687 ALA A CA 1
ATOM 5241 C C . ALA A 1 687 ? -4.555 15.217 -33.495 1.00 57.38 687 ALA A C 1
ATOM 5243 O O . ALA A 1 687 ? -4.030 16.292 -33.738 1.00 57.38 687 ALA A O 1
ATOM 5244 N N . VAL A 1 688 ? -3.830 14.148 -33.146 1.00 56.44 688 VAL A N 1
ATOM 5245 C CA . VAL A 1 688 ? -2.409 14.219 -32.737 1.00 56.44 688 VAL A CA 1
ATOM 5246 C C . VAL A 1 688 ? -1.486 14.716 -33.853 1.00 56.44 688 VAL A C 1
ATOM 5248 O O . VAL A 1 688 ? -0.586 15.515 -33.611 1.00 56.44 688 VAL A O 1
ATOM 5251 N N . ALA A 1 689 ? -1.726 14.287 -35.096 1.00 56.00 689 ALA A N 1
ATOM 5252 C CA . ALA A 1 689 ? -0.948 14.747 -36.246 1.00 56.00 689 ALA A CA 1
ATOM 5253 C C . ALA A 1 689 ? -1.216 16.225 -36.589 1.00 56.00 689 ALA A C 1
ATOM 5255 O O . ALA A 1 689 ? -0.306 16.903 -37.061 1.00 56.00 689 ALA A O 1
ATOM 5256 N N . ALA A 1 690 ? -2.435 16.725 -36.343 1.00 59.25 690 ALA A N 1
ATOM 5257 C CA . ALA A 1 690 ? -2.760 18.140 -36.497 1.00 59.25 690 ALA A CA 1
ATOM 5258 C C . ALA A 1 690 ? -2.138 18.980 -35.372 1.00 59.25 690 ALA A C 1
ATOM 5260 O O . ALA A 1 690 ? -1.554 20.017 -35.674 1.00 59.25 690 ALA A O 1
ATOM 5261 N N . THR A 1 691 ? -2.152 18.504 -34.118 1.00 60.44 691 THR A N 1
ATOM 5262 C CA . THR A 1 691 ? -1.503 19.194 -32.989 1.00 60.44 691 THR A CA 1
ATOM 5263 C C . THR A 1 691 ? 0.012 19.295 -33.183 1.00 60.44 691 THR A C 1
ATOM 5265 O O . THR A 1 691 ? 0.571 20.377 -33.037 1.00 60.44 691 THR A O 1
ATOM 5268 N N . LEU A 1 692 ? 0.672 18.213 -33.622 1.00 59.47 692 LEU A N 1
ATOM 5269 C CA . LEU A 1 692 ? 2.104 18.206 -33.974 1.00 59.47 692 LEU A CA 1
ATOM 5270 C C . LEU A 1 692 ? 2.452 19.128 -35.154 1.00 59.47 692 LEU A C 1
ATOM 5272 O O . LEU A 1 692 ? 3.584 19.594 -35.254 1.00 59.47 692 LEU A O 1
ATOM 5276 N N . ALA A 1 693 ? 1.507 19.374 -36.066 1.00 61.56 693 ALA A N 1
ATOM 5277 C CA . ALA A 1 693 ? 1.699 20.302 -37.179 1.00 61.56 693 ALA A CA 1
ATOM 5278 C C . ALA A 1 693 ? 1.461 21.768 -36.773 1.00 61.56 693 ALA A C 1
ATOM 5280 O O . ALA A 1 693 ? 2.074 22.660 -37.359 1.00 61.56 693 ALA A O 1
ATOM 5281 N N . SER A 1 694 ? 0.594 22.027 -35.786 1.00 60.28 694 SER A N 1
ATOM 5282 C CA . SER A 1 694 ? 0.277 23.375 -35.295 1.00 60.28 694 SER A CA 1
ATOM 5283 C C . SER A 1 694 ? 1.167 23.852 -34.145 1.00 60.28 694 SER A C 1
ATOM 5285 O O . SER A 1 694 ? 1.287 25.056 -33.933 1.00 60.28 694 SER A O 1
ATOM 5287 N N . GLN A 1 695 ? 1.783 22.939 -33.393 1.00 49.69 695 GLN A N 1
ATOM 5288 C CA . GLN A 1 695 ? 2.593 23.257 -32.220 1.00 49.69 695 GLN A CA 1
ATOM 5289 C C . GLN A 1 695 ? 4.070 23.036 -32.563 1.00 49.69 695 GLN A C 1
ATOM 5291 O O . GLN A 1 695 ? 4.524 21.910 -32.763 1.00 49.69 695 GLN A O 1
ATOM 5296 N N . ALA A 1 696 ? 4.826 24.129 -32.688 1.00 45.03 696 ALA A N 1
ATOM 5297 C CA . ALA A 1 696 ? 6.264 24.056 -32.909 1.00 45.03 696 ALA A CA 1
ATOM 5298 C C . ALA A 1 696 ? 6.911 23.349 -31.710 1.00 45.03 696 ALA A C 1
ATOM 5300 O O . ALA A 1 696 ? 6.879 23.872 -30.599 1.00 45.03 696 ALA A O 1
ATOM 5301 N N . MET A 1 697 ? 7.472 22.157 -31.938 1.00 44.34 697 MET A N 1
ATOM 5302 C CA . MET A 1 697 ? 8.224 21.417 -30.922 1.00 44.34 697 MET A CA 1
ATOM 5303 C C . MET A 1 697 ? 9.249 22.358 -30.265 1.00 44.34 697 MET A C 1
ATOM 5305 O O . MET A 1 697 ? 10.003 23.010 -31.004 1.00 44.34 697 MET A O 1
ATOM 5309 N N . PRO A 1 698 ? 9.300 22.446 -28.922 1.00 43.28 698 PRO A N 1
ATOM 5310 C CA . PRO A 1 698 ? 10.289 23.264 -28.237 1.00 43.28 698 PRO A CA 1
ATOM 5311 C C . PRO A 1 698 ? 11.679 22.811 -28.684 1.00 43.28 698 PRO A C 1
ATOM 5313 O O . PRO A 1 698 ? 12.043 21.636 -28.599 1.00 43.28 698 PRO A O 1
ATOM 5316 N N . ARG A 1 699 ? 12.443 23.737 -29.268 1.00 40.06 699 ARG A N 1
ATOM 5317 C CA . ARG A 1 699 ? 13.805 23.454 -29.716 1.00 40.06 699 ARG A CA 1
ATOM 5318 C C . ARG A 1 699 ? 14.657 23.211 -28.471 1.00 40.06 699 ARG A C 1
ATOM 5320 O O . ARG A 1 699 ? 14.660 24.024 -27.557 1.00 40.06 699 ARG A O 1
ATOM 5327 N N . SER A 1 700 ? 15.414 22.114 -28.477 1.00 40.38 700 SER A N 1
ATOM 5328 C CA . SER A 1 700 ? 16.315 21.640 -27.406 1.00 40.38 700 SER A CA 1
ATOM 5329 C C . SER A 1 700 ? 17.383 22.650 -26.929 1.00 40.38 700 SER A C 1
ATOM 5331 O O . SER A 1 700 ? 18.212 22.303 -26.093 1.00 40.38 700 SER A O 1
ATOM 5333 N N . THR A 1 701 ? 17.409 23.877 -27.450 1.00 42.12 701 THR A N 1
ATOM 5334 C CA . THR A 1 701 ? 18.359 24.929 -27.068 1.00 42.12 701 THR A CA 1
ATOM 5335 C C . THR A 1 701 ? 17.859 25.848 -25.948 1.00 42.12 701 THR A C 1
ATOM 5337 O O . THR A 1 701 ? 18.677 26.576 -25.400 1.00 42.12 701 THR A O 1
ATOM 5340 N N . ASP A 1 702 ? 16.583 25.780 -25.547 1.00 38.97 702 ASP A N 1
ATOM 5341 C CA . ASP A 1 702 ? 15.996 26.672 -24.521 1.00 38.97 702 ASP A CA 1
ATOM 5342 C C . ASP A 1 702 ? 15.820 26.022 -23.130 1.00 38.97 702 ASP A C 1
ATOM 5344 O O . ASP A 1 702 ? 15.034 26.481 -22.307 1.00 38.97 702 ASP A O 1
ATOM 5348 N N . VAL A 1 703 ? 16.578 24.965 -22.814 1.00 43.22 703 VAL A N 1
ATOM 5349 C CA . VAL A 1 703 ? 16.526 24.300 -21.488 1.00 43.22 703 VAL A CA 1
ATOM 5350 C C . VAL A 1 703 ? 17.292 25.085 -20.401 1.00 43.22 703 VAL A C 1
ATOM 5352 O O . VAL A 1 703 ? 17.208 24.769 -19.220 1.00 43.22 703 VAL A O 1
ATOM 5355 N N . ALA A 1 704 ? 17.991 26.169 -20.754 1.00 43.69 704 ALA A N 1
ATOM 5356 C CA . ALA A 1 704 ? 18.766 26.964 -19.794 1.00 43.69 704 ALA A CA 1
ATOM 5357 C C . ALA A 1 704 ? 17.942 27.973 -18.960 1.00 43.69 704 ALA A C 1
ATOM 5359 O O . ALA A 1 704 ? 18.504 28.595 -18.064 1.00 43.69 704 ALA A O 1
ATOM 5360 N N . ALA A 1 705 ? 16.641 28.159 -19.225 1.00 44.19 705 ALA A N 1
ATOM 5361 C CA . ALA A 1 705 ? 15.861 29.255 -18.626 1.00 44.19 705 ALA A CA 1
ATOM 5362 C C . ALA A 1 705 ? 14.740 28.838 -17.648 1.00 44.19 705 ALA A C 1
ATOM 5364 O O . ALA A 1 705 ? 14.102 29.718 -17.079 1.00 44.19 705 ALA A O 1
ATOM 5365 N N . VAL A 1 706 ? 14.487 27.540 -17.426 1.00 42.88 706 VAL A N 1
ATOM 5366 C CA . VAL A 1 706 ? 13.323 27.077 -16.627 1.00 42.88 706 VAL A CA 1
ATOM 5367 C C . VAL A 1 706 ? 13.709 26.427 -15.283 1.00 42.88 706 VAL A C 1
ATOM 5369 O O . VAL A 1 706 ? 12.842 26.146 -14.467 1.00 42.88 706 VAL A O 1
ATOM 5372 N N . MET A 1 707 ? 15.000 26.272 -14.966 1.00 37.75 707 MET A N 1
ATOM 5373 C CA . MET A 1 707 ? 15.457 25.692 -13.684 1.00 37.75 707 MET A CA 1
ATOM 5374 C C . MET A 1 707 ? 15.841 26.726 -12.607 1.00 37.75 707 MET A C 1
ATOM 5376 O O . MET A 1 707 ? 16.740 26.476 -11.809 1.00 37.75 707 MET A O 1
ATOM 5380 N N . SER A 1 708 ? 15.170 27.879 -12.556 1.00 41.44 708 SER A N 1
ATOM 5381 C CA . SER A 1 708 ? 15.533 28.962 -11.626 1.00 41.44 708 SER A CA 1
ATOM 5382 C C . SER A 1 708 ? 14.335 29.550 -10.880 1.00 41.44 708 SER A C 1
ATOM 5384 O O . SER A 1 708 ? 14.128 30.752 -10.976 1.00 41.44 708 SER A O 1
ATOM 5386 N N . THR A 1 709 ? 13.552 28.748 -10.145 1.00 36.00 709 THR A N 1
ATOM 5387 C CA . THR A 1 709 ? 12.636 29.254 -9.090 1.00 36.00 709 THR A CA 1
ATOM 5388 C C . THR A 1 709 ? 12.051 28.117 -8.235 1.00 36.00 709 THR A C 1
ATOM 5390 O O . THR A 1 709 ? 10.856 27.846 -8.264 1.00 36.00 709 THR A O 1
ATOM 5393 N N . THR A 1 710 ? 12.879 27.447 -7.431 1.00 38.53 710 THR A N 1
ATOM 5394 C CA . THR A 1 710 ? 12.397 26.670 -6.262 1.00 38.53 710 THR A CA 1
ATOM 5395 C C . THR A 1 710 ? 13.184 26.952 -4.979 1.00 38.53 710 THR A C 1
ATOM 5397 O O . THR A 1 710 ? 13.013 26.248 -3.992 1.00 38.53 710 THR A O 1
ATOM 5400 N N . ASP A 1 711 ? 13.978 28.026 -4.946 1.00 38.06 711 ASP A N 1
ATOM 5401 C CA . ASP A 1 711 ? 14.598 28.532 -3.718 1.00 38.06 711 ASP A CA 1
ATOM 5402 C C . ASP A 1 711 ? 13.782 29.707 -3.172 1.00 38.06 711 ASP A C 1
ATOM 5404 O O . ASP A 1 711 ? 14.010 30.852 -3.556 1.00 38.06 711 ASP A O 1
ATOM 5408 N N . ALA A 1 712 ? 12.802 29.409 -2.313 1.00 41.44 712 ALA A N 1
ATOM 5409 C CA . ALA A 1 712 ? 12.379 30.247 -1.181 1.00 41.44 712 ALA A CA 1
ATOM 5410 C C . ALA A 1 712 ? 11.103 29.683 -0.533 1.00 41.44 712 ALA A C 1
ATOM 5412 O O . ALA A 1 712 ? 10.017 30.215 -0.736 1.00 41.44 712 ALA A O 1
ATOM 5413 N N . LEU A 1 713 ? 11.229 28.642 0.291 1.00 35.62 713 LEU A N 1
ATOM 5414 C CA . LEU A 1 713 ? 10.377 28.491 1.478 1.00 35.62 713 LEU A CA 1
ATOM 5415 C C . LEU A 1 713 ? 11.105 27.616 2.509 1.00 35.62 713 LEU A C 1
ATOM 5417 O O . LEU A 1 713 ? 10.804 26.447 2.721 1.00 35.62 713 LEU A O 1
ATOM 5421 N N . ALA A 1 714 ? 12.134 28.201 3.122 1.00 35.56 714 ALA A N 1
ATOM 5422 C CA . ALA A 1 714 ? 12.736 27.667 4.331 1.00 35.56 714 ALA A CA 1
ATOM 5423 C C . ALA A 1 714 ? 11.786 27.955 5.502 1.00 35.56 714 ALA A C 1
ATOM 5425 O O . ALA A 1 714 ? 11.741 29.077 6.009 1.00 35.56 714 ALA A O 1
ATOM 5426 N N . THR A 1 715 ? 11.011 26.955 5.917 1.00 34.06 715 THR A N 1
ATOM 5427 C CA . THR A 1 715 ? 10.355 26.964 7.226 1.00 34.06 715 THR A CA 1
ATOM 5428 C C . THR A 1 715 ? 11.277 26.255 8.207 1.00 34.06 715 THR A C 1
ATOM 5430 O O . THR A 1 715 ? 11.569 25.070 8.101 1.00 34.06 715 THR A O 1
ATOM 5433 N N . SER A 1 716 ? 11.792 27.050 9.132 1.00 38.97 716 SER A N 1
ATOM 5434 C CA . SER A 1 716 ? 12.602 26.674 10.279 1.00 38.97 716 SER A CA 1
ATOM 5435 C C . SER A 1 716 ? 11.918 25.621 11.157 1.00 38.97 716 SER A C 1
ATOM 5437 O O . SER A 1 716 ? 10.955 25.949 11.847 1.00 38.97 716 SER A O 1
ATOM 5439 N N . ILE A 1 717 ? 12.477 24.412 11.218 1.00 34.31 717 ILE A N 1
ATOM 5440 C CA . ILE A 1 717 ? 12.367 23.536 12.390 1.00 34.31 717 ILE A CA 1
ATOM 5441 C C . ILE A 1 717 ? 13.786 23.095 12.749 1.00 34.31 717 ILE A C 1
ATOM 5443 O O . ILE A 1 717 ? 14.405 22.252 12.110 1.00 34.31 717 ILE A O 1
ATOM 5447 N N . SER A 1 718 ? 14.322 23.777 13.753 1.00 38.22 718 SER A N 1
ATOM 5448 C CA . SER A 1 718 ? 15.499 23.373 14.505 1.00 38.22 718 SER A CA 1
ATOM 5449 C C . SER A 1 718 ? 15.038 22.372 15.554 1.00 38.22 718 SER A C 1
ATOM 5451 O O . SER A 1 718 ? 14.296 22.801 16.428 1.00 38.22 718 SER A O 1
ATOM 5453 N N . T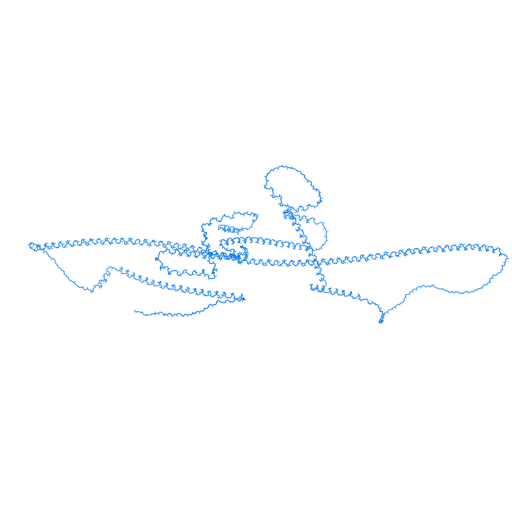HR A 1 719 ? 15.531 21.131 15.510 1.00 33.28 719 THR A N 1
ATOM 5454 C CA . THR A 1 719 ? 15.927 20.340 16.696 1.00 33.28 719 THR A CA 1
ATOM 5455 C C . THR A 1 719 ? 16.605 19.025 16.277 1.00 33.28 719 THR A C 1
ATOM 5457 O O . THR A 1 719 ? 16.023 18.267 15.513 1.00 33.28 719 THR A O 1
ATOM 5460 N N . SER A 1 720 ? 17.791 18.759 16.857 1.00 30.38 720 SER A N 1
ATOM 5461 C CA . SER A 1 720 ? 18.414 17.433 17.096 1.00 30.38 720 SER A CA 1
ATOM 5462 C C . SER A 1 720 ? 18.838 16.617 15.858 1.00 30.38 720 SER A C 1
ATOM 5464 O O . SER A 1 720 ? 18.047 15.879 15.294 1.00 30.38 720 SER A O 1
ATOM 5466 N N . VAL A 1 721 ? 20.045 16.745 15.290 1.00 44.28 721 VAL A N 1
ATOM 5467 C CA . VAL A 1 721 ? 21.372 16.295 15.791 1.00 44.28 721 VAL A CA 1
ATOM 5468 C C . VAL A 1 721 ? 21.367 14.912 16.454 1.00 44.28 721 VAL A C 1
ATOM 5470 O O . VAL A 1 721 ? 21.704 14.797 17.618 1.00 44.28 721 VAL A O 1
ATOM 5473 N N . GLU A 1 722 ? 21.027 13.870 15.696 1.00 39.47 722 GLU A N 1
ATOM 5474 C CA . GLU A 1 722 ? 21.747 12.583 15.679 1.00 39.47 722 GLU A CA 1
ATOM 5475 C C . GLU A 1 722 ? 21.121 11.657 14.629 1.00 39.47 722 GLU A C 1
ATOM 5477 O O . GLU A 1 722 ? 19.937 11.354 14.693 1.00 39.47 722 GLU A O 1
ATOM 5482 N N . GLY A 1 723 ? 21.918 11.205 13.651 1.00 40.75 723 GLY A N 1
ATOM 5483 C CA . GLY A 1 723 ? 21.527 10.089 12.780 1.00 40.75 723 GLY A CA 1
ATOM 5484 C C . GLY A 1 723 ? 21.397 10.375 11.284 1.00 40.75 723 GLY A C 1
ATOM 5485 O O . GLY A 1 723 ? 20.396 10.010 10.689 1.00 40.75 723 GLY A O 1
ATOM 5486 N N . LEU A 1 724 ? 22.427 10.940 10.645 1.00 35.50 724 LEU A N 1
ATOM 5487 C CA . LEU A 1 724 ? 22.661 10.765 9.203 1.00 35.50 724 LEU A CA 1
ATOM 5488 C C . LEU A 1 724 ? 24.172 10.628 8.973 1.00 35.50 724 LEU A C 1
ATOM 5490 O O . LEU A 1 724 ? 24.914 11.604 8.867 1.00 35.50 724 LEU A O 1
ATOM 5494 N N . VAL A 1 725 ? 24.642 9.380 8.980 1.00 40.09 725 VAL A N 1
ATOM 5495 C CA . VAL A 1 725 ? 25.950 9.012 8.433 1.00 40.09 725 VAL A CA 1
ATOM 5496 C C . VAL A 1 725 ? 25.779 8.987 6.920 1.00 40.09 725 VAL A C 1
ATOM 5498 O O . VAL A 1 725 ? 25.372 7.979 6.352 1.00 40.09 725 VAL A O 1
ATOM 5501 N N . ASP A 1 726 ? 26.066 10.112 6.273 1.00 38.38 726 ASP A N 1
ATOM 5502 C CA . ASP A 1 726 ? 26.260 10.142 4.829 1.00 38.38 726 ASP A CA 1
ATOM 5503 C C . ASP A 1 726 ? 27.521 9.339 4.490 1.00 38.38 726 ASP A C 1
ATOM 5505 O O . ASP A 1 726 ? 28.646 9.704 4.856 1.00 38.38 726 ASP A O 1
ATOM 5509 N N . GLU A 1 727 ? 27.331 8.222 3.788 1.00 44.56 727 GLU A N 1
ATOM 5510 C CA . GLU A 1 727 ? 28.395 7.393 3.231 1.00 44.56 727 GLU A CA 1
ATOM 5511 C C . GLU A 1 727 ? 29.152 8.152 2.135 1.00 44.56 727 GLU A C 1
ATOM 5513 O O . GLU A 1 727 ? 28.976 7.958 0.931 1.00 44.56 727 GLU A O 1
ATOM 5518 N N . ARG A 1 728 ? 30.074 9.016 2.554 1.00 61.34 728 ARG A N 1
ATOM 5519 C CA . ARG A 1 728 ? 31.167 9.451 1.693 1.00 61.34 728 ARG A CA 1
ATOM 5520 C C . ARG A 1 728 ? 32.120 8.259 1.535 1.00 61.34 728 ARG A C 1
ATOM 5522 O O . ARG A 1 728 ? 32.618 7.765 2.550 1.00 61.34 728 ARG A O 1
ATOM 5529 N N . PRO A 1 729 ? 32.437 7.791 0.313 1.00 58.06 729 PRO A N 1
ATOM 5530 C CA . PRO A 1 729 ? 33.437 6.747 0.147 1.00 58.06 729 PRO A CA 1
ATOM 5531 C C . PRO A 1 729 ? 34.782 7.286 0.646 1.00 58.06 729 PRO A C 1
ATOM 5533 O O . PRO A 1 729 ? 35.377 8.178 0.036 1.00 58.06 729 PRO A O 1
ATOM 5536 N N . LEU A 1 730 ? 35.225 6.765 1.794 1.00 63.94 730 LEU A N 1
ATOM 5537 C CA . LEU A 1 730 ? 36.500 7.107 2.417 1.00 63.94 730 LEU A CA 1
ATOM 5538 C C . LEU A 1 730 ? 37.620 6.929 1.395 1.00 63.94 730 LEU A C 1
ATOM 5540 O O . LEU A 1 730 ? 37.722 5.897 0.721 1.00 63.94 730 LEU A O 1
ATOM 5544 N N . SER A 1 731 ? 38.481 7.936 1.276 1.00 78.44 731 SER A N 1
ATOM 5545 C CA . SER A 1 731 ? 39.609 7.856 0.363 1.00 78.44 731 SER A CA 1
ATOM 5546 C C . SER A 1 731 ? 40.532 6.709 0.783 1.00 78.44 731 SER A C 1
ATOM 5548 O O . SER A 1 731 ? 40.681 6.371 1.961 1.00 78.44 731 SER A O 1
ATOM 5550 N N . ARG A 1 732 ? 41.219 6.103 -0.190 1.00 75.31 732 ARG A N 1
ATOM 5551 C CA . ARG A 1 732 ? 42.150 4.988 0.056 1.00 75.31 732 ARG A CA 1
ATOM 5552 C C . ARG A 1 732 ? 43.238 5.327 1.090 1.00 75.31 732 ARG A C 1
ATOM 5554 O O . ARG A 1 732 ? 43.792 4.414 1.695 1.00 75.31 732 ARG A O 1
ATOM 5561 N N . ALA A 1 733 ? 43.546 6.611 1.286 1.00 81.06 733 ALA A N 1
ATOM 5562 C CA . ALA A 1 733 ? 44.487 7.087 2.297 1.00 81.06 733 ALA A CA 1
ATOM 5563 C C . ALA A 1 733 ? 43.897 7.027 3.718 1.00 81.06 733 ALA A C 1
ATOM 5565 O O . ALA A 1 733 ? 44.557 6.531 4.630 1.00 81.06 733 ALA A O 1
ATOM 5566 N N . GLU A 1 734 ? 42.642 7.439 3.895 1.00 80.56 734 GLU A N 1
ATOM 5567 C CA . GLU A 1 734 ? 41.938 7.414 5.186 1.00 80.56 734 GLU A CA 1
ATOM 5568 C C . GLU A 1 734 ? 41.675 5.977 5.648 1.00 80.56 734 GLU A C 1
ATOM 5570 O O . GLU A 1 734 ? 41.919 5.629 6.803 1.00 80.56 734 GLU A O 1
ATOM 5575 N N . LEU A 1 735 ? 41.307 5.096 4.715 1.00 83.12 735 LEU A N 1
ATOM 5576 C CA . LEU A 1 735 ? 41.101 3.673 4.993 1.00 83.12 735 LEU A CA 1
ATOM 5577 C C . LEU A 1 735 ? 42.406 2.985 5.437 1.00 83.12 735 LEU A C 1
ATOM 5579 O O . LEU A 1 735 ? 42.396 2.104 6.297 1.00 83.12 735 LEU A O 1
ATOM 5583 N N . LYS A 1 736 ? 43.555 3.432 4.913 1.00 88.56 736 LYS A N 1
ATOM 5584 C CA . LYS A 1 736 ? 44.877 2.945 5.334 1.00 88.56 736 LYS A CA 1
ATOM 5585 C C . LYS A 1 736 ? 45.231 3.414 6.750 1.00 88.56 736 LYS A C 1
ATOM 5587 O O . LYS A 1 736 ? 45.708 2.605 7.543 1.00 88.56 736 LYS A O 1
ATOM 5592 N N . GLY A 1 737 ? 44.918 4.668 7.086 1.00 88.81 737 GLY A N 1
ATOM 5593 C CA . GLY A 1 737 ? 45.103 5.219 8.432 1.00 88.81 737 GLY A CA 1
ATOM 5594 C C . GLY A 1 737 ? 44.255 4.511 9.494 1.00 88.81 737 GLY A C 1
ATOM 5595 O O . GLY A 1 737 ? 44.755 4.199 10.576 1.00 88.81 737 GLY A O 1
ATOM 5596 N N . ILE A 1 738 ? 43.005 4.167 9.169 1.00 84.06 738 ILE A N 1
ATOM 5597 C CA . ILE A 1 738 ? 42.098 3.425 10.065 1.00 84.06 738 ILE A CA 1
ATOM 5598 C C . ILE A 1 738 ? 42.587 1.981 10.284 1.00 84.06 738 ILE A C 1
ATOM 5600 O O . ILE A 1 738 ? 42.544 1.456 11.398 1.00 84.06 738 ILE A O 1
ATOM 5604 N N . VAL A 1 739 ? 43.121 1.328 9.247 1.00 90.06 739 VAL A N 1
ATOM 5605 C CA . VAL A 1 739 ? 43.673 -0.034 9.369 1.00 90.06 739 VAL A CA 1
ATOM 5606 C C . VAL A 1 739 ? 44.970 -0.056 10.187 1.00 90.06 739 VAL A C 1
ATOM 5608 O O . VAL A 1 739 ? 45.184 -0.981 10.974 1.00 90.06 739 VAL A O 1
ATOM 5611 N N . GLU A 1 740 ? 45.834 0.951 10.044 1.00 88.44 740 GLU A N 1
ATOM 5612 C CA . GLU A 1 740 ? 47.075 1.053 10.823 1.00 88.44 740 GLU A CA 1
ATOM 5613 C C . GLU A 1 740 ? 46.813 1.386 12.297 1.00 88.44 740 GLU A C 1
ATOM 5615 O O . GLU A 1 740 ? 47.402 0.755 13.177 1.00 88.44 740 GLU A O 1
ATOM 5620 N N . SER A 1 741 ? 45.864 2.278 12.585 1.00 80.81 741 SER A N 1
ATOM 5621 C CA . SER A 1 741 ? 45.444 2.582 13.962 1.00 80.81 741 SER A CA 1
ATOM 5622 C C . SER A 1 741 ? 44.752 1.390 14.637 1.00 80.81 741 SER A C 1
ATOM 5624 O O . SER A 1 741 ? 45.041 1.093 15.798 1.00 80.81 741 SER A O 1
ATOM 5626 N N . LYS A 1 742 ? 43.955 0.603 13.900 1.00 85.00 742 LYS A N 1
ATOM 5627 C CA . LYS A 1 742 ? 43.385 -0.659 14.408 1.00 85.00 742 LYS A CA 1
ATOM 5628 C C . LYS A 1 742 ? 44.454 -1.729 14.681 1.00 85.00 742 LYS A C 1
ATOM 5630 O O . LYS A 1 742 ? 44.368 -2.437 15.682 1.00 85.00 742 LYS A O 1
ATOM 5635 N N . ARG A 1 743 ? 45.503 -1.821 13.850 1.00 83.62 743 ARG A N 1
ATOM 5636 C CA . ARG A 1 743 ? 46.661 -2.705 14.106 1.00 83.62 743 ARG A CA 1
ATOM 5637 C C . ARG A 1 743 ? 47.506 -2.256 15.298 1.00 83.62 743 ARG A C 1
ATOM 5639 O O . ARG A 1 743 ? 48.073 -3.110 15.971 1.00 83.62 743 ARG A O 1
ATOM 5646 N N . ALA A 1 744 ? 47.602 -0.954 15.559 1.00 78.38 744 ALA A N 1
ATOM 5647 C CA . ALA A 1 744 ? 48.298 -0.426 16.731 1.00 78.38 744 ALA A CA 1
ATOM 5648 C C . ALA A 1 744 ? 47.538 -0.733 18.034 1.00 78.38 744 ALA A C 1
ATOM 5650 O O . ALA A 1 744 ? 48.163 -1.076 19.034 1.00 78.38 744 ALA A O 1
ATOM 5651 N N . LEU A 1 745 ? 46.202 -0.687 17.998 1.00 73.25 745 LEU A N 1
ATOM 5652 C CA . LEU A 1 745 ? 45.338 -1.058 19.124 1.00 73.25 745 LEU A CA 1
ATOM 5653 C C . LEU A 1 745 ? 45.335 -2.561 19.430 1.00 73.25 745 LEU A C 1
ATOM 5655 O O . LEU A 1 745 ? 45.178 -2.924 20.582 1.00 73.25 745 LEU A O 1
ATOM 5659 N N . GLN A 1 746 ? 45.557 -3.428 18.438 1.00 75.25 746 GLN A N 1
ATOM 5660 C CA . GLN A 1 746 ? 45.687 -4.881 18.651 1.00 75.25 746 GLN A CA 1
ATOM 5661 C C . GLN A 1 746 ? 47.092 -5.334 19.088 1.00 75.25 746 GLN A C 1
ATOM 5663 O O . GLN A 1 746 ? 47.300 -6.516 19.349 1.00 75.25 746 GLN A O 1
ATOM 5668 N N . ARG A 1 747 ? 48.075 -4.425 19.110 1.00 67.88 747 ARG A N 1
ATOM 5669 C CA . ARG A 1 747 ? 49.446 -4.692 19.589 1.00 67.88 747 ARG A CA 1
ATOM 5670 C C . ARG A 1 747 ? 49.728 -4.101 20.974 1.00 67.88 747 ARG A C 1
ATOM 5672 O O . ARG A 1 747 ? 50.853 -4.231 21.453 1.00 67.88 747 ARG A O 1
ATOM 5679 N N . ARG A 1 748 ? 48.742 -3.443 21.579 1.00 56.69 748 ARG A N 1
ATOM 5680 C CA . ARG A 1 748 ? 48.697 -3.140 23.012 1.00 56.69 748 ARG A CA 1
ATOM 5681 C C . ARG A 1 748 ? 47.822 -4.182 23.681 1.00 56.69 748 ARG A C 1
ATOM 5683 O O . ARG A 1 748 ? 48.157 -4.527 24.831 1.00 56.69 748 ARG A O 1
#

Secondary structure (DSSP, 8-state):
-----PPPPPPPPPP----------------TTSHHHHHHHHHHHHHHHHHHHHHHHHHHHHHHHHHHHHHHHHHHHHHHHHHHHHHHHHHHHHS-HHHHHHHHHHHSTTS-----------------STHHHHHHHHHHHHHHHHHHHHHHHHHHHHHHHHHHHHHHHHHHHHHHHHHHHHHHHHHHHHHHHHHHHHHHHHHHHHHHHHHHHHHHHHHHHHHHHHHHHHHHHHHHHHHHHHHHHHHHHHHHHHHHHHHHHHHHHHHHHHHHHHHHHHHHHHHHHHHHHHHHHHHHHHHHHHHHHHHHHHHHHHHHHHHHHHHHHHHHHHHHHHHHHHHHHHHHHHHHHHSSSS---------------------------------------------S-SSSHHHHHHHHHHHHHHHHHHHHHHHT---HHHHHHHHHHHHHHHHHHHHHHHHHHHHHHHHHHHHHHHHHHHHHHSSSSSSTTS-----------------------TTTTTTTT--SHHHHHHHHHHHHHTT----------SHHHHHHHHHHHHHHHHHHHHHHHHHHHHHHHHHHHHHHHHHHHHHHHHHHHTT--HHHHHHHHS--S--TTTHHHHHHHHHHHHHHHHHHHHHHHHHHHHHHGGGS-TTSTTTGGGTTTGGGSGGGTT--GGG---S-TTHHHHHHHHS-PPPTT-TTSSS------------------------HHHHHHHHHHHHHHTT-

Solvent-accessible surface area (backbone atoms only — not comparable to full-atom values): 46104 Å² total; per-residue (Å²): 142,87,82,88,85,85,85,82,86,81,79,86,84,85,93,82,77,94,79,80,87,83,92,73,92,77,92,74,92,82,67,92,76,63,62,70,63,57,52,52,58,52,49,52,53,51,50,56,51,51,54,50,53,52,52,53,51,53,51,51,52,50,51,52,49,53,52,50,53,54,50,50,56,49,52,50,52,51,50,49,52,51,49,55,50,51,48,52,50,49,50,61,69,67,47,48,78,68,57,57,46,56,56,50,56,67,70,62,77,80,73,81,90,84,86,88,88,77,89,80,89,88,85,84,86,86,84,93,55,74,65,55,57,51,51,49,51,47,50,49,49,50,50,51,51,48,53,48,51,49,48,52,49,49,50,51,51,50,52,50,51,52,52,51,49,52,50,53,50,51,50,51,50,49,53,54,50,50,52,53,48,51,51,51,50,53,51,51,51,51,51,50,51,52,51,51,53,53,48,50,53,49,51,53,49,52,52,51,52,51,52,52,50,53,50,54,52,50,51,54,52,49,54,49,51,51,50,54,50,51,51,52,51,49,58,52,50,53,51,52,51,51,53,52,50,53,50,50,52,51,51,51,51,52,51,52,51,50,51,52,53,53,48,51,53,51,52,52,51,52,50,51,52,53,50,51,53,51,50,51,51,48,51,53,50,52,50,51,52,52,51,53,54,50,52,51,52,51,50,53,50,51,51,51,50,50,53,51,50,53,51,47,54,52,51,50,50,51,49,49,52,50,51,48,55,48,51,52,46,49,51,52,48,47,49,46,48,51,50,48,49,51,51,47,51,52,42,58,69,65,62,76,79,64,79,82,89,82,81,90,80,88,83,86,80,89,86,78,90,76,91,78,87,86,84,85,81,80,91,88,81,84,84,81,82,85,84,85,82,86,80,84,87,78,91,77,82,90,74,86,83,83,69,71,71,69,53,54,59,56,51,50,50,51,50,51,52,53,51,48,55,51,45,20,63,73,68,72,37,88,50,65,66,60,41,49,51,49,51,53,50,54,48,54,49,49,52,49,52,50,54,51,53,56,45,52,52,50,50,50,54,48,52,53,50,50,51,52,49,51,52,50,48,57,74,66,60,73,75,75,73,82,69,79,82,79,76,92,80,86,85,90,80,86,83,83,89,81,90,88,84,92,80,88,81,89,81,93,59,76,72,60,60,60,62,77,69,49,90,45,75,68,53,50,52,55,50,52,53,53,58,58,66,71,67,75,84,72,94,74,92,74,96,68,74,71,63,65,58,53,53,50,50,52,52,51,50,50,51,52,51,50,51,49,52,53,51,51,55,50,50,54,50,49,53,53,46,53,54,50,48,54,50,50,52,52,50,41,53,53,51,43,50,52,36,56,74,74,64,57,56,61,67,60,48,24,72,73,71,76,46,84,70,71,39,87,92,40,41,70,60,52,50,53,51,45,52,54,50,53,50,51,52,52,52,52,49,54,54,50,53,50,50,52,54,53,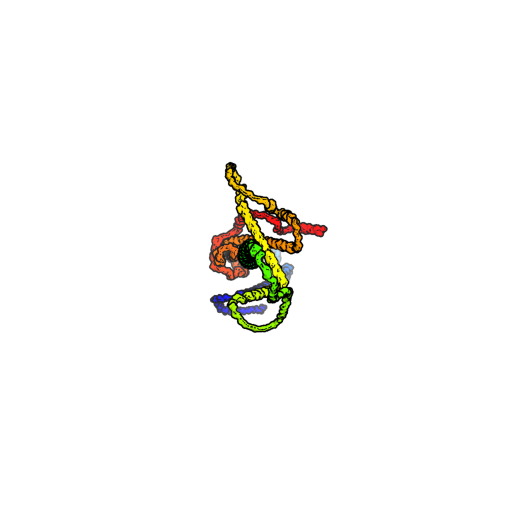57,66,63,68,75,62,76,85,85,57,68,85,66,53,70,77,68,57,72,70,71,56,65,74,62,56,74,82,59,59,80,90,70,63,81,82,79,72,82,59,58,68,66,48,49,62,72,73,45,80,74,82,62,89,81,65,73,85,76,77,86,79,83,85,90,83,80,88,77,90,79,88,78,81,97,79,89,79,86,76,85,67,84,71,51,77,66,56,55,50,53,54,53,51,53,53,53,54,62,74,73,108

Sequence (748 aa):
MMKGAAPQARTPRPPLSARSDPNSTTTTRDGAAAVAAMSETRVRRRLAQIEAQLRDADEDARRVRALQDQEIESLERDNKRLRERLEVIRMEECMSLAEARALQEYTDHHRTAGAPAGSAESKLVGSATLKYQHAKAEVQKLRRECAQAERQLAEARGHLVDVRNRRKELKRRSVTAEMSAAARIAAADNYRALIHERLRSLEEQVAREQECFNRLVTEAKQVRSDVDALLVNQTSNDRMYRSRHDALLAKRREMAYLMEVCNVLCEERQHVVAQLTGLQARMAEESRQYETAFDELTGVQSESAKTKAANREQLEELRRIIAQTRAEREALEEENRCAKAAIQGQRRRTIRCRLNDVASAASTSQASLGCTAIVESSGVTVAGRAGVADGDGSEGLRSPDSVLSLDGSQQQIRMFEDYYRRLSAIVQSDAIEDVTGFMDAAANERYKSFDEMNAIQRDMAALEAEKAALMAQLSGGGGARAAALFFGAGGPEAPANVSEPLWQPFTPTSSLAALASADTLEDLASVTARVAAAKSGYPSASGTSTDGKQERAARMASLLDDLGATRDLVSEQEDEQEASAAVLAQVVALVNEVFCGLGCSTDELRALTGLEGVQQSTLLQCIAIIEQRASEYLIAYSLQQQRLQSQTSGAWPEAQAKAAVAASSVRNAARTLLRRSDLQPRAAKNAVAATLASQAMPRSTDVAAVMSTTDALATSISTSVEGLVDERPLSRAELKGIVESKRALQRR

Mean predicted aligned error: 23.24 Å